Protein AF-0000000069529529 (afdb_homodimer)

Sequence (584 aa):
CDSGFGHALAKQLDSHGFHVFAGCLDASGSGAEELKKNCNSKRLQIVSIDVTKDDSVKAAVQFVKDNLDTSELWAIVNNAGIQKGFLVELSSVQDFQDTIEVNAIGPVRVTKAFLPLLRQSRGRVVNIASVAGRIEVPMCAAYTMSKFACAGFSECIRHELDVWGVRVISIEPEFFETNMTNTSNISRRIDESFAAVDEDVKADYGEQFIKNFKMHSNLVVSSSRVHKVLNAIELAISLEHPDFVYRPCRNIFARMFYKFYEISPKTLQLLIIKFLLYITSFPKPKEADNNLCDSGFGHALAKQLDSHGFHVFAGCLDASGSGAEELKKNCNSKRLQIVSIDVTKDDSVKAAVQFVKDNLDTSELWAIVNNAGIQKGFLVELSSVQDFQDTIEVNAIGPVRVTKAFLPLLRQSRGRVVNIASVAGRIEVPMCAAYTMSKFACAGFSECIRHELDVWGVRVISIEPEFFETNMTNTSNISRRIDESFAAVDEDVKADYGEQFIKNFKMHSNLVVSSSRVHKVLNAIELAISLEHPDFVYRPCRNIFARMFYKFYEISPKTLQLLIIKFLLYITSFPKPKEADNNL

InterPro domains:
  IPR002347 Short-chain dehydrogenase/reductase SDR [PF00106] (2-185)
  IPR002347 Short-chain dehydrogenase/reductase SDR [PR00080] (71-82)
  IPR002347 Short-chain dehydrogenase/reductase SDR [PR00080] (123-131)
  IPR002347 Short-chain dehydrogenase/reductase SDR [PR00080] (143-162)
  IPR002347 Short-chain dehydrogenase/reductase SDR [PR00081] (71-82)
  IPR002347 Short-chain dehydrogenase/reductase SDR [PR00081] (117-133)
  IPR002347 Short-chain dehydrogenase/reductase SDR [PR00081] (143-162)
  IPR002347 Short-chain dehydrogenase/reductase SDR [PR00081] (164-181)
  IPR036291 NAD(P)-binding domain superfamily [SSF51735] (1-189)

pLDDT: mean 91.14, std 7.15, range [44.25, 98.69]

Solvent-accessible surface area (backbone atoms only — not comparable to full-atom values): 29552 Å² total; per-residue (Å²): 45,49,52,53,68,44,32,54,37,50,53,52,42,39,75,72,68,41,75,36,75,40,45,11,71,48,58,84,33,72,35,36,48,46,48,59,68,71,43,80,49,91,40,54,40,82,34,53,32,42,58,78,35,70,68,36,40,52,51,36,45,50,53,48,62,71,66,40,76,92,54,68,50,49,66,48,72,40,59,70,70,58,74,32,46,30,44,70,79,38,26,54,64,62,28,37,49,54,17,26,37,38,33,27,47,10,45,52,45,49,48,54,69,41,40,73,49,24,48,75,52,35,17,35,42,35,38,54,42,25,42,39,26,74,39,63,41,72,50,26,26,26,38,16,14,13,20,10,16,28,42,28,34,44,61,9,45,28,65,66,32,44,63,47,49,27,43,41,28,37,37,23,37,50,62,41,63,33,73,78,63,31,57,68,50,42,46,49,47,52,52,54,25,51,68,70,38,57,67,71,58,47,62,47,37,36,70,66,32,54,53,43,43,49,56,52,59,56,64,62,76,54,30,82,65,47,61,49,49,47,49,48,52,49,43,53,70,67,43,92,79,48,65,53,64,42,63,40,45,91,43,70,66,56,42,49,48,53,50,51,48,63,57,40,54,66,70,55,44,51,52,52,52,52,49,51,40,56,77,64,58,60,67,67,34,66,53,30,60,69,73,100,46,50,51,53,69,43,32,54,39,51,54,53,42,40,76,73,68,42,76,37,76,39,47,11,72,46,58,83,34,71,35,36,48,47,50,60,67,70,43,81,49,91,40,54,41,81,34,56,32,41,59,79,35,68,67,36,41,52,52,36,46,50,52,49,62,72,67,41,75,92,56,67,51,49,67,49,71,41,57,70,68,58,75,32,43,31,43,69,78,39,28,55,67,62,29,36,50,53,19,25,38,38,34,26,47,10,46,53,46,49,48,54,69,42,39,72,50,24,48,74,50,35,16,34,43,36,37,55,44,26,42,39,28,73,41,64,40,72,49,26,27,27,37,15,14,13,20,10,15,27,40,27,32,45,60,9,46,28,65,66,32,44,64,47,50,26,44,43,28,38,37,24,35,52,60,42,63,33,73,79,62,30,58,70,50,42,45,49,47,52,52,53,26,51,70,70,36,57,68,70,58,47,63,47,37,36,70,66,31,53,54,42,42,49,56,50,58,57,65,63,74,53,31,81,64,47,62,48,49,47,50,49,51,50,44,55,70,67,44,93,79,48,67,53,64,45,62,40,45,91,42,71,67,56,43,50,47,53,52,50,50,64,59,41,55,68,69,55,45,48,50,50,50,53,49,51,40,56,78,63,57,60,66,69,36,67,53,30,59,72,72,99

Nearest PDB structures (foldseek):
  2jap-assembly1_D  TM=8.533E-01  e=2.118E-15  Streptomyces clavuligerus
  6vsp-assembly1_B  TM=8.424E-01  e=3.558E-14  Serratia marcescens
  6xew-assembly1_A  TM=8.496E-01  e=4.508E-13  Serratia marcescens
  3l77-assembly1_A  TM=8.494E-01  e=3.400E-13  Thermococcus sibiricus MM 739
  6hno-assembly1_A  TM=7.621E-01  e=8.295E-14  Homo sapiens

Radius of gyration: 23.8 Å; Cα contacts (8 Å, |Δi|>4): 1071; chains: 2; bounding box: 56×68×49 Å

Secondary structure (DSSP, 8-state):
--SHHHHHHHHHHHHTT--EEEEESSTTSHHHHHHHHH---TTEEEEE--TT-HHHHHHHHHHHHHH-TT----EEEE--------SGGGS-HHHHHHHHIIIIIHHHHHHHHHHHHHHHHT-EEEEE--GGGTS--TT-HHHHHHHHHHHHHHHHHHHHHGGGT-EEEEE----B-SGGG-HHHHHHHHHHHHHTS-HHHHHHHHHHHHHHHHHHHTT---BS-THHHHHHHHHHHH-SS--SEE---SSHHHHHHHHHHHHS-HHHHHHHHHHHHHHTT----HHHHHT-/--SHHHHHHHHHHHHTT--EEEEESSTTSHHHHHHHHH---TTEEEEE--TT-HHHHHHHHHHHHHH-TT----EEEE--------SGGGS-HHHHHHHHIIIIIHHHHHHHHHHHHHHHHT-EEEEE--GGGTS--TT-HHHHHHHHHHHHHHHHHHHHHGGGT-EEEEE----B-SGGG-HHHHHHHHHHHHHTS-HHHHHHHHHHHHHHHHHHHTT---BS-THHHHHHHHHHHH-SS--SEE---SSHHHHHHHHHHHHS-HHHHHHHHHHHHHHTT----HHHHHT-

Organism: Araneus ventricosus (NCBI:txid182803)

Foldseek 3Di:
DLWDLLLVLLQVCLVVPAQEAREDCCCPDPSVVCCPVVRVDPSYHYQYADLLDLVRLLVSLVVCVVPQVPHFDAEDELDFAAAAFFAPQLADPVRLVVRLSRQAVSLVSNCVSCVVRNLVNLHEYEHEAALLLLAPDHRRCSNSVNSVNNVVVQVVCQVVCVVSSYHGAYEHEYAADICRLDLVSVLVSLVVSNVPHDPVSCVQQDPVLSVLQSVLSPPDDHHHPSVQSSVLVVCRRPPPDHDRYHYRYNDPVVVVVSVCLSVDDPVVVVVVVVVVCVVSVNDDGPNVVVVD/DLWDLLLVLLQVCLVVPAQEAREDCCCPDPSVVCCPVVRVDPSYHYQYADLLDLVRLLVRLVVCVVPCVPHFDAEDELDFAAAAFFAPQLADPVRLVVRLSRQAVSLVSNCVSCVVRNLVNLHEYEHEAALLLLAPDHRRCSNSVNSVNNVVVQVVCQVVCVVSSYHGAYEHEYAADICRLDLVSVLVSLVVSNVPHDPVSCVQQDPVLSVLQSVLSPPDDHHHPSVQSSVLVVCRRPPPDHDRYHYRYNDDVVVVVSVCLSVDDPVVVVVVVVVVCVVSVNDDGPNVVVVD

Structure (mmCIF, N/CA/C/O backbone):
data_AF-0000000069529529-model_v1
#
loop_
_entity.id
_entity.type
_entity.pdbx_description
1 polymer 'Estradiol 17-beta-dehydrogenase 2'
#
loop_
_atom_site.group_PDB
_atom_site.id
_atom_site.type_symbol
_atom_site.label_atom_id
_atom_site.label_alt_id
_atom_site.label_comp_id
_atom_site.label_asym_id
_atom_site.label_entity_id
_atom_site.label_seq_id
_atom_site.pdbx_PDB_ins_code
_atom_site.Cartn_x
_atom_site.Cartn_y
_atom_site.Cartn_z
_atom_site.occupancy
_atom_site.B_iso_or_equiv
_atom_site.auth_seq_id
_atom_site.auth_comp_id
_atom_site.auth_asym_id
_atom_site.auth_atom_id
_atom_site.pdbx_PDB_model_num
ATOM 1 N N . CYS A 1 1 ? 12.758 13.625 12.203 1 92.38 1 CYS A N 1
ATOM 2 C CA . CYS A 1 1 ? 13.695 14.711 11.93 1 92.38 1 CYS A CA 1
ATOM 3 C C . CYS A 1 1 ? 15.094 14.352 12.414 1 92.38 1 CYS A C 1
ATOM 5 O O . CYS A 1 1 ? 15.938 15.234 12.578 1 92.38 1 CYS A O 1
ATOM 7 N N . ASP A 1 2 ? 15.305 13.102 12.586 1 87 2 ASP A N 1
ATOM 8 C CA . ASP A 1 2 ? 16.625 12.617 12.953 1 87 2 ASP A CA 1
ATOM 9 C C . ASP A 1 2 ? 17.641 12.906 11.852 1 87 2 ASP A C 1
ATOM 11 O O . ASP A 1 2 ? 18.828 13.102 12.125 1 87 2 ASP A O 1
ATOM 15 N N . SER A 1 3 ? 17.219 12.875 10.648 1 86.5 3 SER A N 1
ATOM 16 C CA . SER A 1 3 ? 18.031 13.086 9.461 1 86.5 3 SER A CA 1
ATOM 17 C C . SER A 1 3 ? 17.188 13.352 8.227 1 86.5 3 SER A C 1
ATOM 19 O O . SER A 1 3 ? 15.961 13.508 8.336 1 86.5 3 SER A O 1
ATOM 21 N N . GLY A 1 4 ? 17.781 13.594 7.117 1 90.19 4 GLY A N 1
ATOM 22 C CA . GLY A 1 4 ? 17.094 13.625 5.832 1 90.19 4 GLY A CA 1
ATOM 23 C C . GLY A 1 4 ? 16.219 14.852 5.645 1 90.19 4 GLY A C 1
ATOM 24 O O . GLY A 1 4 ? 16.609 15.961 6.012 1 90.19 4 GLY A O 1
ATOM 25 N N . PHE A 1 5 ? 15.086 14.68 4.93 1 91.25 5 PHE A N 1
ATOM 26 C CA . PHE A 1 5 ? 14.18 15.773 4.594 1 91.25 5 PHE A CA 1
ATOM 27 C C . PHE A 1 5 ? 13.648 16.438 5.855 1 91.25 5 PHE A C 1
ATOM 29 O O . PHE A 1 5 ? 13.578 17.656 5.941 1 91.25 5 PHE A O 1
ATOM 36 N N . GLY A 1 6 ? 13.281 15.539 6.836 1 94.12 6 GLY A N 1
ATOM 37 C CA . GLY A 1 6 ? 12.695 16.078 8.055 1 94.12 6 GLY A CA 1
ATOM 38 C C . GLY A 1 6 ? 13.625 17.016 8.797 1 94.12 6 GLY A C 1
ATOM 39 O O . GLY A 1 6 ? 13.203 18.094 9.242 1 94.12 6 GLY A O 1
ATOM 40 N N . HIS A 1 7 ? 14.844 16.578 8.938 1 93.62 7 HIS A N 1
ATOM 41 C CA . HIS A 1 7 ? 15.852 17.375 9.625 1 93.62 7 HIS A CA 1
ATOM 42 C C . HIS A 1 7 ? 16.078 18.703 8.922 1 93.62 7 HIS A C 1
ATOM 44 O O . HIS A 1 7 ? 16.062 19.766 9.562 1 93.62 7 HIS A O 1
ATOM 50 N N . ALA A 1 8 ? 16.266 18.688 7.637 1 94.56 8 ALA A N 1
ATOM 51 C CA . ALA A 1 8 ? 16.5 19.875 6.836 1 94.56 8 ALA A CA 1
ATOM 52 C C . ALA A 1 8 ? 15.266 20.781 6.824 1 94.56 8 ALA A C 1
ATOM 54 O O . ALA A 1 8 ? 15.383 22 6.863 1 94.56 8 ALA A O 1
ATOM 55 N N . LEU A 1 9 ? 14.117 20.172 6.766 1 96.25 9 LEU A N 1
ATOM 56 C CA . LEU A 1 9 ? 12.859 20.922 6.75 1 96.25 9 LEU A CA 1
ATOM 57 C C . LEU A 1 9 ? 12.664 21.688 8.055 1 96.25 9 LEU A C 1
ATOM 59 O O . LEU A 1 9 ? 12.227 22.828 8.047 1 96.25 9 LEU A O 1
ATOM 63 N N . ALA A 1 10 ? 12.922 21.016 9.188 1 96.25 10 ALA A N 1
ATOM 64 C CA . ALA A 1 10 ? 12.773 21.656 10.492 1 96.25 10 ALA A CA 1
ATOM 65 C C . ALA A 1 10 ? 13.617 22.922 10.578 1 96.25 10 ALA A C 1
ATOM 67 O O . ALA A 1 10 ? 13.141 23.969 11.047 1 96.25 10 ALA A O 1
ATOM 68 N N . LYS A 1 11 ? 14.836 22.859 10.102 1 95.25 11 LYS A N 1
ATOM 69 C CA . LYS A 1 11 ? 15.734 24.016 10.102 1 95.25 11 LYS A CA 1
ATOM 70 C C . LYS A 1 11 ? 15.195 25.125 9.203 1 95.25 11 LYS A C 1
ATOM 72 O O . LYS A 1 11 ? 15.188 26.297 9.586 1 95.25 11 LYS A O 1
ATOM 77 N N . GLN A 1 12 ? 14.758 24.766 8.047 1 95.62 12 GLN A N 1
ATOM 78 C CA . GLN A 1 12 ? 14.258 25.719 7.07 1 95.62 12 GLN A CA 1
ATOM 79 C C . GLN A 1 12 ? 13.023 26.438 7.598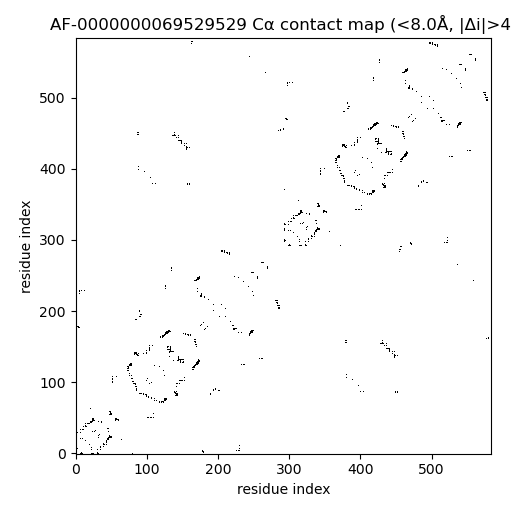 1 95.62 12 GLN A C 1
ATOM 81 O O . GLN A 1 12 ? 12.938 27.672 7.539 1 95.62 12 GLN A O 1
ATOM 86 N N . LEU A 1 13 ? 12.055 25.688 8.109 1 95.94 13 LEU A N 1
ATOM 87 C CA . LEU A 1 13 ? 10.82 26.281 8.609 1 95.94 13 LEU A CA 1
ATOM 88 C C . LEU A 1 13 ? 11.094 27.188 9.805 1 95.94 13 LEU A C 1
ATOM 90 O O . LEU A 1 13 ? 10.508 28.266 9.93 1 95.94 13 LEU A O 1
ATOM 94 N N . ASP A 1 14 ? 11.984 26.719 10.648 1 95 14 ASP A N 1
ATOM 95 C CA . ASP A 1 14 ? 12.359 27.547 11.789 1 95 14 ASP A CA 1
ATOM 96 C C . ASP A 1 14 ? 12.961 28.875 11.328 1 95 14 ASP A C 1
ATOM 98 O O . ASP A 1 14 ? 12.602 29.938 11.852 1 95 14 ASP A O 1
ATOM 102 N N . SER A 1 15 ? 13.844 28.812 10.414 1 93.88 15 SER A N 1
ATOM 103 C CA . SER A 1 15 ? 14.5 30.016 9.906 1 93.88 15 SER A CA 1
ATOM 104 C C . SER A 1 15 ? 13.5 30.953 9.242 1 93.88 15 SER A C 1
ATOM 106 O O . SER A 1 15 ? 13.75 32.156 9.156 1 93.88 15 SER A O 1
ATOM 108 N N . HIS A 1 16 ? 12.398 30.469 8.781 1 95 16 HIS A N 1
ATOM 109 C CA . HIS A 1 16 ? 11.383 31.281 8.109 1 95 16 HIS A CA 1
ATOM 110 C C . HIS A 1 16 ? 10.305 31.719 9.086 1 95 16 HIS A C 1
ATOM 112 O O . HIS A 1 16 ? 9.297 32.312 8.672 1 95 16 HIS A O 1
ATOM 118 N N . GLY A 1 17 ? 10.438 31.344 10.398 1 93 17 GLY A N 1
ATOM 119 C CA . GLY A 1 17 ? 9.602 31.938 11.43 1 93 17 GLY A CA 1
ATOM 120 C C . GLY A 1 17 ? 8.477 31.031 11.883 1 93 17 GLY A C 1
ATOM 121 O O . GLY A 1 17 ? 7.645 31.422 12.703 1 93 17 GLY A O 1
ATOM 122 N N . PHE A 1 18 ? 8.398 29.781 11.43 1 94.12 18 PHE A N 1
ATOM 123 C CA . PHE A 1 18 ? 7.375 28.828 11.867 1 94.12 18 PHE A CA 1
ATOM 124 C C . PHE A 1 18 ? 7.672 28.312 13.266 1 94.12 18 PHE A C 1
ATOM 126 O O . PHE A 1 18 ? 8.836 28.219 13.664 1 94.12 18 PHE A O 1
ATOM 133 N N . HIS A 1 19 ? 6.645 28.094 14 1 95 19 HIS A N 1
ATOM 134 C CA . HIS A 1 19 ? 6.781 27.266 15.188 1 95 19 HIS A CA 1
ATOM 135 C C . HIS A 1 19 ? 6.809 25.781 14.82 1 95 19 HIS A C 1
ATOM 137 O O . HIS A 1 19 ? 5.82 25.25 14.305 1 95 19 HIS A O 1
ATOM 143 N N . VAL A 1 20 ? 7.934 25.141 15.078 1 96.31 20 VAL A N 1
ATOM 144 C CA . VAL A 1 20 ? 8.148 23.797 14.562 1 96.31 20 VAL A CA 1
ATOM 145 C C . VAL A 1 20 ? 8.297 22.812 15.719 1 96.31 20 VAL A C 1
ATOM 147 O O . VAL A 1 20 ? 9.125 23 16.609 1 96.31 20 VAL A O 1
ATOM 150 N N . PHE A 1 21 ? 7.43 21.797 15.812 1 96.75 21 PHE A N 1
ATOM 151 C CA . PHE A 1 21 ? 7.66 20.609 16.625 1 96.75 21 PHE A CA 1
ATOM 152 C C . PHE A 1 21 ? 8.359 19.531 15.805 1 96.75 21 PHE A C 1
ATOM 154 O O . PHE A 1 21 ? 7.73 18.844 15 1 96.75 21 PHE A O 1
ATOM 161 N N . ALA A 1 22 ? 9.641 19.359 16 1 97.06 22 ALA A N 1
ATOM 162 C CA . ALA A 1 22 ? 10.445 18.422 15.234 1 97.06 22 ALA A CA 1
ATOM 163 C C . ALA A 1 22 ? 10.398 17.031 15.852 1 97.06 22 ALA A C 1
ATOM 165 O O . ALA A 1 22 ? 11.039 16.766 16.875 1 97.06 22 ALA A O 1
ATOM 166 N N . GLY A 1 23 ? 9.633 16.109 15.227 1 96.81 23 GLY A N 1
ATOM 167 C CA . GLY A 1 23 ? 9.555 14.742 15.703 1 96.81 23 GLY A CA 1
ATOM 168 C C . GLY A 1 23 ? 10.805 13.938 15.414 1 96.81 23 GLY A C 1
ATOM 169 O O . GLY A 1 23 ? 11.195 13.781 14.25 1 96.81 23 GLY A O 1
ATOM 170 N N . CYS A 1 24 ? 11.422 13.398 16.453 1 95.38 24 CYS A N 1
ATOM 171 C CA . CYS A 1 24 ? 12.617 12.57 16.328 1 95.38 24 CYS A CA 1
ATOM 172 C C . CYS A 1 24 ? 12.398 11.203 16.969 1 95.38 24 CYS A C 1
ATOM 174 O O . CYS A 1 24 ? 11.789 11.094 18.031 1 95.38 24 CYS A O 1
ATOM 176 N N . LEU A 1 25 ? 12.828 10.188 16.266 1 93.81 25 LEU A N 1
ATOM 177 C CA . LEU A 1 25 ? 12.82 8.852 16.844 1 93.81 25 LEU A CA 1
ATOM 178 C C . LEU A 1 25 ? 13.789 8.758 18.016 1 93.81 25 LEU A C 1
ATOM 180 O O . LEU A 1 25 ? 13.477 8.164 19.047 1 93.81 25 LEU A O 1
ATOM 184 N N . ASP A 1 26 ? 15.008 9.297 17.797 1 92.62 26 ASP A N 1
ATOM 185 C CA . ASP A 1 26 ? 16 9.422 18.859 1 92.62 26 ASP A CA 1
ATOM 186 C C . ASP A 1 26 ? 16.172 10.883 19.266 1 92.62 26 ASP A C 1
ATOM 188 O O . ASP A 1 26 ? 17.062 11.578 18.75 1 92.62 26 ASP A O 1
ATOM 192 N N . ALA A 1 27 ? 15.438 11.258 20.266 1 91.56 27 ALA A N 1
ATOM 193 C CA . ALA A 1 27 ? 15.422 12.656 20.688 1 91.56 27 ALA A CA 1
ATOM 194 C C . ALA A 1 27 ? 16.75 13.047 21.328 1 91.56 27 ALA A C 1
ATOM 196 O O . ALA A 1 27 ? 17.031 14.227 21.516 1 91.56 27 ALA A O 1
ATOM 197 N N . SER A 1 28 ? 17.531 12.047 21.609 1 90.06 28 SER A N 1
ATOM 198 C CA . SER A 1 28 ? 18.828 12.297 22.219 1 90.06 28 SER A CA 1
ATOM 199 C C . SER A 1 28 ? 19.953 12.055 21.219 1 90.06 28 SER A C 1
ATOM 201 O O . SER A 1 28 ? 21.141 12.102 21.594 1 90.06 28 SER A O 1
ATOM 203 N N . GLY A 1 29 ? 19.594 11.758 20 1 91 29 GLY A N 1
ATOM 204 C CA . GLY A 1 29 ? 20.594 11.461 18.984 1 91 29 GLY A CA 1
ATOM 205 C C . GLY A 1 29 ? 21.203 12.703 18.375 1 91 29 GLY A C 1
ATOM 206 O O . GLY A 1 29 ? 20.859 13.828 18.75 1 91 29 GLY A O 1
ATOM 207 N N . SER A 1 30 ? 22.094 12.484 17.5 1 89.44 30 SER A N 1
ATOM 208 C CA . SER A 1 30 ? 22.891 13.555 16.906 1 89.44 30 SER A CA 1
ATOM 209 C C . SER A 1 30 ? 22.016 14.531 16.141 1 89.44 30 SER A C 1
ATOM 211 O O . SER A 1 30 ? 22.25 15.742 16.172 1 89.44 30 SER A O 1
ATOM 213 N N . GLY A 1 31 ? 21.031 14.016 15.422 1 90.44 31 GLY A N 1
ATOM 214 C CA . GLY A 1 31 ? 20.141 14.883 14.664 1 90.44 31 GLY A CA 1
ATOM 215 C C . GLY A 1 31 ? 19.344 15.836 15.531 1 90.44 31 GLY A C 1
ATOM 216 O O . GLY A 1 31 ? 19.281 17.031 15.242 1 90.44 31 GLY A O 1
ATOM 217 N N . ALA A 1 32 ? 18.812 15.32 16.562 1 91.69 32 ALA A N 1
ATOM 218 C CA . ALA A 1 32 ? 18.047 16.141 17.5 1 91.69 32 ALA A CA 1
ATOM 219 C C . ALA A 1 32 ? 18.938 17.188 18.172 1 91.69 32 ALA A C 1
ATOM 221 O O . ALA A 1 32 ? 18.547 18.344 18.328 1 91.69 32 ALA A O 1
ATOM 222 N N . GLU A 1 33 ? 20.094 16.781 18.562 1 91.12 33 GLU A N 1
ATOM 223 C CA . GLU A 1 33 ? 21.047 17.672 19.203 1 91.12 33 GLU A CA 1
ATOM 224 C C . GLU A 1 33 ? 21.438 18.828 18.281 1 91.12 33 GLU A C 1
ATOM 226 O O . GLU A 1 33 ? 21.578 19.969 18.719 1 91.12 33 GLU A O 1
ATOM 231 N N . GLU A 1 34 ? 21.656 18.453 17.094 1 91.62 34 GLU A N 1
ATOM 232 C CA . GLU A 1 34 ? 22.016 19.469 16.125 1 91.62 34 GLU A CA 1
ATOM 233 C C . GLU A 1 34 ? 20.906 20.5 15.953 1 91.62 34 GLU A C 1
ATOM 235 O O . GLU A 1 34 ? 21.172 21.703 15.836 1 91.62 34 GLU A O 1
ATOM 240 N N . LEU A 1 35 ? 19.719 20.016 15.883 1 91.94 35 LEU A N 1
ATOM 241 C CA . LEU A 1 35 ? 18.578 20.906 15.766 1 91.94 35 LEU A CA 1
ATOM 242 C C . LEU A 1 35 ? 18.5 21.844 16.969 1 91.94 35 LEU A C 1
ATOM 244 O O . LEU A 1 35 ? 18.25 23.047 16.812 1 91.94 35 LEU A O 1
ATOM 248 N N . LYS A 1 36 ? 18.703 21.344 18.125 1 87.06 36 LYS A N 1
ATOM 249 C CA . LYS A 1 36 ? 18.656 22.141 19.344 1 87.06 36 LYS A CA 1
ATOM 250 C C . LYS A 1 36 ? 19.75 23.203 19.359 1 87.06 36 LYS A C 1
ATOM 252 O O . LYS A 1 36 ? 19.516 24.344 19.797 1 87.06 36 LYS A O 1
ATOM 257 N N . LYS A 1 37 ? 20.844 22.812 18.891 1 86.25 37 LYS A N 1
ATOM 258 C CA . LYS A 1 37 ? 22.016 23.688 18.953 1 86.25 37 LYS A CA 1
ATOM 259 C C . LYS A 1 37 ? 21.953 24.75 17.859 1 86.25 37 LYS A C 1
ATOM 261 O O . LYS A 1 37 ? 22.328 25.906 18.109 1 86.25 37 LYS A O 1
ATOM 266 N N . ASN A 1 38 ? 21.531 24.328 16.734 1 82.81 38 ASN A N 1
ATOM 267 C CA . ASN A 1 38 ? 21.656 25.203 15.586 1 82.81 38 ASN A CA 1
ATOM 268 C C . ASN A 1 38 ? 20.438 26.109 15.438 1 82.81 38 ASN A C 1
ATOM 270 O O . ASN A 1 38 ? 20.5 27.125 14.75 1 82.81 38 ASN A O 1
ATOM 274 N N . CYS A 1 39 ? 19.406 25.594 16 1 76.69 39 CYS A N 1
ATOM 275 C CA . CYS A 1 39 ? 18.188 26.422 15.938 1 76.69 39 CYS A CA 1
ATOM 276 C C . CYS A 1 39 ? 17.953 27.156 17.25 1 76.69 39 CYS A C 1
ATOM 278 O O . CYS A 1 39 ? 17.75 26.531 18.297 1 76.69 39 CYS A O 1
ATOM 280 N N . ASN A 1 40 ? 18.312 28.328 17.328 1 70.06 40 ASN A N 1
ATOM 281 C CA . ASN A 1 40 ? 18.344 29.125 18.547 1 70.06 40 ASN A CA 1
ATOM 282 C C . ASN A 1 40 ? 16.953 29.703 18.875 1 70.06 40 ASN A C 1
ATOM 284 O O . ASN A 1 40 ? 16.797 30.438 19.844 1 70.06 40 ASN A O 1
ATOM 288 N N . SER A 1 41 ? 16.078 29.31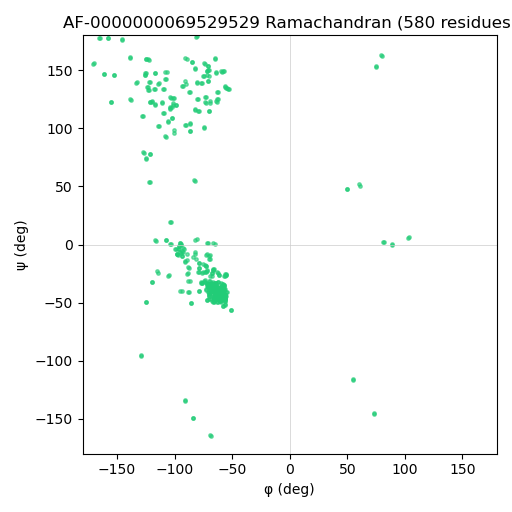2 18.078 1 79.12 41 SER A N 1
ATOM 289 C CA . SER A 1 41 ? 14.758 29.891 18.328 1 79.12 41 SER A CA 1
ATOM 290 C C . SER A 1 41 ? 13.945 29.031 19.297 1 79.12 41 SER A C 1
ATOM 292 O O . SER A 1 41 ? 14.086 27.797 19.328 1 79.12 41 SER A O 1
ATOM 294 N N . LYS A 1 42 ? 13.266 29.672 20.203 1 84.25 42 LYS A N 1
ATOM 295 C CA . LYS A 1 42 ? 12.336 29 21.094 1 84.25 42 LYS A CA 1
ATOM 296 C C . LYS A 1 42 ? 11.156 28.406 20.328 1 84.25 42 LYS A C 1
ATOM 298 O O . LYS A 1 42 ? 10.328 27.703 20.891 1 84.25 42 LYS A O 1
ATOM 303 N N . ARG A 1 43 ? 11.219 28.609 19.031 1 89.81 43 ARG A N 1
ATOM 304 C CA . ARG A 1 43 ? 10.086 28.203 18.219 1 89.81 43 ARG A CA 1
ATOM 305 C C . ARG A 1 43 ? 10.273 26.766 17.719 1 89.81 43 ARG A C 1
ATOM 307 O O . ARG A 1 43 ? 9.328 26.141 17.219 1 89.81 43 ARG A O 1
ATOM 314 N N . LEU A 1 44 ? 11.469 26.25 17.812 1 94.06 44 LEU A N 1
ATOM 315 C CA . LEU A 1 44 ? 11.719 24.859 17.438 1 94.06 44 LEU A CA 1
ATOM 316 C C . LEU A 1 44 ? 11.836 23.969 18.672 1 94.06 44 LEU A C 1
ATOM 318 O O . LEU A 1 44 ? 12.688 24.219 19.531 1 94.06 44 LEU A O 1
ATOM 322 N N . GLN A 1 45 ? 11.008 23.047 18.812 1 94.5 45 GLN A N 1
ATOM 323 C CA . GLN A 1 45 ? 11.016 22.109 19.922 1 94.5 45 GLN A CA 1
ATOM 324 C C . GLN A 1 45 ? 11.133 20.672 19.422 1 94.5 45 GLN A C 1
ATOM 326 O O . GLN A 1 45 ? 10.539 20.312 18.406 1 94.5 45 GLN A O 1
ATOM 331 N N . ILE A 1 46 ? 11.906 19.891 20.125 1 95.12 46 ILE A N 1
ATOM 332 C CA . ILE A 1 46 ? 12.078 18.469 19.781 1 95.12 46 ILE A CA 1
ATOM 333 C C . ILE A 1 46 ? 10.984 17.641 20.453 1 95.12 46 ILE A C 1
ATOM 335 O O . ILE A 1 46 ? 10.703 17.812 21.641 1 95.12 46 ILE A O 1
ATOM 339 N N . VAL A 1 47 ? 10.383 16.828 19.703 1 96 47 VAL A N 1
ATOM 340 C CA . VAL A 1 47 ? 9.375 15.906 20.219 1 96 47 VAL A CA 1
ATOM 341 C C . VAL A 1 47 ? 9.82 14.469 19.953 1 96 47 VAL A C 1
ATOM 343 O O . VAL A 1 47 ? 10.133 14.102 18.812 1 96 47 VAL A O 1
ATOM 346 N N . SER A 1 48 ? 9.906 13.672 21 1 96.56 48 SER A N 1
ATOM 347 C CA . SER A 1 48 ? 10.18 12.242 20.812 1 96.56 48 SER A CA 1
ATOM 348 C C . SER A 1 48 ? 8.961 11.516 20.266 1 96.56 48 SER A C 1
ATOM 350 O O . SER A 1 48 ? 7.875 11.578 20.859 1 96.56 48 SER A O 1
ATOM 352 N N . ILE A 1 49 ? 9.18 10.812 19.188 1 97.94 49 ILE A N 1
ATOM 353 C CA . ILE A 1 49 ? 8.016 10.141 18.625 1 97.94 49 ILE A CA 1
ATOM 354 C C . ILE A 1 49 ? 8.469 8.93 17.812 1 97.94 49 ILE A C 1
ATOM 356 O O . ILE A 1 49 ? 9.359 9.039 16.969 1 97.94 49 ILE A O 1
ATOM 360 N N . ASP A 1 50 ? 7.984 7.824 18.156 1 98.25 50 ASP A N 1
ATOM 361 C CA . ASP A 1 50 ? 8.023 6.613 17.328 1 98.25 50 ASP A CA 1
ATOM 362 C C . ASP A 1 50 ? 6.676 6.363 16.656 1 98.25 50 ASP A C 1
ATOM 364 O O . ASP A 1 50 ? 5.723 5.93 17.312 1 98.25 50 ASP A O 1
ATOM 368 N N . VAL A 1 51 ? 6.633 6.562 15.352 1 98.06 51 VAL A N 1
ATOM 369 C CA . VAL A 1 51 ? 5.367 6.562 14.625 1 98.06 51 VAL A CA 1
ATOM 370 C C . VAL A 1 51 ? 4.789 5.152 14.594 1 98.06 51 VAL A C 1
ATOM 372 O O . VAL A 1 51 ? 3.633 4.957 14.203 1 98.06 51 VAL A O 1
ATOM 375 N N . THR A 1 52 ? 5.59 4.098 15.047 1 97.81 52 THR A N 1
ATOM 376 C CA . THR A 1 52 ? 5.117 2.717 15.031 1 97.81 52 THR A CA 1
ATOM 377 C C . THR A 1 52 ? 4.469 2.35 16.359 1 97.81 52 THR A C 1
ATOM 379 O O . THR A 1 52 ? 3.975 1.233 16.531 1 97.81 52 THR A O 1
ATOM 382 N N . LYS A 1 53 ? 4.473 3.232 17.312 1 97.88 53 LYS A N 1
ATOM 383 C CA . LYS A 1 53 ? 3.951 2.943 18.641 1 97.88 53 LYS A CA 1
ATOM 384 C C . LYS A 1 53 ? 2.828 3.908 19.016 1 97.88 53 LYS A C 1
ATOM 386 O O . LYS A 1 53 ? 3.049 5.117 19.125 1 97.88 53 LYS A O 1
ATOM 391 N N . ASP A 1 54 ? 1.688 3.342 19.312 1 96.06 54 ASP A N 1
ATOM 392 C CA . ASP A 1 54 ? 0.516 4.148 19.641 1 96.06 54 ASP A CA 1
ATOM 393 C C . ASP A 1 54 ? 0.789 5.055 20.844 1 96.06 54 ASP A C 1
ATOM 395 O O . ASP A 1 54 ? 0.462 6.242 20.812 1 96.06 54 ASP A O 1
ATOM 399 N N . ASP A 1 55 ? 1.377 4.496 21.844 1 96.94 55 ASP A N 1
ATOM 400 C CA . ASP A 1 55 ? 1.622 5.254 23.062 1 96.94 55 ASP A CA 1
ATOM 401 C C . ASP A 1 55 ? 2.592 6.406 22.812 1 96.94 55 ASP A C 1
ATOM 403 O O . ASP A 1 55 ? 2.441 7.488 23.375 1 96.94 55 ASP A O 1
ATOM 407 N N . SER A 1 56 ? 3.58 6.164 21.969 1 98.19 56 SER A N 1
ATOM 408 C CA . SER A 1 56 ? 4.539 7.207 21.625 1 98.19 56 SER A CA 1
ATOM 409 C C . SER A 1 56 ? 3.861 8.359 20.906 1 98.19 56 SER A C 1
ATOM 411 O O . SER A 1 56 ? 4.117 9.531 21.203 1 98.19 56 SER A O 1
ATOM 413 N N . VAL A 1 57 ? 2.975 8.07 20.031 1 98 57 VAL A N 1
ATOM 414 C CA . VAL A 1 57 ? 2.277 9.086 19.25 1 98 57 VAL A CA 1
ATOM 415 C C . VAL A 1 57 ? 1.313 9.859 20.141 1 98 57 VAL A C 1
ATOM 417 O O . VAL A 1 57 ? 1.205 11.086 20.047 1 98 57 VAL A O 1
ATOM 420 N N . LYS A 1 58 ? 0.653 9.172 21 1 96.38 58 LYS A N 1
ATOM 421 C CA . LYS A 1 58 ? -0.244 9.836 21.953 1 96.38 58 LYS A CA 1
ATOM 422 C C . LYS A 1 58 ? 0.517 10.812 22.844 1 96.38 58 LYS A C 1
ATOM 424 O O . LYS A 1 58 ? 0.034 11.914 23.109 1 96.38 58 LYS A O 1
ATOM 429 N N . ALA A 1 59 ? 1.65 10.367 23.297 1 97.94 59 ALA A N 1
ATOM 430 C CA . ALA A 1 59 ? 2.49 11.234 24.109 1 97.94 59 ALA A CA 1
ATOM 431 C C . ALA A 1 59 ? 2.922 12.477 23.328 1 97.94 59 ALA A C 1
ATOM 433 O O . ALA A 1 59 ? 2.99 13.57 23.875 1 97.94 59 ALA A O 1
ATOM 434 N N . ALA A 1 60 ? 3.242 12.305 22.062 1 98.06 60 ALA A N 1
ATOM 435 C CA . ALA A 1 60 ? 3.623 13.422 21.203 1 98.06 60 ALA A CA 1
ATOM 436 C C . ALA A 1 60 ? 2.469 14.406 21.047 1 98.06 60 ALA A C 1
ATOM 438 O O . ALA A 1 60 ? 2.676 15.625 21.047 1 98.06 60 ALA A O 1
ATOM 439 N N . VAL A 1 61 ? 1.247 13.898 20.859 1 97.38 61 VAL A N 1
ATOM 440 C CA . VAL A 1 61 ? 0.067 14.742 20.75 1 97.38 61 VAL A CA 1
ATOM 441 C C . VAL A 1 61 ? -0.084 15.594 22 1 97.38 61 VAL A C 1
ATOM 443 O O . VAL A 1 61 ? -0.316 16.797 21.922 1 97.38 61 VAL A O 1
ATOM 446 N N . GLN A 1 62 ? 0.05 14.945 23.109 1 97.06 62 GLN A N 1
ATOM 447 C CA . GLN A 1 62 ? -0.08 15.664 24.375 1 97.06 62 GLN A CA 1
ATOM 448 C C . GLN A 1 62 ? 0.998 16.734 24.516 1 97.06 62 GLN A C 1
ATOM 450 O O . GLN A 1 62 ? 0.718 17.844 24.969 1 97.06 62 GLN A O 1
ATOM 455 N N . PHE A 1 63 ? 2.205 16.391 24.188 1 97.31 63 PHE A N 1
ATOM 456 C CA . PHE A 1 63 ? 3.303 17.359 24.234 1 97.31 63 PHE A CA 1
ATOM 457 C C . PHE A 1 63 ? 2.99 18.578 23.375 1 97.31 63 PHE A C 1
ATOM 459 O O . PHE A 1 63 ? 3.174 19.719 23.828 1 97.31 63 PHE A O 1
ATOM 466 N N . VAL A 1 64 ? 2.523 18.359 22.172 1 97.12 64 VAL A N 1
ATOM 467 C CA . VAL A 1 64 ? 2.203 19.438 21.25 1 97.12 64 VAL A CA 1
ATOM 468 C C . VAL A 1 64 ? 1.068 20.297 21.812 1 97.12 64 VAL A C 1
ATOM 470 O O . VAL A 1 64 ? 1.146 21.516 21.828 1 97.12 64 VAL A O 1
ATOM 473 N N . LYS A 1 65 ? 0.063 19.609 22.312 1 95.06 65 LYS A N 1
ATOM 474 C CA . LYS A 1 65 ? -1.067 20.297 22.922 1 95.06 65 LYS A CA 1
ATOM 475 C C . LYS A 1 65 ? -0.605 21.219 24.047 1 95.06 65 LYS A C 1
ATOM 477 O O . LYS A 1 65 ? -1.047 22.359 24.156 1 95.06 65 LYS A O 1
ATOM 482 N N . ASP A 1 66 ? 0.265 20.734 24.812 1 95.56 66 ASP A N 1
ATOM 483 C CA . ASP A 1 66 ? 0.731 21.453 26 1 95.56 66 ASP A CA 1
ATOM 484 C C . ASP A 1 66 ? 1.62 22.625 25.609 1 95.56 66 ASP A C 1
ATOM 486 O O . ASP A 1 66 ? 1.816 23.562 26.391 1 95.56 66 ASP A O 1
ATOM 490 N N . ASN A 1 67 ? 2.133 22.625 24.422 1 94.88 67 ASN A N 1
ATOM 491 C CA . ASN A 1 67 ? 3.127 23.625 24.047 1 94.88 67 ASN A CA 1
ATOM 492 C C . ASN A 1 67 ? 2.627 24.531 22.922 1 94.88 67 ASN A C 1
ATOM 494 O O . ASN A 1 67 ? 3.389 25.328 22.375 1 94.88 67 ASN A O 1
ATOM 498 N N . LEU A 1 68 ? 1.41 24.344 22.5 1 93.44 68 LEU A N 1
ATOM 499 C CA . LEU A 1 68 ? 0.822 25.203 21.469 1 93.44 68 LEU A CA 1
ATOM 500 C C . LEU A 1 68 ? 0.482 26.578 22.031 1 93.44 68 LEU A C 1
ATOM 502 O O . LEU A 1 68 ? 0.424 27.547 21.281 1 93.44 68 LEU A O 1
ATOM 506 N N . ASP A 1 69 ? 0.282 26.75 23.312 1 84.69 69 ASP A N 1
ATOM 507 C CA . ASP A 1 69 ? -0.144 28 23.938 1 84.69 69 ASP A CA 1
ATOM 508 C C . ASP A 1 69 ? -1.432 28.516 23.297 1 84.69 69 ASP A C 1
ATOM 510 O O . ASP A 1 69 ? -2.463 27.844 23.328 1 84.69 69 ASP A O 1
ATOM 514 N N . THR A 1 70 ? -1.421 29.688 22.625 1 87.06 70 THR A N 1
ATOM 515 C CA . THR A 1 70 ? -2.604 30.297 22.016 1 87.06 70 THR A CA 1
ATOM 516 C C . THR A 1 70 ? -2.688 29.938 20.531 1 87.06 70 THR A C 1
ATOM 518 O O . THR A 1 70 ? -3.639 30.328 19.859 1 87.06 70 THR A O 1
ATOM 521 N N . SER A 1 71 ? -1.735 29.219 20.109 1 91.31 71 SER A N 1
ATOM 522 C CA . SER A 1 71 ? -1.704 28.875 18.703 1 91.31 71 SER A CA 1
ATOM 523 C C . SER A 1 71 ? -2.445 27.562 18.438 1 91.31 71 SER A C 1
ATOM 525 O O . SER A 1 71 ? -2.828 26.859 19.375 1 91.31 71 SER A O 1
ATOM 527 N N . GLU A 1 72 ? -2.828 27.328 17.266 1 95.06 72 GLU A N 1
ATOM 528 C CA . GLU A 1 72 ? -3.408 26.078 16.812 1 95.06 72 GLU A CA 1
ATOM 529 C C . GLU A 1 72 ? -2.432 25.312 15.922 1 95.06 72 GLU A C 1
ATOM 531 O O . GLU A 1 72 ? -1.566 25.906 15.281 1 95.06 72 GLU A O 1
ATOM 536 N N . LEU A 1 73 ? -2.506 24 15.969 1 97.19 73 LEU A N 1
ATOM 537 C CA . LEU A 1 73 ? -1.678 23.203 15.07 1 97.19 73 LEU A CA 1
ATOM 538 C C . LEU A 1 73 ? -2.139 23.344 13.625 1 97.19 73 LEU A C 1
ATOM 540 O O . LEU A 1 73 ? -3.293 23.047 13.305 1 97.19 73 LEU A O 1
ATOM 544 N N . TRP A 1 74 ? -1.243 23.75 12.797 1 97.69 74 TRP A N 1
ATOM 545 C CA . TRP A 1 74 ? -1.593 24.109 11.422 1 97.69 74 TRP A CA 1
ATOM 546 C C . TRP A 1 74 ? -1.371 22.922 10.484 1 97.69 74 TRP A C 1
ATOM 548 O O . TRP A 1 74 ? -2.164 22.703 9.562 1 97.69 74 TRP A O 1
ATOM 558 N N . ALA A 1 75 ? -0.252 22.203 10.75 1 98.38 75 ALA A N 1
ATOM 559 C CA . ALA A 1 75 ? 0.074 21.141 9.805 1 98.38 75 ALA A CA 1
ATOM 560 C C . ALA A 1 75 ? 0.867 20.016 10.484 1 98.38 75 ALA A C 1
ATOM 562 O O . ALA A 1 75 ? 1.613 20.281 11.438 1 98.38 75 ALA A O 1
ATOM 563 N N . ILE A 1 76 ? 0.621 18.859 10.031 1 98.5 76 ILE A N 1
ATOM 564 C CA . ILE A 1 76 ? 1.542 17.766 10.32 1 98.5 76 ILE A CA 1
ATOM 565 C C . ILE A 1 76 ? 2.199 17.297 9.023 1 98.5 76 ILE A C 1
ATOM 567 O O . ILE A 1 76 ? 1.562 17.281 7.969 1 98.5 76 ILE A O 1
ATOM 571 N N . VAL A 1 77 ? 3.473 17.031 9.094 1 98.62 77 VAL A N 1
ATOM 572 C CA . VAL A 1 77 ? 4.238 16.469 7.988 1 98.62 77 VAL A CA 1
ATOM 573 C C . VAL A 1 77 ? 4.711 15.055 8.344 1 98.62 77 VAL A C 1
ATOM 575 O O . VAL A 1 77 ? 5.652 14.891 9.125 1 98.62 77 VAL A O 1
ATOM 578 N N . ASN A 1 78 ? 4.016 14.094 7.797 1 98.44 78 ASN A N 1
ATOM 579 C CA . ASN A 1 78 ? 4.453 12.703 7.945 1 98.44 78 ASN A CA 1
ATOM 580 C C . ASN A 1 78 ? 5.66 12.406 7.059 1 98.44 78 ASN A C 1
ATOM 582 O O . ASN A 1 78 ? 5.5 12.039 5.895 1 98.44 78 ASN A O 1
ATOM 586 N N . ASN A 1 79 ? 6.816 12.398 7.66 1 96.25 79 ASN A N 1
ATOM 587 C CA . ASN A 1 79 ? 8.062 12.344 6.898 1 96.25 79 ASN A CA 1
ATOM 588 C C . ASN A 1 79 ? 8.82 11.047 7.16 1 96.25 79 ASN A C 1
ATOM 590 O O . ASN A 1 79 ? 9.625 10.617 6.332 1 96.25 79 ASN A O 1
ATOM 594 N N . ALA A 1 80 ? 8.547 10.414 8.32 1 94 80 ALA A N 1
ATOM 595 C CA . ALA A 1 80 ? 9.297 9.211 8.656 1 94 80 ALA A CA 1
ATOM 596 C C . ALA A 1 80 ? 9.188 8.172 7.543 1 94 80 ALA A C 1
ATOM 598 O O . ALA A 1 80 ? 8.117 7.965 6.98 1 94 80 ALA A O 1
ATOM 599 N N . GLY A 1 81 ? 10.281 7.594 7.199 1 93.94 81 GLY A N 1
ATOM 600 C CA . GLY A 1 81 ? 10.328 6.578 6.156 1 93.94 81 GLY A CA 1
ATOM 601 C C . GLY A 1 81 ? 11.578 5.719 6.215 1 93.94 81 GLY A C 1
ATOM 602 O O . GLY A 1 81 ? 12.656 6.199 6.57 1 93.94 81 GLY A O 1
ATOM 603 N N . ILE A 1 82 ? 11.43 4.488 5.852 1 92.88 82 ILE A N 1
ATOM 604 C CA . ILE A 1 82 ? 12.562 3.57 5.809 1 92.88 82 ILE A CA 1
ATOM 605 C C . ILE A 1 82 ? 12.477 2.697 4.559 1 92.88 82 ILE A C 1
ATOM 607 O O . ILE A 1 82 ? 11.445 2.682 3.879 1 92.88 82 ILE A O 1
ATOM 611 N N . GLN A 1 83 ? 13.484 2.162 4.223 1 91.5 83 GLN A N 1
ATOM 612 C CA . GLN A 1 83 ? 13.578 1.148 3.178 1 91.5 83 GLN A CA 1
ATOM 613 C C . GLN A 1 83 ? 14.312 -0.095 3.682 1 91.5 83 GLN A C 1
ATOM 615 O O . GLN A 1 83 ? 15.477 -0.023 4.07 1 91.5 83 GLN A O 1
ATOM 620 N N . LYS A 1 84 ? 13.562 -1.104 3.814 1 88.81 84 LYS A N 1
ATOM 621 C CA . LYS A 1 84 ? 14.125 -2.418 4.121 1 88.81 84 LYS A CA 1
ATOM 622 C C . LYS A 1 84 ? 13.844 -3.408 2.994 1 88.81 84 LYS A C 1
ATOM 624 O O . LYS A 1 84 ? 12.859 -3.271 2.268 1 88.81 84 LYS A O 1
ATOM 629 N N . GLY A 1 85 ? 14.711 -4.246 2.832 1 84.5 85 GLY A N 1
ATOM 630 C CA . GLY A 1 85 ? 14.492 -5.285 1.838 1 84.5 85 GLY A CA 1
ATOM 631 C C . GLY A 1 85 ? 14.656 -4.789 0.413 1 84.5 85 GLY A C 1
ATOM 632 O O . GLY A 1 85 ? 14.469 -3.6 0.14 1 84.5 85 GLY A O 1
ATOM 633 N N . PHE A 1 86 ? 15.031 -5.711 -0.509 1 87.56 86 PHE A N 1
ATOM 634 C CA . PHE A 1 86 ? 15.211 -5.406 -1.923 1 87.56 86 PHE A CA 1
ATOM 635 C C . PHE A 1 86 ? 14.438 -6.387 -2.793 1 87.56 86 PHE A C 1
ATOM 637 O O . PHE A 1 86 ? 13.203 -6.367 -2.822 1 87.56 86 PHE A O 1
ATOM 644 N N . LEU A 1 87 ? 15.133 -7.406 -3.252 1 89.31 87 LEU A N 1
ATOM 645 C CA . LEU A 1 87 ? 14.445 -8.422 -4.039 1 89.31 87 LEU A CA 1
ATOM 646 C C . LEU A 1 87 ? 13.516 -9.258 -3.16 1 89.31 87 LEU A C 1
ATOM 648 O O . LEU A 1 87 ? 13.867 -9.602 -2.029 1 89.31 87 LEU A O 1
ATOM 652 N N . VAL A 1 88 ? 12.359 -9.594 -3.668 1 91.38 88 VAL A N 1
ATOM 653 C CA . VAL A 1 88 ? 11.312 -10.242 -2.881 1 91.38 88 VAL A CA 1
ATOM 654 C C . VAL A 1 88 ? 11.852 -11.531 -2.27 1 91.38 88 VAL A C 1
ATOM 656 O O . VAL A 1 88 ? 11.578 -11.836 -1.106 1 91.38 88 VAL A O 1
ATOM 659 N N . GLU A 1 89 ? 12.648 -12.273 -2.998 1 89.62 89 GLU A N 1
ATOM 660 C CA . GLU A 1 89 ? 13.141 -13.547 -2.486 1 89.62 89 GLU A CA 1
ATOM 661 C C . GLU A 1 89 ? 14.297 -13.344 -1.509 1 89.62 89 GLU A C 1
ATOM 663 O O . GLU A 1 89 ? 14.609 -14.242 -0.72 1 89.62 89 GLU A O 1
ATOM 668 N N . LEU A 1 90 ? 14.891 -12.203 -1.606 1 88.5 90 LEU A N 1
ATOM 669 C CA . LEU A 1 90 ? 16.031 -11.922 -0.745 1 88.5 90 LEU A CA 1
ATOM 670 C C . LEU A 1 90 ? 15.641 -10.992 0.395 1 88.5 90 LEU A C 1
ATOM 672 O O . LEU A 1 90 ? 16.484 -10.305 0.966 1 88.5 90 LEU A O 1
ATOM 676 N N . SER A 1 91 ? 14.422 -10.906 0.663 1 91.25 91 SER A N 1
ATOM 677 C CA . SER A 1 91 ? 13.867 -10.109 1.758 1 91.25 91 SER A CA 1
ATOM 678 C C . SER A 1 91 ? 12.984 -10.961 2.662 1 91.25 91 SER A C 1
ATOM 680 O O . SER A 1 91 ? 12.367 -11.93 2.209 1 91.25 91 SER A O 1
ATOM 682 N N . SER A 1 92 ? 12.977 -10.625 3.914 1 91.44 92 SER A N 1
ATOM 683 C CA . SER A 1 92 ? 12.078 -11.312 4.836 1 91.44 92 SER A CA 1
ATOM 684 C C . SER A 1 92 ? 10.688 -10.68 4.828 1 91.44 92 SER A C 1
ATOM 686 O O . SER A 1 92 ? 10.531 -9.531 4.414 1 91.44 92 SER A O 1
ATOM 688 N N . VAL A 1 93 ? 9.727 -11.453 5.223 1 94.5 93 VAL A N 1
ATOM 689 C CA . VAL A 1 93 ? 8.391 -10.891 5.391 1 94.5 93 VAL A CA 1
ATOM 690 C C . VAL A 1 93 ? 8.438 -9.734 6.383 1 94.5 93 VAL A C 1
ATOM 692 O O . VAL A 1 93 ? 7.723 -8.742 6.219 1 94.5 93 VAL A O 1
ATOM 695 N N . GLN A 1 94 ? 9.289 -9.859 7.359 1 94.12 94 GLN A N 1
ATOM 696 C CA . GLN A 1 94 ? 9.445 -8.828 8.375 1 94.12 94 GLN A CA 1
ATOM 697 C C . GLN A 1 94 ? 9.93 -7.52 7.758 1 94.12 94 GLN A C 1
ATOM 699 O O . GLN A 1 94 ? 9.555 -6.438 8.203 1 94.12 94 GLN A O 1
ATOM 704 N N . ASP A 1 95 ? 10.797 -7.602 6.754 1 94 95 ASP A N 1
ATOM 705 C CA . ASP A 1 95 ? 11.25 -6.406 6.047 1 94 95 ASP A CA 1
ATOM 706 C C . ASP A 1 95 ? 10.07 -5.637 5.457 1 94 95 ASP A C 1
ATOM 708 O O . ASP A 1 95 ? 10.016 -4.41 5.547 1 94 95 ASP A O 1
ATOM 712 N N . PHE A 1 96 ? 9.18 -6.383 4.852 1 96.06 96 PHE A N 1
ATOM 713 C CA . PHE A 1 96 ? 7.984 -5.77 4.281 1 96.06 96 PHE A CA 1
ATOM 714 C C . PHE A 1 96 ? 7.109 -5.164 5.371 1 96.06 96 PHE A C 1
ATOM 716 O O . PHE A 1 96 ? 6.637 -4.035 5.242 1 96.06 96 PHE A O 1
ATOM 723 N N . GLN A 1 97 ? 6.926 -5.91 6.453 1 96.88 97 GLN A N 1
ATOM 724 C CA . GLN A 1 97 ? 6.086 -5.465 7.559 1 96.88 97 GLN A CA 1
ATOM 725 C C . GLN A 1 97 ? 6.648 -4.203 8.203 1 96.88 97 GLN A C 1
ATOM 727 O O . GLN A 1 97 ? 5.914 -3.246 8.453 1 96.88 97 GLN A O 1
ATOM 732 N N . ASP A 1 98 ? 7.953 -4.207 8.445 1 96.19 98 ASP A N 1
ATOM 733 C CA . ASP A 1 98 ? 8.594 -3.049 9.07 1 96.19 98 ASP A CA 1
ATOM 734 C C . ASP A 1 98 ? 8.453 -1.81 8.188 1 96.19 98 ASP A C 1
ATOM 736 O O . ASP A 1 98 ? 8.156 -0.719 8.68 1 96.19 98 ASP A O 1
ATOM 740 N N . THR A 1 99 ? 8.711 -1.987 6.922 1 96.69 99 THR A N 1
ATOM 741 C CA . THR A 1 99 ? 8.672 -0.868 5.988 1 96.69 99 THR A CA 1
ATOM 742 C C . THR A 1 99 ? 7.27 -0.28 5.895 1 96.69 99 THR A C 1
ATOM 744 O O . THR A 1 99 ? 7.098 0.939 5.945 1 96.69 99 THR A O 1
ATOM 747 N N . ILE A 1 100 ? 6.289 -1.122 5.812 1 97.75 100 ILE A N 1
ATOM 748 C CA . ILE A 1 100 ? 4.906 -0.667 5.719 1 97.75 100 ILE A CA 1
ATOM 749 C C . ILE A 1 100 ? 4.492 0.006 7.023 1 97.75 100 ILE A C 1
ATOM 751 O O . ILE A 1 100 ? 3.752 0.991 7.016 1 97.75 100 ILE A O 1
ATOM 755 N N . GLU A 1 101 ? 4.926 -0.566 8.117 1 98.19 101 GLU A N 1
ATOM 756 C CA . GLU A 1 101 ? 4.555 -0.038 9.43 1 98.19 101 GLU A CA 1
ATOM 757 C C . GLU A 1 101 ? 5.02 1.407 9.594 1 98.19 101 GLU A C 1
ATOM 759 O O . GLU A 1 101 ? 4.297 2.234 10.156 1 98.19 101 GLU A O 1
ATOM 764 N N . VAL A 1 102 ? 6.137 1.703 9.086 1 98 102 VAL A N 1
ATOM 765 C CA . VAL A 1 102 ? 6.691 3.045 9.234 1 98 102 VAL A CA 1
ATOM 766 C C . VAL A 1 102 ? 6.148 3.951 8.133 1 98 102 VAL A C 1
ATOM 768 O O . VAL A 1 102 ? 5.598 5.02 8.414 1 98 102 VAL A O 1
ATOM 771 N N . ASN A 1 103 ? 6.234 3.506 6.863 1 97.94 103 ASN A N 1
ATOM 772 C CA . ASN A 1 103 ? 6.02 4.359 5.699 1 97.94 103 ASN A CA 1
ATOM 773 C C . ASN A 1 103 ? 4.535 4.594 5.441 1 97.94 103 ASN A C 1
ATOM 775 O O . ASN A 1 103 ? 4.164 5.551 4.762 1 97.94 103 ASN A O 1
ATOM 779 N N . ALA A 1 104 ? 3.693 3.65 5.93 1 97.81 104 ALA A N 1
ATOM 780 C CA . ALA A 1 104 ? 2.279 3.742 5.574 1 97.81 104 ALA A CA 1
ATOM 781 C C . ALA A 1 104 ? 1.401 3.773 6.824 1 97.81 104 ALA A C 1
ATOM 783 O O . ALA A 1 104 ? 0.583 4.68 6.992 1 97.81 104 ALA A O 1
ATOM 784 N N . ILE A 1 105 ? 1.61 2.85 7.754 1 98.31 105 ILE A N 1
ATOM 785 C CA . ILE A 1 105 ? 0.805 2.818 8.969 1 98.31 105 ILE A CA 1
ATOM 786 C C . ILE A 1 105 ? 1.195 3.982 9.875 1 98.31 105 ILE A C 1
ATOM 788 O O . ILE A 1 105 ? 0.352 4.531 10.594 1 98.31 105 ILE A O 1
ATOM 792 N N . GLY A 1 106 ? 2.492 4.352 9.852 1 98.38 106 GLY A N 1
ATOM 793 C CA . GLY A 1 106 ? 2.936 5.523 10.594 1 98.38 106 GLY A CA 1
ATOM 794 C C . GLY A 1 106 ? 2.105 6.762 10.305 1 98.38 106 GLY A C 1
ATOM 795 O O . GLY A 1 106 ? 1.504 7.34 11.211 1 98.38 106 GLY A O 1
ATOM 796 N N . PRO A 1 107 ? 2.023 7.145 9.023 1 98.38 107 PRO A N 1
ATOM 797 C CA . PRO A 1 107 ? 1.176 8.273 8.641 1 98.38 107 PRO A CA 1
ATOM 798 C C . PRO A 1 107 ? -0.27 8.117 9.109 1 98.38 107 PRO A C 1
ATOM 800 O O . PRO A 1 107 ? -0.907 9.094 9.508 1 98.38 107 PRO A O 1
ATOM 803 N N . VAL A 1 108 ? -0.85 6.906 9.016 1 97.75 108 VAL A N 1
ATOM 804 C CA . VAL A 1 108 ? -2.205 6.648 9.5 1 97.75 108 VAL A CA 1
ATOM 805 C C . VAL A 1 108 ? -2.303 6.992 10.984 1 97.75 108 VAL A C 1
ATOM 807 O O . VAL A 1 108 ? -3.189 7.746 11.398 1 97.75 108 VAL A O 1
ATOM 810 N N . ARG A 1 109 ? -1.378 6.414 11.773 1 97.62 109 ARG A N 1
ATOM 811 C CA . ARG A 1 109 ? -1.363 6.547 13.227 1 97.62 109 ARG A CA 1
ATOM 812 C C . ARG A 1 109 ? -1.223 8.008 13.641 1 97.62 109 ARG A C 1
ATOM 814 O O . ARG A 1 109 ? -1.998 8.5 14.461 1 97.62 109 ARG A O 1
ATOM 821 N N . VAL A 1 110 ? -0.285 8.703 13.047 1 98.31 110 VAL A N 1
ATOM 822 C CA . VAL A 1 110 ? 0.005 10.086 13.406 1 98.31 110 VAL A CA 1
ATOM 823 C C . VAL A 1 110 ? -1.148 10.984 12.961 1 98.31 110 VAL A C 1
ATOM 825 O O . VAL A 1 110 ? -1.605 11.836 13.727 1 98.31 110 VAL A O 1
ATOM 828 N N . THR A 1 111 ? -1.611 10.812 11.727 1 97.94 111 THR A N 1
ATOM 829 C CA . THR A 1 111 ? -2.715 11.617 11.211 1 97.94 111 THR A CA 1
ATOM 830 C C . THR A 1 111 ? -3.939 11.492 12.117 1 97.94 111 THR A C 1
ATOM 832 O O . THR A 1 111 ? -4.5 12.5 12.555 1 97.94 111 THR A O 1
ATOM 835 N N . LYS A 1 112 ? -4.312 10.266 12.398 1 95 112 LYS A N 1
ATOM 836 C CA . LYS A 1 112 ? -5.484 10.039 13.234 1 95 112 LYS A CA 1
ATOM 837 C C . LYS A 1 112 ? -5.332 10.719 14.586 1 95 112 LYS A C 1
ATOM 839 O O . LYS A 1 112 ? -6.266 11.375 15.07 1 95 112 LYS A O 1
ATOM 844 N N . ALA A 1 113 ? -4.203 10.57 15.203 1 95.69 113 ALA A N 1
ATOM 845 C CA . ALA A 1 113 ? -3.967 11.078 16.562 1 95.69 113 ALA A CA 1
ATOM 846 C C . ALA A 1 113 ? -4.031 12.602 16.594 1 95.69 113 ALA A C 1
ATOM 848 O O . ALA A 1 113 ? -4.477 13.195 17.578 1 95.69 113 ALA A O 1
ATOM 849 N N . PHE A 1 114 ? -3.615 13.266 15.531 1 96.81 114 PHE A N 1
ATOM 850 C CA . PHE A 1 114 ? -3.484 14.719 15.547 1 96.81 114 PHE A CA 1
ATOM 851 C C . PHE A 1 114 ? -4.703 15.375 14.914 1 96.81 114 PHE A C 1
ATOM 853 O O . PHE A 1 114 ? -4.852 16.594 14.969 1 96.81 114 PHE A O 1
ATOM 860 N N . LEU A 1 115 ? -5.586 14.617 14.312 1 94.94 115 LEU A N 1
ATOM 861 C CA . LEU A 1 115 ? -6.703 15.148 13.539 1 94.94 115 LEU A CA 1
ATOM 862 C C . LEU A 1 115 ? -7.574 16.062 14.398 1 94.94 115 LEU A C 1
ATOM 864 O O . LEU A 1 115 ? -8.008 17.125 13.938 1 94.94 115 LEU A O 1
ATOM 868 N N . PRO A 1 116 ? -7.84 15.68 15.68 1 91.81 116 PRO A N 1
ATOM 869 C CA . PRO A 1 116 ? -8.656 16.594 16.484 1 91.81 116 PRO A CA 1
ATOM 870 C C . PRO A 1 116 ? -8.039 18 16.594 1 91.81 116 PRO A C 1
ATOM 872 O O . PRO A 1 116 ? -8.766 18.984 16.594 1 91.81 116 PRO A O 1
ATOM 875 N N . LEU A 1 117 ? -6.742 18.125 16.656 1 94 117 LEU A N 1
ATOM 876 C CA . LEU A 1 117 ? -6.07 19.422 16.703 1 94 117 LEU A CA 1
ATOM 877 C C . LEU A 1 117 ? -6.121 20.109 15.352 1 94 117 LEU A C 1
ATOM 879 O O . LEU A 1 117 ? -6.328 21.328 15.273 1 94 117 LEU A O 1
ATOM 883 N N . LEU A 1 118 ? -5.973 19.344 14.32 1 95.62 118 LEU A N 1
ATOM 884 C CA . LEU A 1 118 ? -5.934 19.906 12.977 1 95.62 118 LEU A CA 1
ATOM 885 C C . LEU A 1 118 ? -7.309 20.422 12.57 1 95.62 118 LEU A C 1
ATOM 887 O O . LEU A 1 118 ? -7.41 21.391 11.805 1 95.62 118 LEU A O 1
ATOM 891 N N . ARG A 1 119 ? -8.359 19.812 13.055 1 92.31 119 ARG A N 1
ATOM 892 C CA . ARG A 1 119 ? -9.711 20.25 12.742 1 92.31 119 ARG A CA 1
ATOM 893 C C . ARG A 1 119 ? -9.961 21.672 13.258 1 92.31 119 ARG A C 1
ATOM 895 O O . ARG A 1 119 ? -10.688 22.438 12.633 1 92.31 119 ARG A O 1
ATOM 902 N N . GLN A 1 120 ? -9.32 21.969 14.352 1 91.06 120 GLN A N 1
ATOM 903 C CA . GLN A 1 120 ? -9.516 23.281 14.961 1 91.06 120 GLN A CA 1
ATOM 904 C C . GLN A 1 120 ? -8.953 24.391 14.07 1 91.06 120 GLN A C 1
ATOM 906 O O . GLN A 1 120 ? -9.523 25.469 14 1 91.06 120 GLN A O 1
ATOM 911 N N . SER A 1 121 ? -7.918 24.125 13.398 1 94.12 121 SER A N 1
ATOM 912 C CA . SER A 1 121 ? -7.258 25.125 12.562 1 94.12 121 SER A CA 1
ATOM 913 C C . SER A 1 121 ? -7.641 24.953 11.102 1 94.12 121 SER A C 1
ATOM 915 O O . SER A 1 121 ? -7.238 25.75 10.25 1 94.12 121 SER A O 1
ATOM 917 N N . ARG A 1 122 ? -8.438 23.875 10.82 1 94.38 122 ARG A N 1
ATOM 918 C CA . ARG A 1 122 ? -8.656 23.531 9.414 1 94.38 122 ARG A CA 1
ATOM 919 C C . ARG A 1 122 ? -7.336 23.453 8.656 1 94.38 122 ARG A C 1
ATOM 921 O O . ARG A 1 122 ? -7.184 24.047 7.594 1 94.38 122 ARG A O 1
ATOM 928 N N . GLY A 1 123 ? -6.441 22.75 9.289 1 96.5 123 GLY A N 1
ATOM 929 C CA . GLY A 1 123 ? -5.047 22.719 8.867 1 96.5 123 GLY A CA 1
ATOM 930 C C . GLY A 1 123 ? -4.773 21.719 7.762 1 96.5 123 GLY A C 1
ATOM 931 O O . GLY A 1 123 ? -5.586 21.547 6.852 1 96.5 123 GLY A O 1
ATOM 932 N N . ARG A 1 124 ? -3.471 21.172 7.797 1 97.19 124 ARG A N 1
ATOM 933 C CA . ARG A 1 124 ? -3.01 20.344 6.676 1 97.19 124 ARG A CA 1
ATOM 934 C C . ARG A 1 124 ? -2.354 19.062 7.168 1 97.19 124 ARG A C 1
ATOM 936 O O . ARG A 1 124 ? -1.64 19.078 8.172 1 97.19 124 ARG A O 1
ATOM 943 N N . VAL A 1 125 ? -2.67 18.062 6.465 1 98.38 125 VAL A N 1
ATOM 944 C CA . VAL A 1 125 ? -1.885 16.828 6.547 1 98.38 125 VAL A CA 1
ATOM 945 C C . VAL A 1 125 ? -0.992 16.703 5.312 1 98.38 125 VAL A C 1
ATOM 947 O O . VAL A 1 125 ? -1.483 16.688 4.184 1 98.38 125 VAL A O 1
ATOM 950 N N . VAL A 1 126 ? 0.312 16.719 5.504 1 98.69 126 VAL A N 1
ATOM 951 C CA . VAL A 1 126 ? 1.27 16.531 4.418 1 98.69 126 VAL A CA 1
ATOM 952 C C . VAL A 1 126 ? 1.948 15.172 4.547 1 98.69 126 VAL A C 1
ATOM 954 O O . VAL A 1 126 ? 2.646 14.914 5.527 1 98.69 126 VAL A O 1
ATOM 957 N N . ASN A 1 127 ? 1.703 14.281 3.635 1 98.31 127 ASN A N 1
ATOM 958 C CA . ASN A 1 127 ? 2.32 12.961 3.604 1 98.31 127 ASN A CA 1
ATOM 959 C C . ASN A 1 127 ? 3.461 12.898 2.592 1 98.31 127 ASN A C 1
ATOM 961 O O . ASN A 1 127 ? 3.277 13.234 1.421 1 98.31 127 ASN A O 1
ATOM 965 N N . ILE A 1 128 ? 4.633 12.469 3.057 1 96.5 128 ILE A N 1
ATOM 966 C CA . ILE A 1 128 ? 5.766 12.273 2.156 1 96.5 128 ILE A CA 1
ATOM 967 C C . ILE A 1 128 ? 5.711 10.875 1.55 1 96.5 128 ILE A C 1
ATOM 969 O O . ILE A 1 128 ? 6.16 9.906 2.166 1 96.5 128 ILE A O 1
ATOM 973 N N . ALA A 1 129 ? 5.211 10.852 0.409 1 94.5 129 ALA A N 1
ATOM 974 C CA . ALA A 1 129 ? 5.215 9.625 -0.373 1 94.5 129 ALA A CA 1
ATOM 975 C C . ALA A 1 129 ? 6.461 9.531 -1.253 1 94.5 129 ALA A C 1
ATOM 977 O O . ALA A 1 129 ? 7.582 9.688 -0.768 1 94.5 129 ALA A O 1
ATOM 978 N N . SER A 1 130 ? 6.258 9.156 -2.533 1 88.06 130 SER A N 1
ATOM 979 C CA . SER A 1 130 ? 7.348 9.016 -3.494 1 88.06 130 SER A CA 1
ATOM 980 C C . SER A 1 130 ? 6.816 8.812 -4.91 1 88.06 130 SER A C 1
ATOM 982 O O . SER A 1 130 ? 5.645 8.477 -5.098 1 88.06 130 SER A O 1
ATOM 984 N N . VAL A 1 131 ? 7.648 9.156 -5.793 1 83.94 131 VAL A N 1
ATOM 985 C CA . VAL A 1 131 ? 7.336 8.719 -7.148 1 83.94 131 VAL A CA 1
ATOM 986 C C . VAL A 1 131 ? 7.16 7.203 -7.176 1 83.94 131 VAL A C 1
ATOM 988 O O . VAL A 1 131 ? 6.352 6.68 -7.945 1 83.94 131 VAL A O 1
ATOM 991 N N . ALA A 1 132 ? 7.797 6.531 -6.254 1 82.19 132 ALA A N 1
ATOM 992 C CA . ALA A 1 132 ? 7.68 5.086 -6.094 1 82.19 132 ALA A CA 1
ATOM 993 C C . ALA A 1 132 ? 6.309 4.703 -5.539 1 82.19 132 ALA A C 1
ATOM 995 O O . ALA A 1 132 ? 6.008 3.518 -5.379 1 82.19 132 ALA A O 1
ATOM 996 N N . GLY A 1 133 ? 5.504 5.594 -5.332 1 83.88 133 GLY A N 1
ATOM 997 C CA . GLY A 1 133 ? 4.117 5.379 -4.957 1 83.88 133 GLY A CA 1
ATOM 998 C C . GLY A 1 133 ? 3.17 5.398 -6.141 1 83.88 133 GLY A C 1
ATOM 999 O O . GLY A 1 133 ? 1.978 5.125 -5.992 1 83.88 133 GLY A O 1
ATOM 1000 N N . ARG A 1 134 ? 3.752 5.742 -7.258 1 83.44 134 ARG A N 1
ATOM 1001 C CA . ARG A 1 134 ? 2.979 5.805 -8.492 1 83.44 134 ARG A CA 1
ATOM 1002 C C . ARG A 1 134 ? 3.537 4.844 -9.539 1 83.44 134 ARG A C 1
ATOM 1004 O O . ARG A 1 134 ? 2.797 4.34 -10.383 1 83.44 134 ARG A O 1
ATOM 1011 N N . ILE A 1 135 ? 4.863 4.707 -9.43 1 85 135 ILE A N 1
ATOM 1012 C CA . ILE A 1 135 ? 5.598 3.846 -10.352 1 85 135 ILE A CA 1
ATOM 1013 C C . ILE A 1 135 ? 6.422 2.828 -9.57 1 85 135 ILE A C 1
ATOM 1015 O O . ILE A 1 135 ? 6.992 3.154 -8.523 1 85 135 ILE A O 1
ATOM 1019 N N . GLU A 1 136 ? 6.516 1.696 -10.148 1 84.38 136 GLU A N 1
ATOM 1020 C CA . GLU A 1 136 ? 7.297 0.67 -9.469 1 84.38 136 GLU A CA 1
ATOM 1021 C C . GLU A 1 136 ? 8.797 0.923 -9.617 1 84.38 136 GLU A C 1
ATOM 1023 O O . GLU A 1 136 ? 9.25 1.379 -10.664 1 84.38 136 GLU A O 1
ATOM 1028 N N . VAL A 1 137 ? 9.516 0.726 -8.586 1 82.19 137 VAL A N 1
ATOM 1029 C CA . VAL A 1 137 ? 10.969 0.671 -8.602 1 82.19 137 VAL A CA 1
ATOM 1030 C C . VAL A 1 137 ? 11.438 -0.774 -8.445 1 82.19 137 VAL A C 1
ATOM 1032 O O . VAL A 1 137 ? 11.453 -1.31 -7.332 1 82.19 137 VAL A O 1
ATOM 1035 N N . PRO A 1 138 ? 11.875 -1.231 -9.594 1 83.12 138 PRO A N 1
ATOM 1036 C CA . PRO A 1 138 ? 12.258 -2.643 -9.508 1 83.12 138 PRO A CA 1
ATOM 1037 C C . PRO A 1 138 ? 13.305 -2.908 -8.43 1 83.12 138 PRO A C 1
ATOM 1039 O O . PRO A 1 138 ? 14.195 -2.082 -8.219 1 83.12 138 PRO A O 1
ATOM 1042 N N . MET A 1 139 ? 13.148 -3.963 -7.629 1 84.81 139 MET A N 1
ATOM 1043 C CA . MET A 1 139 ? 14.094 -4.449 -6.625 1 84.81 139 MET A CA 1
ATOM 1044 C C . MET A 1 139 ? 13.859 -3.766 -5.281 1 84.81 139 MET A C 1
ATOM 1046 O O . MET A 1 139 ? 14.648 -3.932 -4.352 1 84.81 139 MET A O 1
ATOM 1050 N N . CYS A 1 140 ? 12.914 -2.902 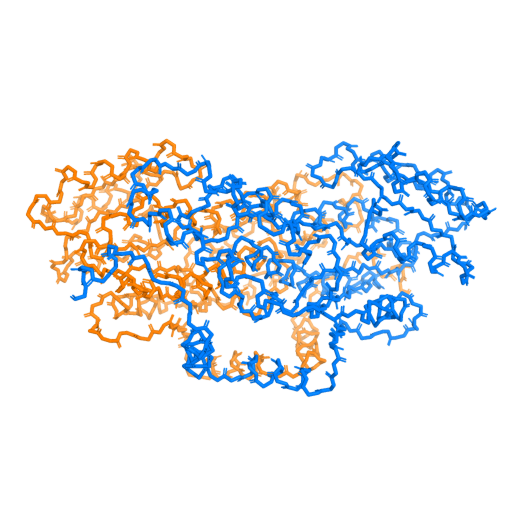-5.219 1 90.31 140 CYS A N 1
ATOM 1051 C CA . CYS A 1 140 ? 12.523 -2.268 -3.965 1 90.31 140 CYS A CA 1
ATOM 1052 C C . CYS A 1 140 ? 11.055 -2.529 -3.658 1 90.31 140 CYS A C 1
ATOM 1054 O O . CYS A 1 140 ? 10.297 -1.595 -3.385 1 90.31 140 CYS A O 1
ATOM 1056 N N . ALA A 1 141 ? 10.758 -3.748 -3.672 1 93.69 141 ALA A N 1
ATOM 1057 C CA . ALA A 1 141 ? 9.352 -4.141 -3.588 1 93.69 141 ALA A CA 1
ATOM 1058 C C . ALA A 1 141 ? 8.727 -3.664 -2.281 1 93.69 141 ALA A C 1
ATOM 1060 O O . ALA A 1 141 ? 7.605 -3.148 -2.273 1 93.69 141 ALA A O 1
ATOM 1061 N N . ALA A 1 142 ? 9.469 -3.838 -1.134 1 94.62 142 ALA A N 1
ATOM 1062 C CA . ALA A 1 142 ? 8.938 -3.424 0.161 1 94.62 142 ALA A CA 1
ATOM 1063 C C . ALA A 1 142 ? 8.695 -1.919 0.198 1 94.62 142 ALA A C 1
ATOM 1065 O O . ALA A 1 142 ? 7.648 -1.465 0.675 1 94.62 142 ALA A O 1
ATOM 1066 N N . TYR A 1 143 ? 9.648 -1.201 -0.293 1 94.44 143 TYR A N 1
ATOM 1067 C CA . TYR A 1 143 ? 9.531 0.253 -0.327 1 94.44 143 TYR A CA 1
ATOM 1068 C C . TYR A 1 143 ? 8.414 0.688 -1.265 1 94.44 143 TYR A C 1
ATOM 1070 O O . TYR A 1 143 ? 7.57 1.511 -0.896 1 94.44 143 TYR A O 1
ATOM 1078 N N . THR A 1 144 ? 8.414 0.13 -2.502 1 94.56 144 THR A N 1
ATOM 1079 C CA . THR A 1 144 ? 7.391 0.453 -3.488 1 94.56 144 THR A CA 1
ATOM 1080 C C . THR A 1 144 ? 5.996 0.18 -2.93 1 94.56 144 THR A C 1
ATOM 1082 O O . THR A 1 144 ? 5.113 1.036 -3.004 1 94.56 144 THR A O 1
ATOM 1085 N N . MET A 1 145 ? 5.855 -0.961 -2.373 1 96.06 145 MET A N 1
ATOM 1086 C CA . MET A 1 145 ? 4.582 -1.352 -1.774 1 96.06 145 MET A CA 1
ATOM 1087 C C . MET A 1 145 ? 4.145 -0.34 -0.721 1 96.06 145 MET A C 1
ATOM 1089 O O . MET A 1 145 ? 2.982 0.071 -0.694 1 96.06 145 MET A O 1
ATOM 1093 N N . SER A 1 146 ? 5.02 0.058 0.148 1 97.06 146 SER A N 1
ATOM 1094 C CA . SER A 1 146 ? 4.707 0.962 1.249 1 97.06 146 SER A CA 1
ATOM 1095 C C . SER A 1 146 ? 4.34 2.352 0.737 1 97.06 146 SER A C 1
ATOM 1097 O O . SER A 1 146 ? 3.449 3.006 1.284 1 97.06 146 SER A O 1
ATOM 1099 N N . LYS A 1 147 ? 5.031 2.789 -0.234 1 96.69 147 LYS A N 1
ATOM 1100 C CA . LYS A 1 147 ? 4.785 4.133 -0.747 1 96.69 147 LYS A CA 1
ATOM 1101 C C . LYS A 1 147 ? 3.518 4.172 -1.597 1 96.69 147 LYS A C 1
ATOM 1103 O O . LYS A 1 147 ? 2.809 5.18 -1.617 1 96.69 147 LYS A O 1
ATOM 1108 N N . PHE A 1 148 ? 3.213 3.053 -2.318 1 96.5 148 PHE A N 1
ATOM 1109 C CA . PHE A 1 148 ? 1.894 2.926 -2.926 1 96.5 148 PHE A CA 1
ATOM 1110 C C . PHE A 1 148 ? 0.799 3.051 -1.873 1 96.5 148 PHE A C 1
ATOM 1112 O O . PHE A 1 148 ? -0.181 3.771 -2.072 1 96.5 148 PHE A O 1
ATOM 1119 N N . ALA A 1 149 ? 1.01 2.35 -0.806 1 97.38 149 ALA A N 1
ATOM 1120 C CA . ALA A 1 149 ? 0.042 2.393 0.288 1 97.38 149 ALA A CA 1
ATOM 1121 C C . ALA A 1 149 ? -0.13 3.814 0.813 1 97.38 149 ALA A C 1
ATOM 1123 O O . ALA A 1 149 ? -1.255 4.273 1.025 1 97.38 149 ALA A O 1
ATOM 1124 N N . CYS A 1 150 ? 0.967 4.5 0.992 1 97.56 150 CYS A N 1
ATOM 1125 C CA . CYS A 1 150 ? 0.94 5.867 1.495 1 97.56 150 CYS A CA 1
ATOM 1126 C C . CYS A 1 150 ? 0.197 6.789 0.534 1 97.56 150 CYS A C 1
ATOM 1128 O O . CYS A 1 150 ? -0.594 7.633 0.962 1 97.56 150 CYS A O 1
ATOM 1130 N N . ALA A 1 151 ? 0.466 6.66 -0.75 1 95.75 151 ALA A N 1
ATOM 1131 C CA . ALA A 1 151 ? -0.223 7.461 -1.76 1 95.75 151 ALA A CA 1
ATOM 1132 C C . ALA A 1 151 ? -1.724 7.184 -1.748 1 95.75 151 ALA A C 1
ATOM 1134 O O . ALA A 1 151 ? -2.531 8.117 -1.771 1 95.75 151 ALA A O 1
ATOM 1135 N N . GLY A 1 152 ? -2.1 5.91 -1.731 1 94.94 152 GLY A N 1
ATOM 1136 C CA . GLY A 1 152 ? -3.506 5.547 -1.681 1 94.94 152 GLY A CA 1
ATOM 1137 C C . GLY A 1 152 ? -4.223 6.098 -0.462 1 94.94 152 GLY A C 1
ATOM 1138 O O . GLY A 1 152 ? -5.344 6.598 -0.567 1 94.94 152 GLY A O 1
ATOM 1139 N N . PHE A 1 153 ? -3.523 6.008 0.707 1 96.62 153 PHE A N 1
ATOM 1140 C CA . PHE A 1 153 ? -4.059 6.578 1.939 1 96.62 153 PHE A CA 1
ATOM 1141 C C . PHE A 1 153 ? -4.316 8.07 1.781 1 96.62 153 PHE A C 1
ATOM 1143 O O . PHE A 1 153 ? -5.406 8.555 2.104 1 96.62 153 PHE A O 1
ATOM 1150 N N . SER A 1 154 ? -3.357 8.742 1.243 1 96.56 154 SER A N 1
ATOM 1151 C CA . SER A 1 154 ? -3.436 10.195 1.081 1 96.56 154 SER A CA 1
ATOM 1152 C C . SER A 1 154 ? -4.602 10.586 0.178 1 96.56 154 SER A C 1
ATOM 1154 O O . SER A 1 154 ? -5.363 11.5 0.502 1 96.56 154 SER A O 1
ATOM 1156 N N . GLU A 1 155 ? -4.723 9.914 -0.895 1 93.62 155 GLU A N 1
ATOM 1157 C CA . GLU A 1 155 ? -5.77 10.227 -1.862 1 93.62 155 GLU A CA 1
ATOM 1158 C C . GLU A 1 155 ? -7.156 9.953 -1.286 1 93.62 155 GLU A C 1
ATOM 1160 O O . GLU A 1 155 ? -8.109 10.695 -1.562 1 93.62 155 GLU A O 1
ATOM 1165 N N . CYS A 1 156 ? -7.246 8.969 -0.547 1 93.56 156 CYS A N 1
ATOM 1166 C CA . CYS A 1 156 ? -8.547 8.594 0.003 1 93.56 156 CYS A CA 1
ATOM 1167 C C . CYS A 1 156 ? -8.984 9.578 1.077 1 93.56 156 CYS A C 1
ATOM 1169 O O . CYS A 1 156 ? -10.094 10.117 1.013 1 93.56 156 CYS A O 1
ATOM 1171 N N . ILE A 1 157 ? -8.125 9.891 1.977 1 95.12 157 ILE A N 1
ATOM 1172 C CA . ILE A 1 157 ? -8.555 10.625 3.162 1 95.12 157 ILE A CA 1
ATOM 1173 C C . ILE A 1 157 ? -8.719 12.102 2.82 1 95.12 157 ILE A C 1
ATOM 1175 O O . ILE A 1 157 ? -9.328 12.859 3.584 1 95.12 157 ILE A O 1
ATOM 1179 N N . ARG A 1 158 ? -8.156 12.516 1.677 1 94.56 158 ARG A N 1
ATOM 1180 C CA . ARG A 1 158 ? -8.367 13.891 1.241 1 94.56 158 ARG A CA 1
ATOM 1181 C C . ARG A 1 158 ? -9.852 14.211 1.126 1 94.56 158 ARG A C 1
ATOM 1183 O O . ARG A 1 158 ? -10.281 15.305 1.475 1 94.56 158 ARG A O 1
ATOM 1190 N N . HIS A 1 159 ? -10.602 13.242 0.659 1 91.12 159 HIS A N 1
ATOM 1191 C CA . HIS A 1 159 ? -12.039 13.43 0.487 1 91.12 159 HIS A CA 1
ATOM 1192 C C . HIS A 1 159 ? -12.773 13.352 1.824 1 91.12 159 HIS A C 1
ATOM 1194 O O . HIS A 1 159 ? -13.773 14.039 2.027 1 91.12 159 HIS A O 1
ATOM 1200 N N . GLU A 1 160 ? -12.289 12.555 2.713 1 89.81 160 GLU A N 1
ATOM 1201 C CA . GLU A 1 160 ? -12.914 12.367 4.02 1 89.81 160 GLU A CA 1
ATOM 1202 C C . GLU A 1 160 ? -12.734 13.602 4.902 1 89.81 160 GLU A C 1
ATOM 1204 O O . GLU A 1 160 ? -13.625 13.945 5.68 1 89.81 160 GLU A O 1
ATOM 1209 N N . LEU A 1 161 ? -11.586 14.234 4.758 1 92.88 161 LEU A N 1
ATOM 1210 C CA . LEU A 1 161 ? -11.242 15.312 5.68 1 92.88 161 LEU A CA 1
ATOM 1211 C C . LEU A 1 161 ? -11.656 16.656 5.109 1 92.88 161 LEU A C 1
ATOM 1213 O O . LEU A 1 161 ? -11.664 17.672 5.824 1 92.88 161 LEU A O 1
ATOM 1217 N N . ASP A 1 162 ? -12.023 16.641 3.887 1 89.88 162 ASP A N 1
ATOM 1218 C CA . ASP A 1 162 ? -12.453 17.859 3.223 1 89.88 162 ASP A CA 1
ATOM 1219 C C . ASP A 1 162 ? -13.633 18.5 3.951 1 89.88 162 ASP A C 1
ATOM 1221 O O . ASP A 1 162 ? -13.742 19.719 4.008 1 89.88 162 ASP A O 1
ATOM 1225 N N . VAL A 1 163 ? -14.484 17.719 4.512 1 86.25 163 VAL A N 1
ATOM 1226 C CA . VAL A 1 163 ? -15.688 18.203 5.172 1 86.25 163 VAL A CA 1
ATOM 1227 C C . VAL A 1 163 ? -15.305 19 6.426 1 86.25 163 VAL A C 1
ATOM 1229 O O . VAL A 1 163 ? -16.062 19.828 6.898 1 86.25 163 VAL A O 1
ATOM 1232 N N . TRP A 1 164 ? -14.109 18.734 6.918 1 90.5 164 TRP A N 1
ATOM 1233 C CA . TRP A 1 164 ? -13.617 19.422 8.109 1 90.5 164 TRP A CA 1
ATOM 1234 C C . TRP A 1 164 ? -12.734 20.609 7.727 1 90.5 164 TRP A C 1
ATOM 1236 O O . TRP A 1 164 ? -12.234 21.328 8.594 1 90.5 164 TRP A O 1
ATOM 1246 N N . GLY A 1 165 ? -12.5 20.766 6.398 1 92.06 165 GLY A N 1
ATOM 1247 C CA . GLY A 1 165 ? -11.633 21.828 5.926 1 92.06 165 GLY A CA 1
ATOM 1248 C C . GLY A 1 165 ? -10.156 21.484 6.023 1 92.06 165 GLY A C 1
ATOM 1249 O O . GLY A 1 165 ? -9.297 22.328 5.77 1 92.06 165 GLY A O 1
ATOM 1250 N N . VAL A 1 166 ? -9.883 20.266 6.48 1 95.44 166 VAL A N 1
ATOM 1251 C CA . VAL A 1 166 ? -8.5 19.812 6.578 1 95.44 166 VAL A CA 1
ATOM 1252 C C . VAL A 1 166 ? -8.008 19.359 5.207 1 95.44 166 VAL A C 1
ATOM 1254 O O . VAL A 1 166 ? -8.641 18.516 4.562 1 95.44 166 VAL A O 1
ATOM 1257 N N . ARG A 1 167 ? -6.918 19.922 4.75 1 96.38 167 ARG A N 1
ATOM 1258 C CA . ARG A 1 167 ? -6.371 19.562 3.447 1 96.38 167 ARG A CA 1
ATOM 1259 C C . ARG A 1 167 ? -5.324 18.469 3.576 1 96.38 167 ARG A C 1
ATOM 1261 O O . ARG A 1 167 ? -4.508 18.484 4.5 1 96.38 167 ARG A O 1
ATOM 1268 N N . VAL A 1 168 ? -5.43 17.516 2.678 1 97.12 168 VAL A N 1
ATOM 1269 C CA . VAL A 1 168 ? -4.441 16.438 2.627 1 97.12 168 VAL A CA 1
ATOM 1270 C C . VAL A 1 168 ? -3.6 16.562 1.361 1 97.12 168 VAL A C 1
ATOM 1272 O O . VAL A 1 168 ? -4.133 16.594 0.25 1 97.12 168 VAL A O 1
ATOM 1275 N N . ILE A 1 169 ? -2.281 16.672 1.542 1 97.81 169 ILE A N 1
ATOM 1276 C CA . ILE A 1 169 ? -1.354 16.922 0.441 1 97.81 169 ILE A CA 1
ATOM 1277 C C . ILE A 1 169 ? -0.31 15.805 0.391 1 97.81 169 ILE A C 1
ATOM 1279 O O . ILE A 1 169 ? 0.212 15.391 1.428 1 97.81 169 ILE A O 1
ATOM 1283 N N . SER A 1 170 ? -0.084 15.289 -0.759 1 96.94 170 SER A N 1
ATOM 1284 C CA . SER A 1 170 ? 0.954 14.289 -0.971 1 96.94 170 SER A CA 1
ATOM 1285 C C . SER A 1 170 ? 2.188 14.898 -1.63 1 96.94 170 SER A C 1
ATOM 1287 O O . SER A 1 170 ? 2.076 15.594 -2.639 1 96.94 170 SER A O 1
ATOM 1289 N N . ILE A 1 171 ? 3.361 14.703 -1.016 1 97.62 171 ILE A N 1
ATOM 1290 C CA . ILE A 1 171 ? 4.645 15.023 -1.633 1 97.62 171 ILE A CA 1
ATOM 1291 C C . ILE A 1 171 ? 5.266 13.75 -2.213 1 97.62 171 ILE A C 1
ATOM 1293 O O . ILE A 1 171 ? 5.484 12.773 -1.49 1 97.62 171 ILE A O 1
ATOM 1297 N N . GLU A 1 172 ? 5.48 13.734 -3.41 1 96.12 172 GLU A N 1
ATOM 1298 C CA . GLU A 1 172 ? 5.988 12.555 -4.094 1 96.12 172 GLU A CA 1
ATOM 1299 C C . GLU A 1 172 ? 7.309 12.844 -4.801 1 96.12 172 GLU A C 1
ATOM 1301 O O . GLU A 1 172 ? 7.355 12.938 -6.027 1 96.12 172 GLU A O 1
ATOM 1306 N N . PRO A 1 173 ? 8.383 12.891 -4.031 1 95 173 PRO A N 1
ATOM 1307 C CA . PRO A 1 173 ? 9.695 13.234 -4.59 1 95 173 PRO A CA 1
ATOM 1308 C C . PRO A 1 173 ? 10.266 12.117 -5.465 1 95 173 PRO A C 1
ATOM 1310 O O . PRO A 1 173 ? 10.016 10.938 -5.219 1 95 173 PRO A O 1
ATOM 1313 N N . GLU A 1 174 ? 11 12.57 -6.402 1 93.19 174 GLU A N 1
ATOM 1314 C CA . GLU A 1 174 ? 11.914 11.648 -7.066 1 93.19 174 GLU A CA 1
ATOM 1315 C C . GLU A 1 174 ? 13.039 11.219 -6.129 1 93.19 174 GLU A C 1
ATOM 1317 O O . GLU A 1 174 ? 12.938 11.375 -4.91 1 93.19 174 GLU A O 1
ATOM 1322 N N . PHE A 1 175 ? 14.117 10.648 -6.668 1 88.62 175 PHE A N 1
ATOM 1323 C CA . PHE A 1 175 ? 15.25 10.227 -5.852 1 88.62 175 PHE A CA 1
ATOM 1324 C C . PHE A 1 175 ? 16.172 11.398 -5.555 1 88.62 175 PHE A C 1
ATOM 1326 O O . PHE A 1 175 ? 16.703 12.023 -6.473 1 88.62 175 PHE A O 1
ATOM 1333 N N . PHE A 1 176 ? 16.25 11.703 -4.309 1 91.62 176 PHE A N 1
ATOM 1334 C CA . PHE A 1 176 ? 17.125 12.773 -3.854 1 91.62 176 PHE A CA 1
ATOM 1335 C C . PHE A 1 176 ? 18.125 12.25 -2.818 1 91.62 176 PHE A C 1
ATOM 1337 O O . PHE A 1 176 ? 17.891 11.203 -2.205 1 91.62 176 PHE A O 1
ATOM 1344 N N . GLU A 1 177 ? 19.188 12.953 -2.66 1 87.94 177 GLU A N 1
ATOM 1345 C CA . GLU A 1 177 ? 20.25 12.508 -1.765 1 87.94 177 GLU A CA 1
ATOM 1346 C C . GLU A 1 177 ? 19.812 12.586 -0.305 1 87.94 177 GLU A C 1
ATOM 1348 O O . GLU A 1 177 ? 19.516 13.672 0.198 1 87.94 177 GLU A O 1
ATOM 1353 N N . THR A 1 178 ? 19.719 11.461 0.314 1 86.44 178 THR A N 1
ATOM 1354 C CA . THR A 1 178 ? 19.469 11.242 1.733 1 86.44 178 THR A CA 1
ATOM 1355 C C . THR A 1 178 ? 20.219 10.008 2.234 1 86.44 178 THR A C 1
ATOM 1357 O O . THR A 1 178 ? 20.938 9.359 1.47 1 86.44 178 THR A O 1
ATOM 1360 N N . ASN A 1 179 ? 20.109 9.758 3.553 1 84.81 179 ASN A N 1
ATOM 1361 C CA . ASN A 1 179 ? 20.703 8.531 4.078 1 84.81 179 ASN A CA 1
ATOM 1362 C C . ASN A 1 179 ? 20.141 7.301 3.369 1 84.81 179 ASN A C 1
ATOM 1364 O O . ASN A 1 179 ? 20.844 6.297 3.217 1 84.81 179 ASN A O 1
ATOM 1368 N N . MET A 1 180 ? 19 7.359 2.885 1 82.69 180 MET A N 1
ATOM 1369 C CA . MET A 1 180 ? 18.328 6.23 2.254 1 82.69 180 MET A CA 1
ATOM 1370 C C . MET A 1 180 ? 18.922 5.93 0.885 1 82.69 180 MET A C 1
ATOM 1372 O O . MET A 1 180 ? 19.016 4.77 0.484 1 82.69 180 MET A O 1
ATOM 1376 N N . THR A 1 181 ? 19.438 6.98 0.184 1 84.44 181 THR A N 1
ATOM 1377 C CA . THR A 1 181 ? 19.906 6.797 -1.182 1 84.44 181 THR A CA 1
ATOM 1378 C C . THR A 1 181 ? 21.438 6.754 -1.22 1 84.44 181 THR A C 1
ATOM 1380 O O . THR A 1 181 ? 22.031 6.695 -2.297 1 84.44 181 THR A O 1
ATOM 1383 N N . ASN A 1 182 ? 22.016 6.883 -0.051 1 86.88 182 ASN A N 1
ATOM 1384 C CA . ASN A 1 182 ? 23.469 6.754 0.034 1 86.88 182 ASN A CA 1
ATOM 1385 C C . ASN A 1 182 ? 23.938 5.363 -0.381 1 86.88 182 ASN A C 1
ATOM 1387 O O . ASN A 1 182 ? 23.453 4.359 0.151 1 86.88 182 ASN A O 1
ATOM 1391 N N . THR A 1 183 ? 24.922 5.344 -1.251 1 86.5 183 THR A N 1
ATOM 1392 C CA . THR A 1 183 ? 25.328 4.086 -1.868 1 86.5 183 THR A CA 1
ATOM 1393 C C . THR A 1 183 ? 25.906 3.133 -0.822 1 86.5 183 THR A C 1
ATOM 1395 O O . THR A 1 183 ? 25.656 1.925 -0.882 1 86.5 183 THR A O 1
ATOM 1398 N N . SER A 1 184 ? 26.625 3.721 0.094 1 88.62 184 SER A N 1
ATOM 1399 C CA . SER A 1 184 ? 27.203 2.879 1.144 1 88.62 184 SER A CA 1
ATOM 1400 C C . SER A 1 184 ? 26.109 2.297 2.035 1 88.62 184 SER A C 1
ATOM 1402 O O . SER A 1 184 ? 26.188 1.141 2.455 1 88.62 184 SER A O 1
ATOM 1404 N N . ASN A 1 185 ? 25.141 3.074 2.336 1 88.5 185 ASN A N 1
ATOM 1405 C CA . ASN A 1 185 ? 24.016 2.609 3.146 1 88.5 185 ASN A CA 1
ATOM 1406 C C . ASN A 1 185 ? 23.188 1.557 2.414 1 88.5 185 ASN A C 1
ATOM 1408 O O . ASN A 1 185 ? 22.734 0.584 3.02 1 88.5 185 ASN A O 1
ATOM 1412 N N . ILE A 1 186 ? 23.031 1.74 1.147 1 87.75 186 ILE A N 1
ATOM 1413 C CA . ILE A 1 186 ? 22.297 0.781 0.328 1 87.75 186 ILE A CA 1
ATOM 1414 C C . ILE A 1 186 ? 23.031 -0.561 0.328 1 87.75 186 ILE A C 1
ATOM 1416 O O . ILE A 1 186 ? 22.406 -1.607 0.547 1 87.75 186 ILE A O 1
ATOM 1420 N N . SER A 1 187 ? 24.344 -0.455 0.113 1 88.94 187 SER A N 1
ATOM 1421 C CA . SER A 1 187 ? 25.156 -1.674 0.095 1 88.94 187 SER A CA 1
ATOM 1422 C C . SER A 1 187 ? 25.047 -2.426 1.418 1 88.94 187 SER A C 1
ATOM 1424 O O . SER A 1 187 ? 24.906 -3.652 1.432 1 88.94 187 SER A O 1
ATOM 1426 N N . ARG A 1 188 ? 25.094 -1.675 2.432 1 90 188 ARG A N 1
ATOM 1427 C CA . ARG A 1 188 ? 24.984 -2.273 3.758 1 90 188 ARG A CA 1
ATOM 1428 C C . ARG A 1 188 ? 23.625 -2.949 3.951 1 90 188 ARG A C 1
ATOM 1430 O O . ARG A 1 188 ? 23.562 -4.055 4.492 1 90 188 ARG A O 1
ATOM 1437 N N . ARG A 1 189 ? 22.609 -2.35 3.535 1 88.81 189 ARG A N 1
ATOM 1438 C CA . ARG A 1 189 ? 21.266 -2.902 3.682 1 88.81 189 ARG A CA 1
ATOM 1439 C C . ARG A 1 189 ? 21.094 -4.156 2.834 1 88.81 189 ARG A C 1
ATOM 1441 O O . ARG A 1 189 ? 20.375 -5.086 3.227 1 88.81 189 ARG A O 1
ATOM 1448 N N . ILE A 1 190 ? 21.672 -4.109 1.658 1 88.31 190 ILE A N 1
ATOM 1449 C CA . ILE A 1 190 ? 21.625 -5.289 0.803 1 88.31 190 ILE A CA 1
ATOM 1450 C C . ILE A 1 190 ? 22.297 -6.465 1.514 1 88.31 190 ILE A C 1
ATOM 1452 O O . ILE A 1 190 ? 21.734 -7.57 1.551 1 88.31 190 ILE A O 1
ATOM 1456 N N . ASP A 1 191 ? 23.438 -6.137 2.121 1 88.19 191 ASP A N 1
ATOM 1457 C CA . ASP A 1 191 ? 24.156 -7.176 2.848 1 88.19 191 ASP A CA 1
ATOM 1458 C C . ASP A 1 191 ? 23.328 -7.711 4.008 1 88.19 191 ASP A C 1
ATOM 1460 O O . ASP A 1 191 ? 23.266 -8.922 4.238 1 88.19 191 ASP A O 1
ATOM 1464 N N . GLU A 1 192 ? 22.719 -6.812 4.684 1 87.62 192 GLU A N 1
ATOM 1465 C CA . GLU A 1 192 ? 21.875 -7.191 5.82 1 87.62 192 GLU A CA 1
ATOM 1466 C C . GLU A 1 192 ? 20.703 -8.047 5.379 1 87.62 192 GLU A C 1
ATOM 1468 O O . GLU A 1 192 ? 20.359 -9.031 6.031 1 87.62 192 GLU A O 1
ATOM 1473 N N . SER A 1 193 ? 20.094 -7.68 4.332 1 85.56 193 SER A N 1
ATOM 1474 C CA . SER A 1 193 ? 18.953 -8.414 3.811 1 85.56 193 SER A CA 1
ATOM 1475 C C . SER A 1 193 ? 19.344 -9.812 3.363 1 85.56 193 SER A C 1
ATOM 1477 O O . SER A 1 193 ? 18.625 -10.781 3.641 1 85.56 193 SER A O 1
ATOM 1479 N N . PHE A 1 194 ? 20.453 -9.906 2.697 1 83.25 194 PHE A N 1
ATOM 1480 C CA . PHE A 1 194 ? 20.922 -11.188 2.186 1 83.25 194 PHE A CA 1
ATOM 1481 C C . PHE A 1 194 ? 21.312 -12.117 3.328 1 83.25 194 PHE A C 1
ATOM 1483 O O . PHE A 1 194 ? 21.109 -13.328 3.246 1 83.25 194 PHE A O 1
ATOM 1490 N N . ALA A 1 195 ? 21.828 -11.516 4.363 1 84.38 195 ALA A N 1
ATOM 1491 C CA . ALA A 1 195 ? 22.281 -12.305 5.508 1 84.38 195 ALA A CA 1
ATOM 1492 C C . ALA A 1 195 ? 21.109 -12.969 6.219 1 84.38 195 ALA A C 1
ATOM 1494 O O . ALA A 1 195 ? 21.266 -14.031 6.824 1 84.38 195 ALA A O 1
ATOM 1495 N N . ALA A 1 196 ? 19.969 -12.398 6.066 1 82.75 196 ALA A N 1
ATOM 1496 C CA . ALA A 1 196 ? 18.797 -12.859 6.816 1 82.75 196 ALA A CA 1
ATOM 1497 C C . ALA A 1 196 ? 18 -13.883 6.012 1 82.75 196 ALA A C 1
ATOM 1499 O O . ALA A 1 196 ? 17.047 -14.469 6.523 1 82.75 196 ALA A O 1
ATOM 1500 N N . VAL A 1 197 ? 18.344 -14.109 4.848 1 81.75 197 VAL A N 1
ATOM 1501 C CA . VAL A 1 197 ? 17.594 -14.984 3.955 1 81.75 197 VAL A CA 1
ATOM 1502 C C . VAL A 1 197 ? 17.969 -16.438 4.207 1 81.75 197 VAL A C 1
ATOM 1504 O O . VAL A 1 197 ? 19.078 -16.719 4.668 1 81.75 197 VAL A O 1
ATOM 1507 N N . ASP A 1 198 ? 17.016 -17.312 3.922 1 81.62 198 ASP A N 1
ATOM 1508 C CA . ASP A 1 198 ? 17.25 -18.75 4.07 1 81.62 198 ASP A CA 1
ATOM 1509 C C . ASP A 1 198 ? 18.406 -19.203 3.186 1 81.62 198 ASP A C 1
ATOM 1511 O O . ASP A 1 198 ? 18.578 -18.719 2.066 1 81.62 198 ASP A O 1
ATOM 1515 N N . GLU A 1 199 ? 19.109 -20.234 3.67 1 83.44 199 GLU A N 1
ATOM 1516 C CA . GLU A 1 199 ? 20.328 -20.719 3.004 1 83.44 199 GLU A CA 1
ATOM 1517 C C . GLU A 1 199 ? 20 -21.266 1.614 1 83.44 199 GLU A C 1
ATOM 1519 O O . GLU A 1 199 ? 20.812 -21.109 0.688 1 83.44 199 GLU A O 1
ATOM 1524 N N . ASP A 1 200 ? 18.891 -21.859 1.486 1 81.88 200 ASP A N 1
ATOM 1525 C CA . ASP A 1 200 ? 18.531 -22.438 0.195 1 81.88 200 ASP A CA 1
ATOM 1526 C C . ASP A 1 200 ? 18.328 -21.359 -0.857 1 81.88 200 ASP A C 1
ATOM 1528 O O . ASP A 1 200 ? 18.734 -21.516 -2.01 1 81.88 200 ASP A O 1
ATOM 1532 N N . VAL A 1 201 ? 17.766 -20.328 -0.479 1 81.31 201 VAL A N 1
ATOM 1533 C CA . VAL A 1 201 ? 17.547 -19.219 -1.388 1 81.31 201 VAL A CA 1
ATOM 1534 C C . VAL A 1 201 ? 18.875 -18.531 -1.708 1 81.31 201 VAL A C 1
ATOM 1536 O O . VAL A 1 201 ? 19.125 -18.156 -2.855 1 81.31 201 VAL A O 1
ATOM 1539 N N . LYS A 1 202 ? 19.734 -18.453 -0.752 1 82.56 202 LYS A N 1
ATOM 1540 C CA . LYS A 1 202 ? 21.062 -17.875 -0.958 1 82.56 202 LYS A CA 1
ATOM 1541 C C . LYS A 1 202 ? 21.859 -18.672 -1.998 1 82.56 202 LYS A C 1
ATOM 1543 O O . LYS A 1 202 ? 22.547 -18.094 -2.836 1 82.56 202 LYS A O 1
ATOM 1548 N N . ALA A 1 203 ? 21.688 -19.953 -1.869 1 84.06 203 ALA A N 1
ATOM 1549 C CA . ALA A 1 203 ? 22.422 -20.828 -2.783 1 84.06 203 ALA A CA 1
ATOM 1550 C C . ALA A 1 203 ? 21.922 -20.656 -4.219 1 84.06 203 ALA A C 1
ATOM 1552 O O . ALA A 1 203 ? 22.703 -20.75 -5.164 1 84.06 203 ALA A O 1
ATOM 1553 N N . ASP A 1 204 ? 20.688 -20.375 -4.355 1 84.12 204 ASP A N 1
ATOM 1554 C CA . ASP A 1 204 ? 20.109 -20.188 -5.68 1 84.12 204 ASP A CA 1
ATOM 1555 C C . ASP A 1 204 ? 20.625 -18.906 -6.332 1 84.12 204 ASP A C 1
ATOM 1557 O O . ASP A 1 204 ? 20.797 -18.859 -7.551 1 84.12 204 ASP A O 1
ATOM 1561 N N . TYR A 1 205 ? 20.812 -17.891 -5.641 1 86.56 205 TYR A N 1
ATOM 1562 C CA . TYR A 1 205 ? 21.25 -16.609 -6.176 1 86.56 205 TYR A CA 1
ATOM 1563 C C . TYR A 1 205 ? 22.766 -16.531 -6.234 1 86.56 205 TYR A C 1
ATOM 1565 O O . TYR A 1 205 ? 23.328 -16.078 -7.234 1 86.56 205 TYR A O 1
ATOM 1573 N N . GLY A 1 206 ? 23.422 -17.047 -5.168 1 84.75 206 GLY A N 1
ATOM 1574 C CA . GLY A 1 206 ? 24.875 -17.078 -5.121 1 84.75 206 GLY A CA 1
ATOM 1575 C C . GLY A 1 206 ? 25.5 -15.75 -4.746 1 84.75 206 GLY A C 1
ATOM 1576 O O . GLY A 1 206 ? 24.859 -14.703 -4.875 1 84.75 206 GLY A O 1
ATOM 1577 N N . GLU A 1 207 ? 26.719 -15.781 -4.363 1 84 207 GLU A N 1
ATOM 1578 C CA . GLU A 1 207 ? 27.453 -14.609 -3.881 1 84 207 GLU A CA 1
ATOM 1579 C C . GLU A 1 207 ? 27.734 -13.633 -5.016 1 84 207 GLU A C 1
ATOM 1581 O O . GLU A 1 207 ? 27.75 -12.422 -4.809 1 84 207 GLU A O 1
ATOM 1586 N N . GLN A 1 208 ? 27.969 -14.195 -6.156 1 88.56 208 GLN A N 1
ATOM 1587 C CA . GLN A 1 208 ? 28.281 -13.344 -7.301 1 88.56 208 GLN A CA 1
ATOM 1588 C C . GLN A 1 208 ? 27.078 -12.469 -7.668 1 88.56 208 GLN A C 1
ATOM 1590 O O . GLN A 1 208 ? 27.25 -11.32 -8.078 1 88.56 208 GLN A O 1
ATOM 1595 N N . PHE A 1 209 ? 25.953 -13.039 -7.512 1 90.06 209 PHE A N 1
ATOM 1596 C CA . PHE A 1 209 ? 24.75 -12.266 -7.797 1 90.06 209 PHE A CA 1
ATOM 1597 C C . PHE A 1 209 ? 24.641 -11.07 -6.859 1 90.06 209 PHE A C 1
ATOM 1599 O O . PHE A 1 209 ? 24.328 -9.961 -7.297 1 90.06 209 PHE A O 1
ATOM 1606 N N . ILE A 1 210 ? 24.906 -11.266 -5.621 1 87.94 210 ILE A N 1
ATOM 1607 C CA . ILE A 1 210 ? 24.781 -10.211 -4.621 1 87.94 210 ILE A CA 1
ATOM 1608 C C . ILE A 1 210 ? 25.781 -9.102 -4.914 1 87.94 210 ILE A C 1
ATOM 1610 O O . ILE A 1 210 ? 25.469 -7.914 -4.797 1 87.94 210 ILE A O 1
ATOM 1614 N N . LYS A 1 211 ? 26.953 -9.523 -5.273 1 89.56 211 LYS A N 1
ATOM 1615 C CA . LYS A 1 211 ? 27.984 -8.547 -5.621 1 89.56 211 LYS A CA 1
ATOM 1616 C C . LYS A 1 211 ? 27.562 -7.707 -6.82 1 89.56 211 LYS A C 1
ATOM 1618 O O . LYS A 1 211 ? 27.703 -6.48 -6.805 1 89.56 211 LYS A O 1
ATOM 1623 N N . ASN A 1 212 ? 27.062 -8.375 -7.801 1 90.31 212 ASN A N 1
ATOM 1624 C CA . ASN A 1 212 ? 26.609 -7.68 -9 1 90.31 212 ASN A CA 1
ATOM 1625 C C . ASN A 1 212 ? 25.422 -6.781 -8.703 1 90.31 212 ASN A C 1
ATOM 1627 O O . ASN A 1 212 ? 25.281 -5.703 -9.289 1 90.31 212 ASN A O 1
ATOM 1631 N N . PHE A 1 213 ? 24.609 -7.328 -7.867 1 89.62 213 PHE A N 1
ATOM 1632 C CA . PHE A 1 213 ? 23.422 -6.57 -7.492 1 89.62 213 PHE A CA 1
ATOM 1633 C C . PHE A 1 213 ? 23.812 -5.293 -6.754 1 89.62 213 PHE A C 1
ATOM 1635 O O . PHE A 1 213 ? 23.234 -4.23 -7 1 89.62 213 PHE A O 1
ATOM 1642 N N . LYS A 1 214 ? 24.75 -5.383 -5.84 1 89.44 214 LYS A N 1
ATOM 1643 C CA . LYS A 1 214 ? 25.25 -4.215 -5.125 1 89.44 214 LYS A CA 1
ATOM 1644 C C . LYS A 1 214 ? 25.844 -3.195 -6.09 1 89.44 214 LYS A C 1
ATOM 1646 O O . LYS A 1 214 ? 25.625 -1.992 -5.957 1 89.44 214 LYS A O 1
ATOM 1651 N N . MET A 1 215 ? 26.516 -3.68 -7.074 1 88.06 215 MET A N 1
ATOM 1652 C CA . MET A 1 215 ? 27.109 -2.803 -8.078 1 88.06 215 MET A CA 1
ATOM 1653 C C . MET A 1 215 ? 26.047 -2.113 -8.906 1 88.06 215 MET A C 1
ATOM 1655 O O . MET A 1 215 ? 26.156 -0.924 -9.211 1 88.06 215 MET A O 1
ATOM 1659 N N . HIS A 1 216 ? 25.078 -2.875 -9.242 1 87.56 216 HIS A N 1
ATOM 1660 C CA . HIS A 1 216 ? 23.984 -2.33 -10.023 1 87.56 216 HIS A CA 1
ATOM 1661 C C . HIS A 1 216 ? 23.234 -1.258 -9.242 1 87.56 216 HIS A C 1
ATOM 1663 O O . HIS A 1 216 ? 22.766 -0.273 -9.82 1 87.56 216 HIS A O 1
ATOM 1669 N N . SER A 1 217 ? 23.062 -1.47 -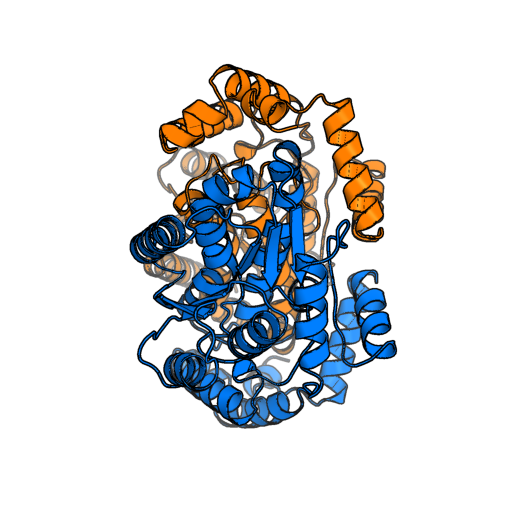7.988 1 84.88 217 SER A N 1
ATOM 1670 C CA . SER A 1 217 ? 22.312 -0.537 -7.156 1 84.88 217 SER A CA 1
ATOM 1671 C C . SER A 1 217 ? 23.031 0.805 -7.043 1 84.88 217 SER A C 1
ATOM 1673 O O . SER A 1 217 ? 22.422 1.819 -6.715 1 84.88 217 SER A O 1
ATOM 1675 N N . ASN A 1 218 ? 24.297 0.78 -7.301 1 81.25 218 ASN A N 1
ATOM 1676 C CA . ASN A 1 218 ? 25.094 2.006 -7.262 1 81.25 218 ASN A CA 1
ATOM 1677 C C . ASN A 1 218 ? 24.781 2.906 -8.453 1 81.25 218 ASN A C 1
ATOM 1679 O O . ASN A 1 218 ? 25.172 4.074 -8.477 1 81.25 218 ASN A O 1
ATOM 1683 N N . LEU A 1 219 ? 24.016 2.361 -9.375 1 77 219 LEU A N 1
ATOM 1684 C CA . LEU A 1 219 ? 23.672 3.131 -10.57 1 77 219 LEU A CA 1
ATOM 1685 C C . LEU A 1 219 ? 22.516 4.07 -10.297 1 77 219 LEU A C 1
ATOM 1687 O O . LEU A 1 219 ? 22.203 4.941 -11.125 1 77 219 LEU A O 1
ATOM 1691 N N . VAL A 1 220 ? 21.906 3.824 -9.156 1 72.81 220 VAL A N 1
ATOM 1692 C CA . VAL A 1 220 ? 20.797 4.715 -8.812 1 72.81 220 VAL A CA 1
ATOM 1693 C C . VAL A 1 220 ? 21.328 6.137 -8.625 1 72.81 220 VAL A C 1
ATOM 1695 O O . VAL A 1 220 ? 22.25 6.371 -7.844 1 72.81 220 VAL A O 1
ATOM 1698 N N . VAL A 1 221 ? 20.75 7.012 -9.391 1 77.44 221 VAL A N 1
ATOM 1699 C CA . VAL A 1 221 ? 21.188 8.406 -9.344 1 77.44 221 VAL A CA 1
ATOM 1700 C C . VAL A 1 221 ? 20.203 9.227 -8.508 1 77.44 221 VAL A C 1
ATOM 1702 O O . VAL A 1 221 ? 19 9.227 -8.773 1 77.44 221 VAL A O 1
ATOM 1705 N N . SER A 1 222 ? 20.781 9.797 -7.516 1 88.06 222 SER A N 1
ATOM 1706 C CA . SER A 1 222 ? 20 10.695 -6.676 1 88.06 222 SER A CA 1
ATOM 1707 C C . SER A 1 222 ? 20.406 12.148 -6.898 1 88.06 222 SER A C 1
ATOM 1709 O O . SER A 1 222 ? 21.578 12.445 -7.129 1 88.06 222 SER A O 1
ATOM 1711 N N . SER A 1 223 ? 19.422 13.016 -6.875 1 91.12 223 SER A N 1
ATOM 1712 C CA . SER A 1 223 ? 19.672 14.445 -7.066 1 91.12 223 SER A CA 1
ATOM 1713 C C . SER A 1 223 ? 20.172 15.094 -5.777 1 91.12 223 SER A C 1
ATOM 1715 O O . SER A 1 223 ? 19.672 14.789 -4.691 1 91.12 223 SER A O 1
ATOM 1717 N N . SER A 1 224 ? 21.141 15.969 -5.922 1 90.94 224 SER A N 1
ATOM 1718 C CA . SER A 1 224 ? 21.656 16.703 -4.773 1 90.94 224 SER A CA 1
ATOM 1719 C C . SER A 1 224 ? 20.766 17.906 -4.445 1 90.94 224 SER A C 1
ATOM 1721 O O . SER A 1 224 ? 20.984 18.594 -3.447 1 90.94 224 SER A O 1
ATOM 1723 N N . ARG A 1 225 ? 19.781 18.234 -5.297 1 93.19 225 ARG A N 1
ATOM 1724 C CA . ARG A 1 225 ? 18.938 19.406 -5.148 1 93.19 225 ARG A CA 1
ATOM 1725 C C . ARG A 1 225 ? 17.797 19.156 -4.168 1 93.19 225 ARG A C 1
ATOM 1727 O O . ARG A 1 225 ? 16.625 19.375 -4.496 1 93.19 225 ARG A O 1
ATOM 1734 N N . VAL A 1 226 ? 18.125 18.719 -2.953 1 94.5 226 VAL A N 1
ATOM 1735 C CA . VAL A 1 226 ? 17.203 18.359 -1.883 1 94.5 226 VAL A CA 1
ATOM 1736 C C . VAL A 1 226 ? 16.266 19.516 -1.59 1 94.5 226 VAL A C 1
ATOM 1738 O O . VAL A 1 226 ? 15.109 19.297 -1.204 1 94.5 226 VAL A O 1
ATOM 1741 N N . HIS A 1 227 ? 16.719 20.734 -1.89 1 95.06 227 HIS A N 1
ATOM 1742 C CA . HIS A 1 227 ? 15.922 21.938 -1.614 1 95.06 227 HIS A CA 1
ATOM 1743 C C . HIS A 1 227 ? 14.609 21.922 -2.389 1 95.06 227 HIS A C 1
ATOM 1745 O O . HIS A 1 227 ? 13.633 22.547 -1.978 1 95.06 227 HIS A O 1
ATOM 1751 N N . LYS A 1 228 ? 14.555 21.266 -3.479 1 96.19 228 LYS A N 1
ATOM 1752 C CA . LYS A 1 228 ? 13.32 21.172 -4.258 1 96.19 228 LYS A CA 1
ATOM 1753 C C . LYS A 1 228 ? 12.219 20.484 -3.469 1 96.19 228 LYS A C 1
ATOM 1755 O O . LYS A 1 228 ? 11.047 20.859 -3.559 1 96.19 228 LYS A O 1
ATOM 1760 N N . VAL A 1 229 ? 12.633 19.453 -2.746 1 96.88 229 VAL A N 1
ATOM 1761 C CA . VAL A 1 229 ? 11.672 18.719 -1.918 1 96.88 229 VAL A CA 1
ATOM 1762 C C . VAL A 1 229 ? 11.234 19.594 -0.746 1 96.88 229 VAL A C 1
ATOM 1764 O O . VAL A 1 229 ? 10.047 19.703 -0.454 1 96.88 229 VAL A O 1
ATOM 1767 N N . LEU A 1 230 ? 12.203 20.266 -0.112 1 97.75 230 LEU A N 1
ATOM 1768 C CA . LEU A 1 230 ? 11.914 21.109 1.031 1 97.75 230 LEU A CA 1
ATOM 1769 C C . LEU A 1 230 ? 10.992 22.266 0.629 1 97.75 230 LEU A C 1
ATOM 1771 O O . LEU A 1 230 ? 10.039 22.578 1.344 1 97.75 230 LEU A O 1
ATOM 1775 N N . ASN A 1 231 ? 11.258 22.828 -0.5 1 97.81 231 ASN A N 1
ATOM 1776 C CA . ASN A 1 231 ? 10.438 23.922 -0.995 1 97.81 231 ASN A CA 1
ATOM 1777 C C . ASN A 1 231 ? 9.008 23.469 -1.289 1 97.81 231 ASN A C 1
ATOM 1779 O O . ASN A 1 231 ? 8.055 24.188 -1.017 1 97.81 231 ASN A O 1
ATOM 1783 N N . ALA A 1 232 ? 8.906 22.297 -1.868 1 97.5 232 ALA A N 1
ATOM 1784 C CA . ALA A 1 232 ? 7.582 21.766 -2.15 1 97.5 232 ALA A CA 1
ATOM 1785 C C . ALA A 1 232 ? 6.777 21.578 -0.866 1 97.5 232 ALA A C 1
ATOM 1787 O O . ALA A 1 232 ? 5.586 21.906 -0.822 1 97.5 232 ALA A O 1
ATOM 1788 N N . ILE A 1 233 ? 7.426 21.078 0.175 1 98.06 233 ILE A N 1
ATOM 1789 C CA . ILE A 1 233 ? 6.754 20.859 1.454 1 98.06 233 ILE A CA 1
ATOM 1790 C C . ILE A 1 233 ? 6.352 22.203 2.053 1 98.06 233 ILE A C 1
ATOM 1792 O O . ILE A 1 233 ? 5.23 22.359 2.545 1 98.06 233 ILE A O 1
ATOM 1796 N N . GLU A 1 234 ? 7.246 23.125 2.041 1 98.19 234 GLU A N 1
ATOM 1797 C CA . GLU A 1 234 ? 6.938 24.438 2.59 1 98.19 234 GLU A CA 1
ATOM 1798 C C . GLU A 1 234 ? 5.789 25.094 1.831 1 98.19 234 GLU A C 1
ATOM 1800 O O . GLU A 1 234 ? 4.934 25.75 2.434 1 98.19 234 GLU A O 1
ATOM 1805 N N . LEU A 1 235 ? 5.762 25 0.473 1 97.69 235 LEU A N 1
ATOM 1806 C CA . LEU A 1 235 ? 4.648 25.516 -0.317 1 97.69 235 LEU A CA 1
ATOM 1807 C C . LEU A 1 235 ? 3.336 24.859 0.099 1 97.69 235 LEU A C 1
ATOM 1809 O O . LEU A 1 235 ? 2.316 25.531 0.244 1 97.69 235 LEU A O 1
ATOM 1813 N N . ALA A 1 236 ? 3.412 23.562 0.294 1 97.44 236 ALA A N 1
ATOM 1814 C CA . ALA A 1 236 ? 2.234 22.797 0.703 1 97.44 236 ALA A CA 1
ATOM 1815 C C . ALA A 1 236 ? 1.685 23.312 2.031 1 97.44 236 ALA A C 1
ATOM 1817 O O . ALA A 1 236 ? 0.469 23.344 2.238 1 97.44 236 ALA A O 1
ATOM 1818 N N . ILE A 1 237 ? 2.541 23.781 2.898 1 96.94 237 ILE A N 1
ATOM 1819 C CA . ILE A 1 237 ? 2.18 24.203 4.246 1 96.94 237 ILE A CA 1
ATOM 1820 C C . ILE A 1 237 ? 1.765 25.672 4.227 1 96.94 237 ILE A C 1
ATOM 1822 O O . ILE A 1 237 ? 0.861 26.078 4.961 1 96.94 237 ILE A O 1
ATOM 1826 N N . SER A 1 238 ? 2.32 26.453 3.363 1 96.75 238 SER A N 1
ATOM 1827 C CA . SER A 1 238 ? 2.232 27.906 3.543 1 96.75 238 SER A CA 1
ATOM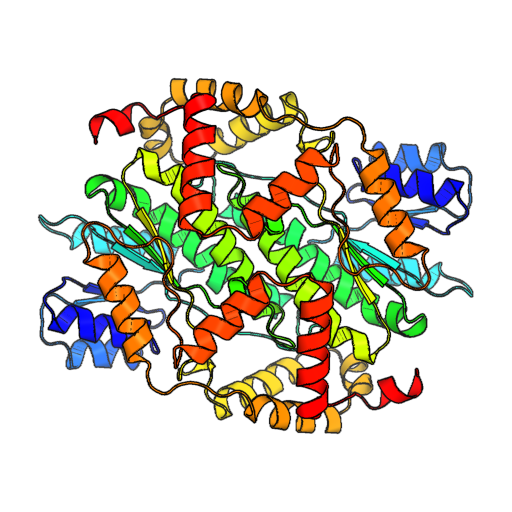 1828 C C . SER A 1 238 ? 1.234 28.516 2.572 1 96.75 238 SER A C 1
ATOM 1830 O O . SER A 1 238 ? 0.676 29.594 2.842 1 96.75 238 SER A O 1
ATOM 1832 N N . LEU A 1 239 ? 1 27.906 1.435 1 96.31 239 LEU A N 1
ATOM 1833 C CA . LEU A 1 239 ? 0.115 28.516 0.442 1 96.31 239 LEU A CA 1
ATOM 1834 C C . LEU A 1 239 ? -1.337 28.453 0.906 1 96.31 239 LEU A C 1
ATOM 1836 O O . LEU A 1 239 ? -1.76 27.484 1.525 1 96.31 239 LEU A O 1
ATOM 1840 N N . GLU A 1 240 ? -2.082 29.422 0.583 1 94.88 240 GLU A N 1
ATOM 1841 C CA . GLU A 1 240 ? -3.51 29.453 0.886 1 94.88 240 GLU A CA 1
ATOM 1842 C C . GLU A 1 240 ? -4.246 28.328 0.158 1 94.88 240 GLU A C 1
ATOM 1844 O O . GLU A 1 240 ? -5.117 27.672 0.734 1 94.88 240 GLU A O 1
ATOM 1849 N N . HIS A 1 241 ? -3.867 28.141 -1.067 1 93.38 241 HIS A N 1
ATOM 1850 C CA . HIS A 1 241 ? -4.469 27.094 -1.885 1 93.38 241 HIS A CA 1
ATOM 1851 C C . HIS A 1 241 ? -3.4 26.188 -2.494 1 93.38 241 HIS A C 1
ATOM 1853 O O . HIS A 1 241 ? -3.131 26.266 -3.695 1 93.38 241 HIS A O 1
ATOM 1859 N N . PRO A 1 242 ? -2.889 25.281 -1.723 1 94.56 242 PRO A N 1
ATOM 1860 C CA . PRO A 1 242 ? -1.852 24.391 -2.238 1 94.56 242 PRO A CA 1
ATOM 1861 C C . PRO A 1 242 ? -2.406 23.328 -3.178 1 94.56 242 PRO A C 1
ATOM 1863 O O . PRO A 1 242 ? -3.611 23.047 -3.17 1 94.56 242 PRO A O 1
ATOM 1866 N N . ASP A 1 243 ? -1.544 22.844 -4.027 1 93.5 243 ASP A N 1
ATOM 1867 C CA . ASP A 1 243 ? -1.887 21.641 -4.785 1 93.5 243 ASP A CA 1
ATOM 1868 C C . ASP A 1 243 ? -2.043 20.438 -3.861 1 93.5 243 ASP A C 1
ATOM 1870 O O . ASP A 1 243 ? -1.553 20.453 -2.73 1 93.5 243 ASP A O 1
ATOM 1874 N N . PHE A 1 244 ? -2.717 19.484 -4.359 1 93.75 244 PHE A N 1
ATOM 1875 C CA . PHE A 1 244 ? -2.945 18.297 -3.535 1 93.75 244 PHE A CA 1
ATOM 1876 C C . PHE A 1 244 ? -1.801 17.312 -3.688 1 93.75 244 PHE A C 1
ATOM 1878 O O . PHE A 1 244 ? -1.657 16.391 -2.877 1 93.75 244 PHE A O 1
ATOM 1885 N N . VAL A 1 245 ? -1.049 17.438 -4.762 1 94.62 245 VAL A N 1
ATOM 1886 C CA . VAL A 1 245 ? 0.11 16.594 -5 1 94.62 245 VAL A CA 1
ATOM 1887 C C . VAL A 1 245 ? 1.266 17.422 -5.543 1 94.62 245 VAL A C 1
ATOM 1889 O O . VAL A 1 245 ? 1.091 18.203 -6.492 1 94.62 245 VAL A O 1
ATOM 1892 N N . TYR A 1 246 ? 2.414 17.406 -4.934 1 95.75 246 TYR A N 1
ATOM 1893 C CA . TYR A 1 246 ? 3.67 17.969 -5.422 1 95.75 246 TYR A CA 1
ATOM 1894 C C . TYR A 1 246 ? 4.648 16.859 -5.805 1 95.75 246 TYR A C 1
ATOM 1896 O O . TYR A 1 246 ? 4.836 15.906 -5.051 1 95.75 246 TYR A O 1
ATOM 1904 N N . ARG A 1 247 ? 5.277 16.969 -6.945 1 94.94 247 ARG A N 1
ATOM 1905 C CA . ARG A 1 247 ? 6.234 15.969 -7.414 1 94.94 247 ARG A CA 1
ATOM 1906 C C . ARG A 1 247 ? 7.582 16.609 -7.73 1 94.94 247 ARG A C 1
ATOM 1908 O O . ARG A 1 247 ? 7.945 16.75 -8.898 1 94.94 247 ARG A O 1
ATOM 1915 N N . PRO A 1 248 ? 8.289 16.953 -6.719 1 96 248 PRO A N 1
ATOM 1916 C CA . PRO A 1 248 ? 9.617 17.5 -7.008 1 96 248 PRO A CA 1
ATOM 1917 C C . PRO A 1 248 ? 10.531 16.5 -7.719 1 96 248 PRO A C 1
ATOM 1919 O O . PRO A 1 248 ? 10.711 15.367 -7.242 1 96 248 PRO A O 1
ATOM 1922 N N . CYS A 1 249 ? 11.031 16.875 -8.789 1 94.94 249 CYS A N 1
ATOM 1923 C CA . CYS A 1 249 ? 11.953 16.094 -9.609 1 94.94 249 CYS A CA 1
ATOM 1924 C C . CYS A 1 249 ? 13.242 16.875 -9.875 1 94.94 249 CYS A C 1
ATOM 1926 O O . CYS A 1 249 ? 13.273 18.094 -9.734 1 94.94 249 CYS A O 1
ATOM 1928 N N . ARG A 1 250 ? 14.32 16.172 -10.227 1 92.12 250 ARG A N 1
ATOM 1929 C CA . ARG A 1 250 ? 15.625 16.781 -10.461 1 92.12 250 ARG A CA 1
ATOM 1930 C C . ARG A 1 250 ? 15.555 17.828 -11.562 1 92.12 250 ARG A C 1
ATOM 1932 O O . ARG A 1 250 ? 16.266 18.844 -11.516 1 92.12 250 ARG A O 1
ATOM 1939 N N . ASN A 1 251 ? 14.688 17.562 -12.602 1 92.19 251 ASN A N 1
ATOM 1940 C CA . ASN A 1 251 ? 14.445 18.5 -13.688 1 92.19 251 ASN A CA 1
ATOM 1941 C C . ASN A 1 251 ? 13.117 18.234 -14.383 1 92.19 251 ASN A C 1
ATOM 1943 O O . ASN A 1 251 ? 12.406 17.281 -14.031 1 92.19 251 ASN A O 1
ATOM 1947 N N . ILE A 1 252 ? 12.844 19.078 -15.32 1 92.5 252 ILE A N 1
ATOM 1948 C CA . ILE A 1 252 ? 11.531 19.047 -15.961 1 92.5 252 ILE A CA 1
ATOM 1949 C C . ILE A 1 252 ? 11.43 17.781 -16.828 1 92.5 252 ILE A C 1
ATOM 1951 O O . ILE A 1 252 ? 10.352 17.203 -16.953 1 92.5 252 ILE A O 1
ATOM 1955 N N . PHE A 1 253 ? 12.516 17.359 -17.406 1 92.75 253 PHE A N 1
ATOM 1956 C CA . PHE A 1 253 ? 12.5 16.188 -18.266 1 92.75 253 PHE A CA 1
ATOM 1957 C C . PHE A 1 253 ? 12.172 14.93 -17.469 1 92.75 253 PHE A C 1
ATOM 1959 O O . PHE A 1 253 ? 11.406 14.078 -17.922 1 92.75 253 PHE A O 1
ATOM 1966 N N . ALA A 1 254 ? 12.789 14.867 -16.234 1 92.12 254 ALA A N 1
ATOM 1967 C CA . ALA A 1 254 ? 12.469 13.75 -15.359 1 92.12 254 ALA A CA 1
ATOM 1968 C C . ALA A 1 254 ? 10.984 13.75 -14.992 1 92.12 254 ALA A C 1
ATOM 1970 O O . ALA A 1 254 ? 10.336 12.695 -15 1 92.12 254 ALA A O 1
ATOM 1971 N N . ARG A 1 255 ? 10.5 14.875 -14.688 1 92.12 255 ARG A N 1
ATOM 1972 C CA . ARG A 1 255 ? 9.086 15 -14.328 1 92.12 255 ARG A CA 1
ATOM 1973 C C . ARG A 1 255 ? 8.195 14.531 -15.469 1 92.12 255 ARG A C 1
ATOM 1975 O O . ARG A 1 255 ? 7.219 13.812 -15.25 1 92.12 255 ARG A O 1
ATOM 1982 N N . MET A 1 256 ? 8.547 14.969 -16.688 1 93 256 MET A N 1
ATOM 1983 C CA . MET A 1 256 ? 7.762 14.594 -17.859 1 93 256 MET A CA 1
ATOM 1984 C C . MET A 1 256 ? 7.844 13.094 -18.125 1 93 256 MET A C 1
ATOM 1986 O O . MET A 1 256 ? 6.848 12.469 -18.484 1 93 256 MET A O 1
ATOM 1990 N N . PHE A 1 257 ? 8.961 12.57 -17.906 1 92.06 257 PHE A N 1
ATOM 1991 C CA . PHE A 1 257 ? 9.156 11.141 -18.109 1 92.06 257 PHE A CA 1
ATOM 1992 C C . PHE A 1 257 ? 8.305 10.328 -17.141 1 92.06 257 PHE A C 1
ATOM 1994 O O . PHE A 1 257 ? 7.656 9.359 -17.531 1 92.06 257 PHE A O 1
ATOM 2001 N N . TYR A 1 258 ? 8.344 10.727 -15.883 1 91 258 TYR A N 1
ATOM 2002 C CA . TYR A 1 258 ? 7.559 10.008 -14.883 1 91 258 TYR A CA 1
ATOM 2003 C C . TYR A 1 258 ? 6.066 10.109 -15.188 1 91 258 TYR A C 1
ATOM 2005 O O . TYR A 1 258 ? 5.328 9.133 -15.016 1 91 258 TYR A O 1
ATOM 2013 N N . LYS A 1 259 ? 5.645 11.25 -15.633 1 90.62 259 LYS A N 1
ATOM 2014 C CA . LYS A 1 259 ? 4.242 11.414 -15.992 1 90.62 259 LYS A CA 1
ATOM 2015 C C . LYS A 1 259 ? 3.879 10.562 -17.203 1 90.62 259 LYS A C 1
ATOM 2017 O O . LYS A 1 259 ? 2.82 9.93 -17.234 1 90.62 259 LYS A O 1
ATOM 2022 N N . PHE A 1 260 ? 4.762 10.609 -18.203 1 92.69 260 PHE A N 1
ATOM 2023 C CA . PHE A 1 260 ? 4.559 9.781 -19.391 1 92.69 260 PHE A CA 1
ATOM 2024 C C . PHE A 1 260 ? 4.445 8.312 -19.016 1 92.69 260 PHE A C 1
ATOM 2026 O O . PHE A 1 260 ? 3.549 7.613 -19.484 1 92.69 260 PHE A O 1
ATOM 2033 N N . TYR A 1 261 ? 5.324 7.895 -18.156 1 91.81 261 TYR A N 1
ATOM 2034 C CA . TYR A 1 261 ? 5.312 6.512 -17.688 1 91.81 261 TYR A CA 1
ATOM 2035 C C . TYR A 1 261 ? 4.004 6.191 -16.984 1 91.81 261 TYR A C 1
ATOM 2037 O O . TYR A 1 261 ? 3.389 5.156 -17.234 1 91.81 261 TYR A O 1
ATOM 2045 N N . GLU A 1 262 ? 3.629 7.059 -16.125 1 89.56 262 GLU A N 1
ATOM 2046 C CA . GLU A 1 262 ? 2.449 6.863 -15.289 1 89.56 262 GLU A CA 1
ATOM 2047 C C . GLU A 1 262 ? 1.194 6.676 -16.125 1 89.56 262 GLU A C 1
ATOM 2049 O O . GLU A 1 262 ? 0.33 5.863 -15.797 1 89.56 262 GLU A O 1
ATOM 2054 N N . ILE A 1 263 ? 1.118 7.379 -17.25 1 89.56 263 ILE A N 1
ATOM 2055 C CA . ILE A 1 263 ? -0.133 7.363 -18 1 89.56 263 ILE A CA 1
ATOM 2056 C C . ILE A 1 263 ? -0.039 6.352 -19.141 1 89.56 263 ILE A C 1
ATOM 2058 O O . ILE A 1 263 ? -1.039 6.055 -19.797 1 89.56 263 ILE A O 1
ATOM 2062 N N . SER A 1 264 ? 1.126 5.812 -19.359 1 91.19 264 SER A N 1
ATOM 2063 C CA . SER A 1 264 ? 1.316 4.867 -20.453 1 91.19 264 SER A CA 1
ATOM 2064 C C . SER A 1 264 ? 0.624 3.541 -20.172 1 91.19 264 SER A C 1
ATOM 2066 O O . SER A 1 264 ? 0.382 3.201 -19.016 1 91.19 264 SER A O 1
ATOM 2068 N N . PRO A 1 265 ? 0.263 2.852 -21.25 1 89.12 265 PRO A N 1
ATOM 2069 C CA . PRO A 1 265 ? -0.291 1.511 -21.047 1 89.12 265 PRO A CA 1
ATOM 2070 C C . PRO A 1 265 ? 0.661 0.59 -20.281 1 89.12 265 PRO A C 1
ATOM 2072 O O . PRO A 1 265 ? 1.882 0.709 -20.422 1 89.12 265 PRO A O 1
ATOM 2075 N N . LYS A 1 266 ? 0.09 -0.298 -19.547 1 86.62 266 LYS A N 1
ATOM 2076 C CA . LYS A 1 266 ? 0.876 -1.185 -18.703 1 86.62 266 LYS A CA 1
ATOM 2077 C C . LYS A 1 266 ? 1.891 -1.978 -19.516 1 86.62 266 LYS A C 1
ATOM 2079 O O . LYS A 1 266 ? 3 -2.244 -19.047 1 86.62 266 LYS A O 1
ATOM 2084 N N . THR A 1 267 ? 1.534 -2.367 -20.734 1 89.31 267 THR A N 1
ATOM 2085 C CA . THR A 1 267 ? 2.455 -3.088 -21.609 1 89.31 267 THR A CA 1
ATOM 2086 C C . THR A 1 267 ? 3.678 -2.23 -21.938 1 89.31 267 THR A C 1
ATOM 2088 O O . THR A 1 267 ? 4.801 -2.734 -21.969 1 89.31 267 THR A O 1
ATOM 2091 N N . LEU A 1 268 ? 3.383 -1.001 -22.172 1 91.81 268 LEU A N 1
ATOM 2092 C CA . LEU A 1 268 ? 4.492 -0.096 -22.453 1 91.81 268 LEU A CA 1
ATOM 2093 C C . LEU A 1 268 ? 5.34 0.132 -21.203 1 91.81 268 LEU A C 1
ATOM 2095 O O . LEU A 1 268 ? 6.566 0.231 -21.297 1 91.81 268 LEU A O 1
ATOM 2099 N N . GLN A 1 269 ? 4.762 0.25 -20.047 1 91.44 269 GLN A N 1
ATOM 2100 C CA . GLN A 1 269 ? 5.5 0.381 -18.797 1 91.44 269 GLN A CA 1
ATOM 2101 C C . GLN A 1 269 ? 6.441 -0.802 -18.594 1 91.44 269 GLN A C 1
ATOM 2103 O O . GLN A 1 269 ? 7.605 -0.619 -18.234 1 91.44 269 GLN A O 1
ATOM 2108 N N . LEU A 1 270 ? 5.887 -1.941 -18.891 1 89.44 270 LEU A N 1
ATOM 2109 C CA . LEU A 1 270 ? 6.684 -3.156 -18.75 1 89.44 270 LEU A CA 1
ATOM 2110 C C . LEU A 1 270 ? 7.891 -3.117 -19.688 1 89.44 270 LEU A C 1
ATOM 2112 O O . LEU A 1 270 ? 9.008 -3.445 -19.281 1 89.44 270 LEU A O 1
ATOM 2116 N N . LEU A 1 271 ? 7.668 -2.703 -20.922 1 91.06 271 LEU A N 1
ATOM 2117 C CA . LEU A 1 271 ? 8.734 -2.66 -21.906 1 91.06 271 LEU A CA 1
ATOM 2118 C C . LEU A 1 271 ? 9.797 -1.641 -21.531 1 91.06 271 LEU A C 1
ATOM 2120 O O . LEU A 1 271 ? 10.992 -1.876 -21.734 1 91.06 271 LEU A O 1
ATOM 2124 N N . ILE A 1 272 ? 9.352 -0.557 -20.984 1 92.88 272 ILE A N 1
ATOM 2125 C CA . ILE A 1 272 ? 10.281 0.488 -20.578 1 92.88 272 ILE A CA 1
ATOM 2126 C C . ILE A 1 272 ? 11.195 -0.045 -19.469 1 92.88 272 ILE A C 1
ATOM 2128 O O . ILE A 1 272 ? 12.414 0.112 -19.547 1 92.88 272 ILE A O 1
ATOM 2132 N N . ILE A 1 273 ? 10.68 -0.725 -18.5 1 91.5 273 ILE A N 1
ATOM 2133 C CA . ILE A 1 273 ? 11.461 -1.218 -17.375 1 91.5 273 ILE A CA 1
ATOM 2134 C C . ILE A 1 273 ? 12.383 -2.342 -17.844 1 91.5 273 ILE A C 1
ATOM 2136 O O . ILE A 1 273 ? 13.555 -2.395 -17.453 1 91.5 273 ILE A O 1
ATOM 2140 N N . LYS A 1 274 ? 11.867 -3.229 -18.672 1 89.75 274 LYS A N 1
ATOM 2141 C CA . LYS A 1 274 ? 12.703 -4.301 -19.219 1 89.75 274 LYS A CA 1
ATOM 2142 C C . LYS A 1 274 ? 13.883 -3.74 -20 1 89.75 274 LYS A C 1
ATOM 2144 O O . LYS A 1 274 ? 15.008 -4.242 -19.875 1 89.75 274 LYS A O 1
ATOM 2149 N N . PHE A 1 275 ? 13.555 -2.715 -20.766 1 91.75 275 PHE A N 1
ATOM 2150 C CA . PHE A 1 275 ? 14.609 -2.066 -21.531 1 91.75 275 PHE A CA 1
ATOM 2151 C C . PHE A 1 275 ? 15.648 -1.442 -20.609 1 91.75 275 PHE A C 1
ATOM 2153 O O . PHE A 1 275 ? 16.859 -1.585 -20.844 1 91.75 275 PHE A O 1
ATOM 2160 N N . LEU A 1 276 ? 15.188 -0.768 -19.594 1 88.56 276 LEU A N 1
ATOM 2161 C CA . LEU A 1 276 ? 16.094 -0.123 -18.641 1 88.56 276 LEU A CA 1
ATOM 2162 C C . LEU A 1 276 ? 16.953 -1.156 -17.922 1 88.56 276 LEU A C 1
ATOM 2164 O O . LEU A 1 276 ? 18.156 -0.943 -17.719 1 88.56 276 LEU A O 1
ATOM 2168 N N . LEU A 1 277 ? 16.391 -2.252 -17.531 1 87.81 277 LEU A N 1
ATOM 2169 C CA . LEU A 1 277 ? 17.125 -3.314 -16.844 1 87.81 277 LEU A CA 1
ATOM 2170 C C . LEU A 1 277 ? 18.141 -3.959 -17.797 1 87.81 277 LEU A C 1
ATOM 2172 O O . LEU A 1 277 ? 19.25 -4.324 -17.375 1 87.81 277 LEU A O 1
ATOM 2176 N N . TYR A 1 278 ? 17.766 -4.027 -19 1 87.94 278 TYR A N 1
ATOM 2177 C CA . TYR A 1 278 ? 18.656 -4.59 -20.016 1 87.94 278 TYR A CA 1
ATOM 2178 C C . TYR A 1 278 ? 19.875 -3.695 -20.219 1 87.94 278 TYR A C 1
ATOM 2180 O O . TYR A 1 278 ? 21.016 -4.16 -20.172 1 87.94 278 TYR A O 1
ATOM 2188 N N . ILE A 1 279 ? 19.609 -2.414 -20.406 1 90.19 279 ILE A N 1
ATOM 2189 C CA . ILE A 1 279 ? 20.703 -1.508 -20.766 1 90.19 279 ILE A CA 1
ATOM 2190 C C . ILE A 1 279 ? 21.609 -1.287 -19.562 1 90.19 279 ILE A C 1
ATOM 2192 O O . ILE A 1 279 ? 22.781 -0.953 -19.719 1 90.19 279 ILE A O 1
ATOM 2196 N N . THR A 1 280 ? 21.109 -1.515 -18.328 1 87.19 280 THR A N 1
ATOM 2197 C CA . THR A 1 280 ? 21.906 -1.344 -17.125 1 87.19 280 THR A CA 1
ATOM 2198 C C . THR A 1 280 ? 22.531 -2.672 -16.688 1 87.19 280 THR A C 1
ATOM 2200 O O . THR A 1 280 ? 23.203 -2.746 -15.664 1 87.19 280 THR A O 1
ATOM 2203 N N . SER A 1 281 ? 22.266 -3.734 -17.406 1 85.06 281 SER A N 1
ATOM 2204 C CA . SER A 1 281 ? 22.828 -5.062 -17.172 1 85.06 281 SER A CA 1
ATOM 2205 C C . SER A 1 281 ? 22.438 -5.586 -15.797 1 85.06 281 SER A C 1
ATOM 2207 O O . SER A 1 281 ? 23.312 -5.984 -15.016 1 85.06 281 SER A O 1
ATOM 2209 N N . PHE A 1 282 ? 21.203 -5.527 -15.539 1 84.56 282 PHE A N 1
ATOM 2210 C CA . PHE A 1 282 ? 20.734 -6.105 -14.289 1 84.56 282 PHE A CA 1
ATOM 2211 C C . PHE A 1 282 ? 21.219 -7.543 -14.141 1 84.56 282 PHE A C 1
ATOM 2213 O O . PHE A 1 282 ? 21.125 -8.336 -15.078 1 84.56 282 PHE A O 1
ATOM 2220 N N . PRO A 1 283 ? 21.703 -7.801 -12.977 1 85.25 283 PRO A N 1
ATOM 2221 C CA . PRO A 1 283 ? 22.312 -9.125 -12.82 1 85.25 283 PRO A CA 1
ATOM 2222 C C . PRO A 1 283 ? 21.281 -10.25 -12.82 1 85.25 283 PRO A C 1
ATOM 2224 O O . PRO A 1 283 ? 20.141 -10.047 -12.398 1 85.25 283 PRO A O 1
ATOM 2227 N N . LYS A 1 284 ? 21.688 -11.398 -13.281 1 86.12 284 LYS A N 1
ATOM 2228 C CA . LYS A 1 284 ? 20.891 -12.625 -13.258 1 86.12 284 LYS A CA 1
ATOM 2229 C C . LYS A 1 284 ? 21.562 -13.688 -12.391 1 86.12 284 LYS A C 1
ATOM 2231 O O . LYS A 1 284 ? 22.781 -13.867 -12.43 1 86.12 284 LYS A O 1
ATOM 2236 N N . PRO A 1 285 ? 20.625 -14.289 -11.539 1 83.5 285 PRO A N 1
ATOM 2237 C CA . PRO A 1 285 ? 21.219 -15.406 -10.797 1 83.5 285 PRO A CA 1
ATOM 2238 C C . PRO A 1 285 ? 21.672 -16.547 -11.711 1 83.5 285 PRO A C 1
ATOM 2240 O O . PRO A 1 285 ? 21.062 -16.781 -12.758 1 83.5 285 PRO A O 1
ATOM 2243 N N . LYS A 1 286 ? 22.719 -17.203 -11.273 1 73.06 286 LYS A N 1
ATOM 2244 C CA . LYS A 1 286 ? 23.297 -18.281 -12.07 1 73.06 286 LYS A CA 1
ATOM 2245 C C . LYS A 1 286 ? 22.25 -19.375 -12.352 1 73.06 286 LYS A C 1
ATOM 2247 O O . LYS A 1 286 ? 22.188 -19.891 -13.469 1 73.06 286 LYS A O 1
ATOM 2252 N N . GLU A 1 287 ? 21.484 -19.578 -11.383 1 73.94 287 GLU A N 1
ATOM 2253 C CA . GLU A 1 287 ? 20.531 -20.688 -11.508 1 73.94 287 GLU A CA 1
ATOM 2254 C C . GLU A 1 287 ? 19.375 -20.328 -12.438 1 73.94 287 GLU A C 1
ATOM 2256 O O . GLU A 1 287 ? 18.672 -21.203 -12.938 1 73.94 287 GLU A O 1
ATOM 2261 N N . ALA A 1 288 ? 19.25 -19.062 -12.672 1 71 288 ALA A N 1
ATOM 2262 C CA . ALA A 1 288 ? 18.172 -18.641 -13.578 1 71 288 ALA A CA 1
ATOM 2263 C C . ALA A 1 288 ? 18.5 -19.016 -15.023 1 71 288 ALA A C 1
ATOM 2265 O O . ALA A 1 288 ? 17.609 -19.203 -15.844 1 71 288 ALA A O 1
ATOM 2266 N N . ASP A 1 289 ? 19.688 -18.953 -15.273 1 63.22 289 ASP A N 1
ATOM 2267 C CA . ASP A 1 289 ? 20.156 -19.297 -16.609 1 63.22 289 ASP A CA 1
ATOM 2268 C C . ASP A 1 289 ? 19.969 -20.797 -16.891 1 63.22 289 ASP A C 1
ATOM 2270 O O . ASP A 1 289 ? 19.734 -21.188 -18.047 1 63.22 289 ASP A O 1
ATOM 2274 N N . ASN A 1 290 ? 20 -21.516 -15.781 1 56.56 290 ASN A N 1
ATOM 2275 C CA . ASN A 1 290 ? 19.859 -22.969 -15.969 1 56.56 290 ASN A CA 1
ATOM 2276 C C . ASN A 1 290 ? 18.422 -23.359 -16.266 1 56.56 290 ASN A C 1
ATOM 2278 O O . ASN A 1 290 ? 18.172 -24.469 -16.766 1 56.56 290 ASN A O 1
ATOM 2282 N N . ASN A 1 291 ? 17.594 -22.516 -15.82 1 49.44 291 ASN A N 1
ATOM 2283 C CA . ASN A 1 291 ? 16.203 -22.859 -16.016 1 49.44 291 ASN A CA 1
ATOM 2284 C C . ASN A 1 291 ? 15.672 -22.344 -17.344 1 49.44 291 ASN A C 1
ATOM 2286 O O . ASN A 1 291 ? 14.477 -22.453 -17.625 1 49.44 291 ASN A O 1
ATOM 2290 N N . LEU A 1 292 ? 16.438 -21.547 -18.031 1 44.25 292 LEU A N 1
ATOM 2291 C CA . LEU A 1 292 ? 16.047 -21.125 -19.375 1 44.25 292 LEU A CA 1
ATOM 2292 C C . LEU A 1 292 ? 16.469 -22.172 -20.406 1 44.25 292 LEU A C 1
ATOM 2294 O O . LEU A 1 292 ? 17.547 -22.734 -20.312 1 44.25 292 LEU A O 1
ATOM 2298 N N . CYS B 1 1 ? -10.5 -19.547 0.172 1 92.69 1 CYS B N 1
ATOM 2299 C CA . CYS B 1 1 ? -11.594 -20.141 -0.579 1 92.69 1 CYS B CA 1
ATOM 2300 C C . CYS B 1 1 ? -12.781 -20.453 0.333 1 92.69 1 CYS B C 1
ATOM 2302 O O . CYS B 1 1 ? -13.648 -21.25 -0.02 1 92.69 1 CYS B O 1
ATOM 2304 N N . ASP B 1 2 ? -12.781 -19.797 1.438 1 87.25 2 ASP B N 1
ATOM 2305 C CA . ASP B 1 2 ? -13.906 -19.922 2.359 1 87.25 2 ASP B CA 1
ATOM 2306 C C . ASP B 1 2 ? -15.195 -19.391 1.734 1 87.25 2 ASP B C 1
ATOM 2308 O O . ASP B 1 2 ? -16.281 -19.875 2.043 1 87.25 2 ASP B O 1
ATOM 2312 N N . SER B 1 3 ? -15.086 -18.406 0.92 1 86.88 3 SER B N 1
ATOM 2313 C CA . SER B 1 3 ? -16.203 -17.75 0.258 1 86.88 3 SER B CA 1
ATOM 2314 C C . SER B 1 3 ? -15.711 -16.875 -0.9 1 86.88 3 SER B C 1
ATOM 2316 O O . SER B 1 3 ? -14.531 -16.906 -1.258 1 86.88 3 SER B O 1
ATOM 2318 N N . GLY B 1 4 ? -16.594 -16.266 -1.603 1 90.5 4 GLY B N 1
ATOM 2319 C CA . GLY B 1 4 ? -16.281 -15.227 -2.57 1 90.5 4 GLY B CA 1
ATOM 2320 C C . GLY B 1 4 ? -15.633 -15.766 -3.83 1 90.5 4 GLY B C 1
ATOM 2321 O O . GLY B 1 4 ? -16.047 -16.812 -4.348 1 90.5 4 GLY B O 1
ATOM 2322 N N . PHE B 1 5 ? -14.695 -14.977 -4.414 1 91.56 5 PHE B N 1
ATOM 2323 C CA . PHE B 1 5 ? -14.039 -15.32 -5.668 1 91.56 5 PHE B CA 1
ATOM 2324 C C . PHE B 1 5 ? -13.289 -16.641 -5.543 1 91.56 5 PHE B C 1
ATOM 2326 O O . PHE B 1 5 ? -13.352 -17.484 -6.441 1 91.56 5 PHE B O 1
ATOM 2333 N N . GLY B 1 6 ? -12.57 -16.766 -4.379 1 94.25 6 GLY B N 1
ATOM 2334 C CA . GLY B 1 6 ? -11.773 -17.969 -4.191 1 94.25 6 GLY B CA 1
ATOM 2335 C C . GLY B 1 6 ? -12.594 -19.234 -4.23 1 94.25 6 GLY B C 1
ATOM 2336 O O . GLY B 1 6 ? -12.211 -20.219 -4.879 1 94.25 6 GLY B O 1
ATOM 2337 N N . HIS B 1 7 ? -13.672 -19.203 -3.5 1 93.75 7 HIS B N 1
ATOM 2338 C CA . HIS B 1 7 ? -14.57 -20.359 -3.436 1 93.75 7 HIS B CA 1
ATOM 2339 C C . HIS B 1 7 ? -15.117 -20.703 -4.812 1 93.75 7 HIS B C 1
ATOM 2341 O O . HIS B 1 7 ? -15.07 -21.875 -5.23 1 93.75 7 HIS B O 1
ATOM 2347 N N . ALA B 1 8 ? -15.617 -19.734 -5.516 1 94.62 8 ALA B N 1
ATOM 2348 C CA . ALA B 1 8 ? -16.188 -19.922 -6.848 1 94.62 8 ALA B CA 1
ATOM 2349 C C . ALA B 1 8 ? -15.117 -20.344 -7.848 1 94.62 8 ALA B C 1
ATOM 2351 O O . ALA B 1 8 ? -15.367 -21.172 -8.719 1 94.62 8 ALA B O 1
ATOM 2352 N N . LEU B 1 9 ? -13.953 -19.781 -7.715 1 96.25 9 LEU B N 1
ATOM 2353 C CA . LEU B 1 9 ? -12.844 -20.094 -8.609 1 96.25 9 LEU B CA 1
ATOM 2354 C C . LEU B 1 9 ? -12.422 -21.562 -8.445 1 96.25 9 LEU B C 1
ATOM 2356 O O . LEU B 1 9 ? -12.141 -22.234 -9.438 1 96.25 9 LEU B O 1
ATOM 2360 N N . ALA B 1 10 ? -12.297 -22.016 -7.191 1 96.19 10 ALA B N 1
ATOM 2361 C CA . ALA B 1 10 ? -11.906 -23.406 -6.926 1 96.19 10 ALA B CA 1
ATOM 2362 C C . ALA B 1 10 ? -12.852 -24.375 -7.629 1 96.19 10 ALA B C 1
ATOM 2364 O O . ALA B 1 10 ? -12.398 -25.344 -8.258 1 96.19 10 ALA B O 1
ATOM 2365 N N . LYS B 1 11 ? -14.133 -24.125 -7.559 1 95.25 11 LYS B N 1
ATOM 2366 C CA . LYS B 1 11 ? -15.133 -24.969 -8.211 1 95.25 11 LYS B CA 1
ATOM 2367 C C . LYS B 1 11 ? -14.969 -24.938 -9.727 1 95.25 11 LYS B C 1
ATOM 2369 O O . LYS B 1 11 ? -15.008 -25.969 -10.383 1 95.25 11 LYS B O 1
ATOM 2374 N N . GLN B 1 12 ? -14.805 -23.766 -10.25 1 95.62 12 GLN B N 1
ATOM 2375 C CA . GLN B 1 12 ? -14.68 -23.594 -11.695 1 95.62 12 GLN B CA 1
ATOM 2376 C C . GLN B 1 12 ? -13.445 -24.312 -12.234 1 95.62 12 GLN B C 1
ATOM 2378 O O . GLN B 1 12 ? -13.531 -25.047 -13.219 1 95.62 12 GLN B O 1
ATOM 2383 N N . LEU B 1 13 ? -12.297 -24.094 -11.609 1 95.88 13 LEU B N 1
ATOM 2384 C CA . LEU B 1 13 ? -11.062 -24.703 -12.07 1 95.88 13 LEU B CA 1
ATOM 2385 C C . LEU B 1 13 ? -11.133 -26.234 -11.961 1 95.88 13 LEU B C 1
ATOM 2387 O O . LEU B 1 13 ? -10.664 -26.938 -12.852 1 95.88 13 LEU B O 1
ATOM 2391 N N . ASP B 1 14 ? -11.711 -26.672 -10.883 1 94.94 14 ASP B N 1
ATOM 2392 C CA . ASP B 1 14 ? -11.891 -28.125 -10.727 1 94.94 14 ASP B CA 1
ATOM 2393 C C . ASP B 1 14 ? -12.742 -28.688 -11.859 1 94.94 14 ASP B C 1
ATOM 2395 O O . ASP B 1 14 ? -12.398 -29.719 -12.445 1 94.94 14 ASP B O 1
ATOM 2399 N N . SER B 1 15 ? -13.812 -28.062 -12.141 1 93.81 15 SER B N 1
ATOM 2400 C CA . SER B 1 15 ? -14.719 -28.516 -13.188 1 93.81 15 SER B CA 1
ATOM 2401 C C . SER B 1 15 ? -14.039 -28.5 -14.547 1 93.81 15 SER B C 1
ATOM 2403 O O . SER B 1 15 ? -14.438 -29.234 -15.461 1 93.81 15 SER B O 1
ATOM 2405 N N . HIS B 1 16 ? -13.031 -27.703 -14.742 1 94.94 16 HIS B N 1
ATOM 2406 C CA . HIS B 1 16 ? -12.328 -27.594 -16.016 1 94.94 16 HIS B CA 1
ATOM 2407 C C . HIS B 1 16 ? -11.094 -28.5 -16.031 1 94.94 16 HIS B C 1
ATOM 2409 O O . HIS B 1 16 ? -10.297 -28.438 -16.969 1 94.94 16 HIS B O 1
ATOM 2415 N N . GLY B 1 17 ? -10.844 -29.266 -14.922 1 92.88 17 GLY B N 1
ATOM 2416 C CA . GLY B 1 17 ? -9.859 -30.328 -14.961 1 92.88 17 GLY B CA 1
ATOM 2417 C C . GLY B 1 17 ? -8.555 -29.953 -14.281 1 92.88 17 GLY B C 1
ATOM 2418 O O . GLY B 1 17 ? -7.594 -30.734 -14.305 1 92.88 17 GLY B O 1
ATOM 2419 N N . PHE B 1 18 ? -8.438 -28.812 -13.625 1 94.06 18 PHE B N 1
ATOM 2420 C CA . PHE B 1 18 ? -7.234 -28.406 -12.914 1 94.06 18 PHE B CA 1
ATOM 2421 C C . PHE B 1 18 ? -7.105 -29.172 -11.602 1 94.06 18 PHE B C 1
ATOM 2423 O O . PHE B 1 18 ? -8.109 -29.562 -11 1 94.06 18 PHE B O 1
ATOM 2430 N N . HIS B 1 19 ? -5.914 -29.453 -11.25 1 94.94 19 HIS B N 1
ATOM 2431 C CA . HIS B 1 19 ? -5.645 -29.844 -9.867 1 94.94 19 HIS B CA 1
ATOM 2432 C C . HIS B 1 19 ? -5.582 -28.625 -8.953 1 94.94 19 HIS B C 1
ATOM 2434 O O . HIS B 1 19 ? -4.695 -27.781 -9.109 1 94.94 19 HIS B O 1
ATOM 2440 N N . VAL B 1 20 ? -6.523 -28.547 -8.031 1 96.25 20 VAL B N 1
ATOM 2441 C CA . VAL B 1 20 ? -6.695 -27.312 -7.266 1 96.25 20 VAL B CA 1
ATOM 2442 C C . VAL B 1 20 ? -6.422 -27.578 -5.785 1 96.25 20 VAL B C 1
ATOM 2444 O O . VAL B 1 20 ? -7.016 -28.484 -5.191 1 96.25 20 VAL B O 1
ATOM 2447 N N . PHE B 1 21 ? -5.453 -26.891 -5.191 1 96.75 21 PHE B N 1
ATOM 2448 C CA . PHE B 1 21 ? -5.324 -26.766 -3.744 1 96.75 21 PHE B CA 1
ATOM 2449 C C . PHE B 1 21 ? -6.078 -25.547 -3.24 1 96.75 21 PHE B C 1
ATOM 2451 O O . PHE B 1 21 ? -5.594 -24.406 -3.365 1 96.75 21 PHE B O 1
ATOM 2458 N N . ALA B 1 22 ? -7.234 -25.734 -2.668 1 97 22 ALA B N 1
ATOM 2459 C CA . ALA B 1 22 ? -8.094 -24.641 -2.215 1 97 22 ALA B CA 1
ATOM 2460 C C . ALA B 1 22 ? -7.727 -24.203 -0.797 1 97 22 ALA B C 1
ATOM 2462 O O . ALA B 1 22 ? -8.062 -24.891 0.173 1 97 22 ALA B O 1
ATOM 2463 N N . GLY B 1 23 ? -7.031 -23.062 -0.677 1 96.88 23 GLY B N 1
ATOM 2464 C CA . GLY B 1 23 ? -6.672 -22.531 0.626 1 96.88 23 GLY B CA 1
ATOM 2465 C C . GLY B 1 23 ? -7.852 -21.938 1.376 1 96.88 23 GLY B C 1
ATOM 2466 O O . GLY B 1 23 ? -8.492 -21 0.896 1 96.88 23 GLY B O 1
ATOM 2467 N N . CYS B 1 24 ? -8.125 -22.453 2.568 1 95.38 24 CYS B N 1
ATOM 2468 C CA . CYS B 1 24 ? -9.203 -21.969 3.42 1 95.38 24 CYS B CA 1
ATOM 2469 C C . CYS B 1 24 ? -8.672 -21.547 4.785 1 95.38 24 CYS B C 1
ATOM 2471 O O . CYS B 1 24 ? -7.805 -22.219 5.352 1 95.38 24 CYS B O 1
ATOM 2473 N N . LEU B 1 25 ? -9.141 -20.422 5.234 1 93.62 25 LEU B N 1
ATOM 2474 C CA . LEU B 1 25 ? -8.82 -20 6.594 1 93.62 25 LEU B CA 1
ATOM 2475 C C . LEU B 1 25 ? -9.453 -20.953 7.617 1 93.62 25 LEU B C 1
ATOM 2477 O O . LEU B 1 25 ? -8.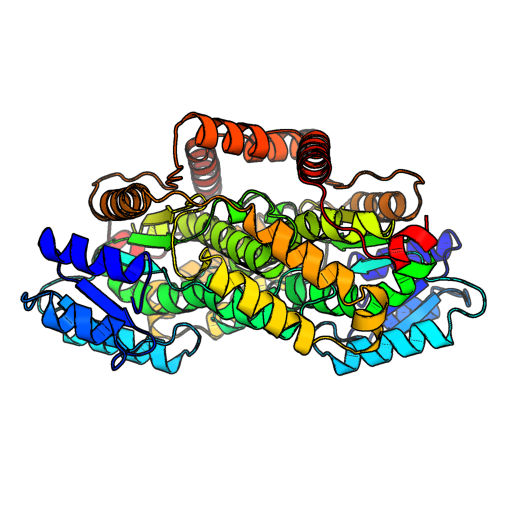812 -21.312 8.609 1 93.62 25 LEU B O 1
ATOM 2481 N N . ASP B 1 26 ? -10.742 -21.25 7.387 1 92.62 26 ASP B N 1
ATOM 2482 C CA . ASP B 1 26 ? -11.445 -22.25 8.18 1 92.62 26 ASP B CA 1
ATOM 2483 C C . ASP B 1 26 ? -11.68 -23.531 7.367 1 92.62 26 ASP B C 1
ATOM 2485 O O . ASP B 1 26 ? -12.742 -23.688 6.762 1 92.62 26 ASP B O 1
ATOM 2489 N N . ALA B 1 27 ? -10.758 -24.438 7.496 1 91.69 27 ALA B N 1
ATOM 2490 C CA . ALA B 1 27 ? -10.812 -25.656 6.691 1 91.69 27 ALA B CA 1
ATOM 2491 C C . ALA B 1 27 ? -11.969 -26.547 7.117 1 91.69 27 ALA B C 1
ATOM 2493 O O . ALA B 1 27 ? -12.328 -27.484 6.406 1 91.69 27 ALA B O 1
ATOM 2494 N N . SER B 1 28 ? -12.531 -26.219 8.234 1 90.12 28 SER B N 1
ATOM 2495 C CA . SER B 1 28 ? -13.656 -27 8.734 1 90.12 28 SER B CA 1
ATOM 2496 C C . SER B 1 28 ? -14.969 -26.219 8.602 1 90.12 28 SER B C 1
ATOM 2498 O O . SER B 1 28 ? -16.016 -26.672 9.078 1 90.12 28 SER B O 1
ATOM 2500 N N . GLY B 1 29 ? -14.883 -25.062 8.008 1 91.06 29 GLY B N 1
ATOM 2501 C CA . GLY B 1 29 ? -16.062 -24.219 7.875 1 91.06 29 GLY B CA 1
ATOM 2502 C C . GLY B 1 29 ? -16.953 -24.641 6.723 1 91.06 29 GLY B C 1
ATOM 2503 O O . GLY B 1 29 ? -16.656 -25.594 6.012 1 91.06 29 GLY B O 1
ATOM 2504 N N . SER B 1 30 ? -18 -23.922 6.582 1 89.5 30 SER B N 1
ATOM 2505 C CA . SER B 1 30 ? -19.047 -24.266 5.617 1 89.5 30 SER B CA 1
ATOM 2506 C C . SER B 1 30 ? -18.516 -24.203 4.188 1 89.5 30 SER B C 1
ATOM 2508 O O . SER B 1 30 ? -18.875 -25.031 3.35 1 89.5 30 SER B O 1
ATOM 2510 N N . GLY B 1 31 ? -17.688 -23.203 3.904 1 90.5 31 GLY B N 1
ATOM 2511 C CA . GLY B 1 31 ? -17.141 -23.078 2.566 1 90.5 31 GLY B CA 1
ATOM 2512 C C . GLY B 1 31 ? -16.266 -24.25 2.166 1 90.5 31 GLY B C 1
ATOM 2513 O O . GLY B 1 31 ? -16.422 -24.797 1.067 1 90.5 31 GLY B O 1
ATOM 2514 N N . ALA B 1 32 ? -15.43 -24.641 3.037 1 91.69 32 ALA B N 1
ATOM 2515 C CA . ALA B 1 32 ? -14.555 -25.781 2.785 1 91.69 32 ALA B CA 1
ATOM 2516 C C . ALA B 1 32 ? -15.367 -27.062 2.629 1 91.69 32 ALA B C 1
ATOM 2518 O O . ALA B 1 32 ? -15.078 -27.891 1.753 1 91.69 32 ALA B O 1
ATOM 2519 N N . GLU B 1 33 ? -16.328 -27.234 3.461 1 91.12 33 GLU B N 1
ATOM 2520 C CA . GLU B 1 33 ? -17.172 -28.422 3.404 1 91.12 33 GLU B CA 1
ATOM 2521 C C . GLU B 1 33 ? -17.922 -28.5 2.076 1 91.12 33 GLU B C 1
ATOM 2523 O O . GLU B 1 33 ? -18.078 -29.594 1.508 1 91.12 33 GLU B O 1
ATOM 2528 N N . GLU B 1 34 ? -18.375 -27.391 1.705 1 91.69 34 GLU B N 1
ATOM 2529 C CA . GLU B 1 34 ? -19.094 -27.344 0.435 1 91.69 34 GLU B CA 1
ATOM 2530 C C . GLU B 1 34 ? -18.188 -27.75 -0.725 1 91.69 34 GLU B C 1
ATOM 2532 O O . GLU B 1 34 ? -18.609 -28.469 -1.635 1 91.69 34 GLU B O 1
ATOM 2537 N N . LEU B 1 35 ? -17.016 -27.234 -0.7 1 91.94 35 LEU B N 1
ATOM 2538 C CA . LEU B 1 35 ? -16.062 -27.594 -1.742 1 91.94 35 LEU B CA 1
ATOM 2539 C C . LEU B 1 35 ? -15.797 -29.094 -1.749 1 91.94 35 LEU B C 1
ATOM 2541 O O . LEU B 1 35 ? -15.742 -29.703 -2.814 1 91.94 35 LEU B O 1
ATOM 2545 N N . LYS B 1 36 ? -15.641 -29.672 -0.62 1 87.12 36 LYS B N 1
ATOM 2546 C CA . LYS B 1 36 ? -15.375 -31.109 -0.499 1 87.12 36 LYS B CA 1
ATOM 2547 C C . LYS B 1 36 ? -16.547 -31.922 -1.028 1 87.12 36 LYS B C 1
ATOM 2549 O O . LYS B 1 36 ? -16.359 -32.938 -1.681 1 87.12 36 LYS B O 1
ATOM 2554 N N . LYS B 1 37 ? -17.672 -31.438 -0.729 1 86.25 37 LYS B N 1
ATOM 2555 C CA . LYS B 1 37 ? -18.891 -32.188 -1.062 1 86.25 37 LYS B CA 1
ATOM 2556 C C . LYS B 1 37 ? -19.234 -32.031 -2.543 1 86.25 37 LYS B C 1
ATOM 2558 O O . LYS B 1 37 ? -19.656 -33 -3.184 1 86.25 37 LYS B O 1
ATOM 2563 N N . ASN B 1 38 ? -19.047 -30.875 -2.996 1 82.88 38 ASN B N 1
ATOM 2564 C CA . ASN B 1 38 ? -19.562 -30.562 -4.328 1 82.88 38 ASN B CA 1
ATOM 2565 C C . ASN B 1 38 ? -18.531 -30.891 -5.41 1 82.88 38 ASN B C 1
ATOM 2567 O O . ASN B 1 38 ? -18.891 -31.031 -6.582 1 82.88 38 ASN B O 1
ATOM 2571 N N . CYS B 1 39 ? -17.344 -30.859 -4.949 1 76.81 39 CYS B N 1
ATOM 2572 C CA . CYS B 1 39 ? -16.297 -31.188 -5.918 1 76.81 39 CYS B CA 1
ATOM 2573 C C . CYS B 1 39 ? -15.82 -32.625 -5.754 1 76.81 39 CYS B C 1
ATOM 2575 O O . CYS B 1 39 ? -15.289 -33 -4.703 1 76.81 39 CYS B O 1
ATOM 2577 N N . ASN B 1 40 ? -16.312 -33.5 -6.477 1 68.88 40 ASN B N 1
ATOM 2578 C CA . ASN B 1 40 ? -16.141 -34.938 -6.344 1 68.88 40 ASN B CA 1
ATOM 2579 C C . ASN B 1 40 ? -14.805 -35.406 -6.934 1 68.88 40 ASN B C 1
ATOM 2581 O O . ASN B 1 40 ? -14.508 -36.594 -6.941 1 68.88 40 ASN B O 1
ATOM 2585 N N . SER B 1 41 ? -14.086 -34.438 -7.332 1 78.5 41 SER B N 1
ATOM 2586 C CA . SER B 1 41 ? -12.828 -34.875 -7.953 1 78.5 41 SER B CA 1
ATOM 2587 C C . SER B 1 41 ? -11.711 -34.969 -6.926 1 78.5 41 SER B C 1
ATOM 2589 O O . SER B 1 41 ? -11.688 -34.188 -5.957 1 78.5 41 SER B O 1
ATOM 2591 N N . LYS B 1 42 ? -10.898 -35.969 -7.039 1 83.94 42 LYS B N 1
ATOM 2592 C CA . LYS B 1 42 ? -9.695 -36.094 -6.219 1 83.94 42 LYS B CA 1
ATOM 2593 C C . LYS B 1 42 ? -8.688 -35 -6.539 1 83.94 42 LYS B C 1
ATOM 2595 O O . LYS B 1 42 ? -7.664 -34.875 -5.867 1 83.94 42 LYS B O 1
ATOM 2600 N N . ARG B 1 43 ? -9.094 -34.156 -7.449 1 89.75 43 ARG B N 1
ATOM 2601 C CA . ARG B 1 43 ? -8.164 -33.125 -7.918 1 89.75 43 ARG B CA 1
ATOM 2602 C C . ARG B 1 43 ? -8.297 -31.859 -7.09 1 89.75 43 ARG B C 1
ATOM 2604 O O . ARG B 1 43 ? -7.438 -30.984 -7.16 1 89.75 43 ARG B O 1
ATOM 2611 N N . LEU B 1 44 ? -9.352 -31.75 -6.32 1 94 44 LEU B N 1
ATOM 2612 C CA . LEU B 1 44 ? -9.516 -30.594 -5.441 1 94 44 LEU B CA 1
ATOM 2613 C C . LEU B 1 44 ? -9.219 -30.969 -3.994 1 94 44 LEU B C 1
ATOM 2615 O O . LEU B 1 44 ? -9.844 -31.891 -3.443 1 94 44 LEU B O 1
ATOM 2619 N N . GLN B 1 45 ? -8.281 -30.391 -3.428 1 94.5 45 GLN B N 1
ATOM 2620 C CA . GLN B 1 45 ? -7.895 -30.625 -2.041 1 94.5 45 GLN B CA 1
ATOM 2621 C C . GLN B 1 45 ? -7.965 -29.344 -1.221 1 94.5 45 GLN B C 1
ATOM 2623 O O . GLN B 1 45 ? -7.602 -28.266 -1.705 1 94.5 45 GLN B O 1
ATOM 2628 N N . ILE B 1 46 ? -8.43 -29.469 -0.018 1 95.12 46 ILE B N 1
ATOM 2629 C CA . ILE B 1 46 ? -8.516 -28.328 0.891 1 95.12 46 ILE B CA 1
ATOM 2630 C C . ILE B 1 46 ? -7.195 -28.156 1.638 1 95.12 46 ILE B C 1
ATOM 2632 O O . ILE B 1 46 ? -6.645 -29.141 2.156 1 95.12 46 ILE B O 1
ATOM 2636 N N . VAL B 1 47 ? -6.707 -27 1.661 1 96 47 VAL B N 1
ATOM 2637 C CA . VAL B 1 47 ? -5.504 -26.672 2.418 1 96 47 VAL B CA 1
ATOM 2638 C C . VAL B 1 47 ? -5.82 -25.594 3.459 1 96 47 VAL B C 1
ATOM 2640 O O . VAL B 1 47 ? -6.363 -24.547 3.125 1 96 47 VAL B O 1
ATOM 2643 N N . SER B 1 48 ? -5.562 -25.906 4.715 1 96.56 48 SER B N 1
ATOM 2644 C CA . SER B 1 48 ? -5.695 -24.875 5.75 1 96.56 48 SER B CA 1
ATOM 2645 C C . SER B 1 48 ? -4.57 -23.859 5.664 1 96.56 48 SER B C 1
ATOM 2647 O O . SER B 1 48 ? -3.393 -24.219 5.699 1 96.56 48 SER B O 1
ATOM 2649 N N . ILE B 1 49 ? -4.965 -22.609 5.605 1 97.94 49 ILE B N 1
ATOM 2650 C CA . ILE B 1 49 ? -3.908 -21.609 5.484 1 97.94 49 ILE B CA 1
ATOM 2651 C C . ILE B 1 49 ? -4.402 -20.266 6.027 1 97.94 49 ILE B C 1
ATOM 2653 O O . ILE B 1 49 ? -5.48 -19.797 5.652 1 97.94 49 ILE B O 1
ATOM 2657 N N . ASP B 1 50 ? -3.721 -19.766 6.949 1 98.25 50 ASP B N 1
ATOM 2658 C CA . ASP B 1 50 ? -3.82 -18.375 7.383 1 98.25 50 ASP B CA 1
ATOM 2659 C C . ASP B 1 50 ? -2.666 -17.547 6.828 1 98.25 50 ASP B C 1
ATOM 2661 O O . ASP B 1 50 ? -1.534 -17.641 7.309 1 98.25 50 ASP B O 1
ATOM 2665 N N . VAL B 1 51 ? -2.977 -16.672 5.883 1 98.06 51 VAL B N 1
ATOM 2666 C CA . VAL B 1 51 ? -1.944 -15.977 5.125 1 98.06 51 VAL B CA 1
ATOM 2667 C C . VAL B 1 51 ? -1.226 -14.977 6.027 1 98.06 51 VAL B C 1
ATOM 2669 O O . VAL B 1 51 ? -0.188 -14.43 5.652 1 98.06 51 VAL B O 1
ATOM 2672 N N . THR B 1 52 ? -1.752 -14.727 7.293 1 97.81 52 THR B N 1
ATOM 2673 C CA . THR B 1 52 ? -1.134 -13.773 8.211 1 97.81 52 THR B CA 1
ATOM 2674 C C . THR B 1 52 ? -0.13 -14.477 9.117 1 97.81 52 THR B C 1
ATOM 2676 O O . THR B 1 52 ? 0.526 -13.836 9.938 1 97.81 52 THR B O 1
ATOM 2679 N N . LYS B 1 53 ? -0.007 -15.766 9.023 1 97.88 53 LYS B N 1
ATOM 2680 C CA . LYS B 1 53 ? 0.861 -16.531 9.914 1 97.88 53 LYS B CA 1
ATOM 2681 C C . LYS B 1 53 ? 1.918 -17.297 9.125 1 97.88 53 LYS B C 1
ATOM 2683 O O . LYS B 1 53 ? 1.588 -18.188 8.328 1 97.88 53 LYS B O 1
ATOM 2688 N N . ASP B 1 54 ? 3.154 -17.031 9.438 1 96.19 54 ASP B N 1
ATOM 2689 C CA . ASP B 1 54 ? 4.266 -17.656 8.727 1 96.19 54 ASP B CA 1
ATOM 2690 C C . ASP B 1 54 ? 4.199 -19.172 8.836 1 96.19 54 ASP B C 1
ATOM 2692 O O . ASP B 1 54 ? 4.363 -19.875 7.836 1 96.19 54 ASP B O 1
ATOM 2696 N N . ASP B 1 55 ? 3.957 -19.641 10.016 1 97 55 ASP B N 1
ATOM 2697 C CA . ASP B 1 55 ? 3.939 -21.094 10.234 1 97 55 ASP B CA 1
ATOM 2698 C C . ASP B 1 55 ? 2.807 -21.75 9.453 1 97 55 ASP B C 1
ATOM 2700 O O . ASP B 1 55 ? 2.965 -22.859 8.938 1 97 55 ASP B O 1
ATOM 2704 N N . SER B 1 56 ? 1.677 -21.078 9.391 1 98.19 56 SER B N 1
ATOM 2705 C CA . SER B 1 56 ? 0.542 -21.594 8.633 1 98.19 56 SER B CA 1
ATOM 2706 C C . SER B 1 56 ? 0.873 -21.703 7.148 1 98.19 56 SER B C 1
ATOM 2708 O O . SER B 1 56 ? 0.563 -22.719 6.512 1 98.19 56 SER B O 1
ATOM 2710 N N . VAL B 1 57 ? 1.533 -20.75 6.617 1 98.06 57 VAL B N 1
ATOM 2711 C CA . VAL B 1 57 ? 1.885 -20.734 5.199 1 98.06 57 VAL B CA 1
ATOM 2712 C C . VAL B 1 57 ? 2.945 -21.797 4.914 1 98.06 57 VAL B C 1
ATOM 2714 O O . VAL B 1 57 ? 2.877 -22.484 3.896 1 98.06 57 VAL B O 1
ATOM 2717 N N . LYS B 1 58 ? 3.883 -21.922 5.781 1 96.44 58 LYS B N 1
ATOM 2718 C CA . LYS B 1 58 ? 4.902 -22.953 5.625 1 96.44 58 LYS B CA 1
ATOM 2719 C C . LYS B 1 58 ? 4.277 -24.344 5.605 1 96.44 58 LYS B C 1
ATOM 2721 O O . LYS B 1 58 ? 4.68 -25.203 4.816 1 96.44 58 LYS B O 1
ATOM 2726 N N . ALA B 1 59 ? 3.35 -24.547 6.516 1 97.94 59 ALA B N 1
ATOM 2727 C CA . ALA B 1 59 ? 2.645 -25.828 6.555 1 97.94 59 ALA B CA 1
ATOM 2728 C C . ALA B 1 59 ? 1.885 -26.078 5.258 1 97.94 59 ALA B C 1
ATOM 2730 O O . ALA B 1 59 ? 1.825 -27.203 4.773 1 97.94 59 ALA B O 1
ATOM 2731 N N . ALA B 1 60 ? 1.285 -25.047 4.707 1 98.12 60 ALA B N 1
ATOM 2732 C CA . ALA B 1 60 ? 0.569 -25.156 3.441 1 98.12 60 ALA B CA 1
ATOM 2733 C C . ALA B 1 60 ? 1.518 -25.531 2.305 1 98.12 60 ALA B C 1
ATOM 2735 O O . ALA B 1 60 ? 1.175 -26.344 1.44 1 98.12 60 ALA B O 1
ATOM 2736 N N . VAL B 1 61 ? 2.705 -24.922 2.273 1 97.38 61 VAL B N 1
ATOM 2737 C CA . VAL B 1 61 ? 3.707 -25.234 1.262 1 97.38 61 VAL B CA 1
ATOM 2738 C C . VAL B 1 61 ? 4.066 -26.719 1.338 1 97.38 61 VAL B C 1
ATOM 2740 O O . VAL B 1 61 ? 4.117 -27.406 0.315 1 97.38 61 VAL B O 1
ATOM 2743 N N . GLN B 1 62 ? 4.293 -27.156 2.539 1 97.12 62 GLN B N 1
ATOM 2744 C CA . GLN B 1 62 ? 4.652 -28.562 2.729 1 97.12 62 GLN B CA 1
ATOM 2745 C C . GLN B 1 62 ? 3.523 -29.484 2.277 1 97.12 62 GLN B C 1
ATOM 2747 O O . GLN B 1 62 ? 3.77 -30.5 1.627 1 97.12 62 GLN B O 1
ATOM 2752 N N . PHE B 1 63 ? 2.312 -29.141 2.631 1 97.31 63 PHE B N 1
ATOM 2753 C CA . PHE B 1 63 ? 1.157 -29.938 2.215 1 97.31 63 PHE B CA 1
ATOM 2754 C C . PHE B 1 63 ? 1.096 -30.031 0.695 1 97.31 63 PHE B C 1
ATOM 2756 O O . PHE B 1 63 ? 0.896 -31.125 0.152 1 97.31 63 PHE B O 1
ATOM 2763 N N . VAL B 1 64 ? 1.27 -28.922 0.017 1 97.12 64 VAL B N 1
ATOM 2764 C CA . VAL B 1 64 ? 1.212 -28.891 -1.44 1 97.12 64 VAL B CA 1
ATOM 2765 C C . VAL B 1 64 ? 2.346 -29.734 -2.023 1 97.12 64 VAL B C 1
ATOM 2767 O O . VAL B 1 64 ? 2.125 -30.531 -2.93 1 97.12 64 VAL B O 1
ATOM 2770 N N . LYS B 1 65 ? 3.523 -29.547 -1.465 1 95.06 65 LYS B N 1
ATOM 2771 C CA . LYS B 1 65 ? 4.68 -30.312 -1.913 1 95.06 65 LYS B CA 1
ATOM 2772 C C . LYS B 1 65 ? 4.41 -31.812 -1.809 1 95.06 65 LYS B C 1
ATOM 2774 O O . LYS B 1 65 ? 4.719 -32.562 -2.732 1 95.06 65 LYS B O 1
ATOM 2779 N N . ASP B 1 66 ? 3.824 -32.188 -0.761 1 95.56 66 ASP B N 1
ATOM 2780 C CA . ASP B 1 66 ? 3.588 -33.594 -0.478 1 95.56 66 ASP B CA 1
ATOM 2781 C C . ASP B 1 66 ? 2.496 -34.156 -1.382 1 95.56 66 ASP B C 1
ATOM 2783 O O . ASP B 1 66 ? 2.4 -35.375 -1.562 1 95.56 66 ASP B O 1
ATOM 2787 N N . ASN B 1 67 ? 1.705 -33.312 -1.957 1 94.81 67 ASN B N 1
ATOM 2788 C CA . ASN B 1 67 ? 0.539 -33.812 -2.688 1 94.81 67 ASN B CA 1
ATOM 2789 C C . ASN B 1 67 ? 0.629 -33.469 -4.176 1 94.81 67 ASN B C 1
ATOM 2791 O O . ASN B 1 67 ? -0.333 -33.656 -4.918 1 94.81 67 ASN B O 1
ATOM 2795 N N . LEU B 1 68 ? 1.716 -32.875 -4.586 1 93.38 68 LEU B N 1
ATOM 2796 C CA . LEU B 1 68 ? 1.921 -32.562 -5.996 1 93.38 68 LEU B CA 1
ATOM 2797 C C . LEU B 1 68 ? 2.221 -33.844 -6.789 1 93.38 68 LEU B C 1
ATOM 2799 O O . LEU B 1 68 ? 1.961 -33.906 -7.996 1 93.38 68 LEU B O 1
ATOM 2803 N N . ASP B 1 69 ? 2.717 -34.906 -6.211 1 84.69 69 ASP B N 1
ATOM 2804 C CA . ASP B 1 69 ? 3.133 -36.125 -6.891 1 84.69 69 ASP B CA 1
ATOM 2805 C C . ASP B 1 69 ? 4.145 -35.812 -7.992 1 84.69 69 ASP B C 1
ATOM 2807 O O . ASP B 1 69 ? 5.219 -35.281 -7.727 1 84.69 69 ASP B O 1
ATOM 2811 N N . THR B 1 70 ? 3.836 -36.062 -9.281 1 87.19 70 THR B N 1
ATOM 2812 C CA . THR B 1 70 ? 4.742 -35.844 -10.406 1 87.19 70 THR B CA 1
ATOM 2813 C C . THR B 1 70 ? 4.488 -34.5 -11.055 1 87.19 70 THR B C 1
ATOM 2815 O O . THR B 1 70 ? 5.18 -34.125 -12 1 87.19 70 THR B O 1
ATOM 2818 N N . SER B 1 71 ? 3.537 -33.844 -10.523 1 91.44 71 SER B N 1
ATOM 2819 C CA . SER B 1 71 ? 3.188 -32.531 -11.102 1 91.44 71 SER B CA 1
ATOM 2820 C C . SER B 1 71 ? 3.992 -31.406 -10.469 1 91.44 71 SER B C 1
ATOM 2822 O O . SER B 1 71 ? 4.684 -31.625 -9.469 1 91.44 71 SER B O 1
ATOM 2824 N N . GLU B 1 72 ? 4.102 -30.328 -11.102 1 95.19 72 GLU B N 1
ATOM 2825 C CA . GLU B 1 72 ? 4.691 -29.109 -10.57 1 95.19 72 GLU B CA 1
ATOM 2826 C C . GLU B 1 72 ? 3.623 -28.062 -10.273 1 95.19 72 GLU B C 1
ATOM 2828 O O . GLU B 1 72 ? 2.559 -28.062 -10.891 1 95.19 72 GLU B O 1
ATOM 2833 N N . LEU B 1 73 ? 3.859 -27.25 -9.273 1 97.19 73 LEU B N 1
ATOM 2834 C CA . LEU B 1 73 ? 2.936 -26.156 -8.984 1 97.19 73 LEU B CA 1
ATOM 2835 C C . LEU B 1 73 ? 2.996 -25.094 -10.078 1 97.19 73 LEU B C 1
ATOM 2837 O O . LEU B 1 73 ? 4.055 -24.516 -10.336 1 97.19 73 LEU B O 1
ATOM 2841 N N . TRP B 1 74 ? 1.886 -24.844 -10.672 1 97.69 74 TRP B N 1
ATOM 2842 C CA . TRP B 1 74 ? 1.834 -23.984 -11.852 1 97.69 74 TRP B CA 1
ATOM 2843 C C . TRP B 1 74 ? 1.528 -22.547 -11.469 1 97.69 74 TRP B C 1
ATOM 2845 O O . TRP B 1 74 ? 2.088 -21.609 -12.047 1 97.69 74 TRP B O 1
ATOM 2855 N N . ALA B 1 75 ? 0.602 -22.406 -10.484 1 98.38 75 ALA B N 1
ATOM 2856 C CA . ALA B 1 75 ? 0.18 -21.047 -10.164 1 98.38 75 ALA B CA 1
ATOM 2857 C C . ALA B 1 75 ? -0.279 -20.938 -8.711 1 98.38 75 ALA B C 1
ATOM 2859 O O . ALA B 1 75 ? -0.791 -21.906 -8.141 1 98.38 75 ALA B O 1
ATOM 2860 N N . ILE B 1 76 ? -0.016 -19.828 -8.164 1 98.5 76 ILE B N 1
ATOM 2861 C CA . ILE B 1 76 ? -0.701 -19.453 -6.93 1 98.5 76 ILE B CA 1
ATOM 2862 C C . ILE B 1 76 ? -1.598 -18.25 -7.184 1 98.5 76 ILE B C 1
ATOM 2864 O O . ILE B 1 76 ? -1.249 -17.359 -7.969 1 98.5 76 ILE B O 1
ATOM 2868 N N . VAL B 1 77 ? -2.773 -18.266 -6.613 1 98.62 77 VAL B N 1
ATOM 2869 C CA . VAL B 1 77 ? -3.721 -17.156 -6.664 1 98.62 77 VAL B CA 1
ATOM 2870 C C . VAL B 1 77 ? -3.916 -16.578 -5.262 1 98.62 77 VAL B C 1
ATOM 2872 O O . VAL B 1 77 ? -4.602 -17.188 -4.43 1 98.62 77 VAL B O 1
ATOM 2875 N N . ASN B 1 78 ? -3.27 -15.469 -5.039 1 98.44 78 ASN B N 1
ATOM 2876 C CA . ASN B 1 78 ? -3.486 -14.742 -3.791 1 98.44 78 ASN B CA 1
ATOM 2877 C C . ASN B 1 78 ? -4.832 -14.023 -3.789 1 98.44 78 ASN B C 1
ATOM 2879 O O . ASN B 1 78 ? -4.93 -12.883 -4.258 1 98.44 78 ASN B O 1
ATOM 2883 N N . ASN B 1 79 ? -5.785 -14.609 -3.135 1 96.38 79 ASN B N 1
ATOM 2884 C CA . ASN B 1 79 ? -7.164 -14.148 -3.23 1 96.38 79 ASN B CA 1
ATOM 2885 C C . ASN B 1 79 ? -7.668 -13.602 -1.896 1 96.38 79 ASN B C 1
ATOM 2887 O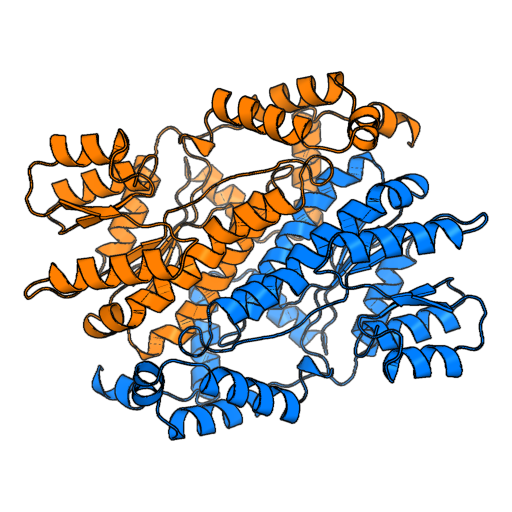 O . ASN B 1 79 ? -8.594 -12.789 -1.861 1 96.38 79 ASN B O 1
ATOM 2891 N N . ALA B 1 80 ? -7.047 -14.062 -0.793 1 94.25 80 ALA B N 1
ATOM 2892 C CA . ALA B 1 80 ? -7.535 -13.633 0.514 1 94.25 80 ALA B CA 1
ATOM 2893 C C . ALA B 1 80 ? -7.59 -12.109 0.606 1 94.25 80 ALA B C 1
ATOM 2895 O O . ALA B 1 80 ? -6.672 -11.422 0.156 1 94.25 80 ALA B O 1
ATOM 2896 N N . GLY B 1 81 ? -8.664 -11.609 1.113 1 94 81 GLY B N 1
ATOM 2897 C CA . GLY B 1 81 ? -8.844 -10.172 1.263 1 94 81 GLY B CA 1
ATOM 2898 C C . GLY B 1 81 ? -9.93 -9.812 2.266 1 94 81 GLY B C 1
ATOM 2899 O O . GLY B 1 81 ? -10.922 -10.523 2.393 1 94 81 GLY B O 1
ATOM 2900 N N . ILE B 1 82 ? -9.734 -8.734 2.934 1 92.88 82 ILE B N 1
ATOM 2901 C CA . ILE B 1 82 ? -10.719 -8.25 3.891 1 92.88 82 ILE B CA 1
ATOM 2902 C C . ILE B 1 82 ? -10.844 -6.73 3.777 1 92.88 82 ILE B C 1
ATOM 2904 O O . ILE B 1 82 ? -10.031 -6.082 3.121 1 92.88 82 ILE B O 1
ATOM 2908 N N . GLN B 1 83 ? -11.852 -6.246 4.23 1 91.44 83 GLN B N 1
ATOM 2909 C CA . GLN B 1 83 ? -12.086 -4.812 4.395 1 91.44 83 GLN B CA 1
ATOM 2910 C C . GLN B 1 83 ? -12.508 -4.484 5.824 1 91.44 83 GLN B C 1
ATOM 2912 O O . GLN B 1 83 ? -13.539 -4.977 6.297 1 91.44 83 GLN B O 1
ATOM 2917 N N . LYS B 1 84 ? -11.633 -3.844 6.484 1 88.69 84 LYS B N 1
ATOM 2918 C CA . LYS B 1 84 ? -11.945 -3.303 7.805 1 88.69 84 LYS B CA 1
ATOM 2919 C C . LYS B 1 84 ? -11.852 -1.779 7.809 1 88.69 84 LYS B C 1
ATOM 2921 O O . LYS B 1 84 ? -11.102 -1.194 7.027 1 88.69 84 LYS B O 1
ATOM 2926 N N . GLY B 1 85 ? -12.625 -1.217 8.555 1 84.25 85 GLY B N 1
ATOM 2927 C CA . GLY B 1 85 ? -12.547 0.229 8.688 1 84.25 85 GLY B CA 1
ATOM 2928 C C . GLY B 1 85 ? -13.117 0.97 7.492 1 84.25 85 GLY B C 1
ATOM 2929 O O . GLY B 1 85 ? -13.141 0.435 6.383 1 84.25 85 GLY B O 1
ATOM 2930 N N . PHE B 1 86 ? -13.594 2.211 7.738 1 87.25 86 PHE B N 1
ATOM 2931 C CA . PHE B 1 86 ? -14.156 3.059 6.695 1 87.25 86 PHE B CA 1
ATOM 2932 C C . PHE B 1 86 ? -13.516 4.441 6.715 1 87.25 86 PHE B C 1
ATOM 2934 O O . PHE B 1 86 ? -12.344 4.59 6.363 1 87.25 86 PHE B O 1
ATOM 2941 N N . LEU B 1 87 ? -14.172 5.371 7.398 1 89.06 87 LEU B N 1
ATOM 2942 C CA . LEU B 1 87 ? -13.586 6.703 7.516 1 89.06 87 LEU B CA 1
ATOM 2943 C C . LEU B 1 87 ? -12.375 6.684 8.438 1 89.06 87 LEU B C 1
ATOM 2945 O O . LEU B 1 87 ? -12.383 6.004 9.469 1 89.06 87 LEU B O 1
ATOM 2949 N N . VAL B 1 88 ? -11.344 7.422 8.086 1 91.06 88 VAL B N 1
ATOM 2950 C CA . VAL B 1 88 ? -10.062 7.367 8.781 1 91.06 88 VAL B CA 1
ATOM 2951 C C . VAL B 1 88 ? -10.266 7.672 10.266 1 91.06 88 VAL B C 1
ATOM 2953 O O . VAL B 1 88 ? -9.68 7.02 11.125 1 91.06 88 VAL B O 1
ATOM 2956 N N . GLU B 1 89 ? -11.133 8.609 10.586 1 89.31 89 GLU B N 1
ATOM 2957 C CA . GLU B 1 89 ? -11.312 8.984 11.984 1 89.31 89 GLU B CA 1
ATOM 2958 C C . GLU B 1 89 ? -12.195 7.98 12.719 1 89.31 89 GLU B C 1
ATOM 2960 O O . GLU B 1 89 ? -12.195 7.918 13.945 1 89.31 89 GLU B O 1
ATOM 2965 N N . LEU B 1 90 ? -12.93 7.254 11.945 1 88.38 90 LEU B N 1
ATOM 2966 C CA . LEU B 1 90 ? -13.844 6.285 12.547 1 88.38 90 LEU B CA 1
ATOM 2967 C C . LEU B 1 90 ? -13.297 4.867 12.422 1 88.38 90 LEU B C 1
ATOM 2969 O O . LEU B 1 90 ? -14.055 3.898 12.445 1 88.38 90 LEU B O 1
ATOM 2973 N N . SER B 1 91 ? -12.07 4.746 12.203 1 91 91 SER B N 1
ATOM 2974 C CA . SER B 1 91 ? -11.359 3.471 12.125 1 91 91 SER B CA 1
ATOM 2975 C C . SER B 1 91 ? -10.18 3.434 13.094 1 91 91 SER B C 1
ATOM 2977 O O . SER B 1 91 ? -9.594 4.473 13.406 1 91 91 SER B O 1
ATOM 2979 N N . SER B 1 92 ? -9.898 2.275 13.586 1 91.12 92 SER B N 1
ATOM 2980 C CA . SER B 1 92 ? -8.727 2.123 14.438 1 91.12 92 SER B CA 1
ATOM 2981 C C . SER B 1 92 ? -7.465 1.888 13.609 1 91.12 92 SER B C 1
ATOM 2983 O O . SER B 1 92 ? -7.551 1.481 12.445 1 91.12 92 SER B O 1
ATOM 2985 N N . VAL B 1 93 ? -6.359 2.203 14.188 1 94.31 93 VAL B N 1
ATOM 2986 C CA . VAL B 1 93 ? -5.098 1.876 13.531 1 94.31 93 VAL B CA 1
ATOM 2987 C C . VAL B 1 93 ? -5.031 0.374 13.266 1 94.31 93 VAL B C 1
ATOM 2989 O O . VAL B 1 93 ? -4.504 -0.057 12.234 1 94.31 93 VAL B O 1
ATOM 2992 N N . GLN B 1 94 ? -5.586 -0.381 14.172 1 94 94 GLN B N 1
ATOM 2993 C CA . GLN B 1 94 ? -5.602 -1.834 14.039 1 94 94 GLN B CA 1
ATOM 2994 C C . GLN B 1 94 ? -6.383 -2.266 12.797 1 94 94 GLN B C 1
ATOM 2996 O O . GLN B 1 94 ? -6.031 -3.256 12.156 1 94 94 GLN B O 1
ATOM 3001 N N . ASP B 1 95 ? -7.461 -1.562 12.477 1 93.81 95 ASP B N 1
ATOM 3002 C CA . ASP B 1 95 ? -8.211 -1.85 11.258 1 93.81 95 ASP B CA 1
ATOM 3003 C C . ASP B 1 95 ? -7.32 -1.757 10.023 1 93.81 95 ASP B C 1
ATOM 3005 O O . ASP B 1 95 ? -7.391 -2.607 9.133 1 93.81 95 ASP B O 1
ATOM 3009 N N . PHE B 1 96 ? -6.527 -0.713 9.992 1 95.94 96 PHE B N 1
ATOM 3010 C CA . PHE B 1 96 ? -5.598 -0.531 8.883 1 95.94 96 PHE B CA 1
ATOM 3011 C C . PHE B 1 96 ? -4.555 -1.641 8.867 1 95.94 96 PHE B C 1
ATOM 3013 O O . PHE B 1 96 ? -4.27 -2.213 7.812 1 95.94 96 PHE B O 1
ATOM 3020 N N . GLN B 1 97 ? -4.016 -1.955 10.039 1 96.75 97 GLN B N 1
ATOM 3021 C CA . GLN B 1 97 ? -2.98 -2.979 10.156 1 96.75 97 GLN B CA 1
ATOM 3022 C C . GLN B 1 97 ? -3.51 -4.344 9.734 1 96.75 97 GLN B C 1
ATOM 3024 O O . GLN B 1 97 ? -2.855 -5.062 8.969 1 96.75 97 GLN B O 1
ATOM 3029 N N . ASP B 1 98 ? -4.703 -4.684 10.211 1 96.12 98 ASP B N 1
ATOM 3030 C CA . ASP B 1 98 ? -5.297 -5.973 9.867 1 96.12 98 ASP B CA 1
ATOM 3031 C C . ASP B 1 98 ? -5.531 -6.086 8.359 1 96.12 98 ASP B C 1
ATOM 3033 O O . ASP B 1 98 ? -5.254 -7.125 7.758 1 96.12 98 ASP B O 1
ATOM 3037 N N . THR B 1 99 ? -6.07 -5.039 7.801 1 96.69 99 THR B N 1
ATOM 3038 C CA . THR B 1 99 ? -6.406 -5.051 6.383 1 96.69 99 THR B CA 1
ATOM 3039 C C . THR B 1 99 ? -5.152 -5.191 5.531 1 96.69 99 THR B C 1
ATOM 3041 O O . THR B 1 99 ? -5.117 -5.996 4.594 1 96.69 99 THR B O 1
ATOM 3044 N N . ILE B 1 100 ? -4.129 -4.477 5.863 1 97.75 100 ILE B N 1
ATOM 3045 C CA . ILE B 1 100 ? -2.879 -4.531 5.113 1 97.75 100 ILE B CA 1
ATOM 3046 C C . ILE B 1 100 ? -2.234 -5.906 5.289 1 97.75 100 ILE B C 1
ATOM 3048 O O . ILE B 1 100 ? -1.642 -6.441 4.348 1 97.75 100 ILE B O 1
ATOM 3052 N N . GLU B 1 101 ? -2.305 -6.414 6.488 1 98.19 101 GLU B N 1
ATOM 3053 C CA . GLU B 1 101 ? -1.68 -7.699 6.785 1 98.19 101 GLU B CA 1
ATOM 3054 C C . GLU B 1 101 ? -2.254 -8.805 5.91 1 98.19 101 GLU B C 1
ATOM 3056 O O . GLU B 1 101 ? -1.518 -9.68 5.441 1 98.19 101 GLU B O 1
ATOM 3061 N N . VAL B 1 102 ? -3.492 -8.758 5.66 1 98 102 VAL B N 1
ATOM 3062 C CA . VAL B 1 102 ? -4.145 -9.797 4.871 1 98 102 VAL B CA 1
ATOM 3063 C C . VAL B 1 102 ? -4.008 -9.477 3.385 1 98 102 VAL B C 1
ATOM 3065 O O . VAL B 1 102 ? -3.537 -10.305 2.605 1 98 102 VAL B O 1
ATOM 3068 N N . ASN B 1 103 ? -4.355 -8.234 2.99 1 97.94 103 ASN B N 1
ATOM 3069 C CA . ASN B 1 103 ? -4.551 -7.883 1.588 1 97.94 103 ASN B CA 1
ATOM 3070 C C . ASN B 1 103 ? -3.217 -7.652 0.879 1 97.94 103 ASN B C 1
ATOM 3072 O O . ASN B 1 103 ? -3.146 -7.707 -0.35 1 97.94 103 ASN B O 1
ATOM 3076 N N . ALA B 1 104 ? -2.174 -7.316 1.672 1 97.88 104 ALA B N 1
ATOM 3077 C CA . ALA B 1 104 ? -0.917 -6.938 1.033 1 97.88 104 ALA B CA 1
ATOM 3078 C C . ALA B 1 104 ? 0.236 -7.801 1.536 1 97.88 104 ALA B C 1
ATOM 3080 O O . ALA B 1 104 ? 0.952 -8.414 0.741 1 97.88 104 ALA B O 1
ATOM 3081 N N . ILE B 1 105 ? 0.38 -7.938 2.85 1 98.31 105 ILE B N 1
ATOM 3082 C CA . ILE B 1 105 ? 1.464 -8.742 3.4 1 98.31 105 ILE B CA 1
ATOM 3083 C C . ILE B 1 105 ? 1.177 -10.227 3.162 1 98.31 105 ILE B C 1
ATOM 3085 O O . ILE B 1 105 ? 2.1 -11.016 2.965 1 98.31 105 ILE B O 1
ATOM 3089 N N . GLY B 1 106 ? -0.119 -10.602 3.193 1 98.38 106 GLY B N 1
ATOM 3090 C CA . GLY B 1 106 ? -0.497 -11.969 2.861 1 98.38 106 GLY B CA 1
ATOM 3091 C C . GLY B 1 106 ? 0.077 -12.445 1.539 1 98.38 106 GLY B C 1
ATOM 3092 O O . GLY B 1 106 ? 0.815 -13.43 1.494 1 98.38 106 GLY B O 1
ATOM 3093 N N . PRO B 1 107 ? -0.207 -11.703 0.46 1 98.38 107 PRO B N 1
ATOM 3094 C CA . PRO B 1 107 ? 0.376 -12.039 -0.841 1 98.38 107 PRO B CA 1
ATOM 3095 C C . PRO B 1 107 ? 1.9 -12.117 -0.802 1 98.38 107 PRO B C 1
ATOM 3097 O O . PRO B 1 107 ? 2.494 -12.977 -1.461 1 98.38 107 PRO B O 1
ATOM 3100 N N . VAL B 1 108 ? 2.582 -11.203 -0.088 1 97.81 108 VAL B N 1
ATOM 3101 C CA . VAL B 1 108 ? 4.035 -11.242 0.052 1 97.81 108 VAL B CA 1
ATOM 3102 C C . VAL B 1 108 ? 4.461 -12.578 0.662 1 97.81 108 VAL B C 1
ATOM 3104 O O . VAL B 1 108 ? 5.324 -13.266 0.118 1 97.81 108 VAL B O 1
ATOM 3107 N N . ARG B 1 109 ? 3.844 -12.914 1.807 1 97.69 109 ARG B N 1
ATOM 3108 C CA . ARG B 1 109 ? 4.18 -14.102 2.584 1 97.69 109 ARG B CA 1
ATOM 3109 C C . ARG B 1 109 ? 3.971 -15.367 1.761 1 97.69 109 ARG B C 1
ATOM 3111 O O . ARG B 1 109 ? 4.859 -16.219 1.686 1 97.69 109 ARG B O 1
ATOM 3118 N N . VAL B 1 110 ? 2.832 -15.484 1.118 1 98.38 110 VAL B N 1
ATOM 3119 C CA . VAL B 1 110 ? 2.479 -16.672 0.357 1 98.38 110 VAL B CA 1
ATOM 3120 C C . VAL B 1 110 ? 3.369 -16.781 -0.879 1 98.38 110 VAL B C 1
ATOM 3122 O O . VAL B 1 110 ? 3.9 -17.859 -1.177 1 98.38 110 VAL B O 1
ATOM 3125 N N . THR B 1 111 ? 3.531 -15.672 -1.608 1 97.94 111 THR B N 1
ATOM 3126 C CA . THR B 1 111 ? 4.367 -15.672 -2.805 1 97.94 111 THR B CA 1
ATOM 3127 C C . THR B 1 111 ? 5.781 -16.141 -2.477 1 97.94 111 THR B C 1
ATOM 3129 O O . THR B 1 111 ? 6.309 -17.047 -3.115 1 97.94 111 THR B O 1
ATOM 3132 N N . LYS B 1 112 ? 6.359 -15.508 -1.477 1 95.12 112 LYS B N 1
ATOM 3133 C CA . LYS B 1 112 ? 7.723 -15.859 -1.09 1 95.12 112 LYS B CA 1
ATOM 3134 C C . LYS B 1 112 ? 7.84 -17.344 -0.753 1 95.12 112 LYS B C 1
ATOM 3136 O O . LYS B 1 112 ? 8.773 -18.016 -1.193 1 95.12 112 LYS B O 1
ATOM 3141 N N . ALA B 1 113 ? 6.918 -17.859 0.018 1 95.75 113 ALA B N 1
ATOM 3142 C CA . ALA B 1 113 ? 6.973 -19.234 0.506 1 95.75 113 ALA B CA 1
ATOM 3143 C C . ALA B 1 113 ? 6.863 -20.219 -0.646 1 95.75 113 ALA B C 1
ATOM 3145 O O . ALA B 1 113 ? 7.473 -21.297 -0.608 1 95.75 113 ALA B O 1
ATOM 3146 N N . PHE B 1 114 ? 6.113 -19.906 -1.673 1 96.88 114 PHE B N 1
ATOM 3147 C CA . PHE B 1 114 ? 5.816 -20.859 -2.729 1 96.88 114 PHE B CA 1
ATOM 3148 C C . PHE B 1 114 ? 6.75 -20.672 -3.916 1 96.88 114 PHE B C 1
ATOM 3150 O O . PHE B 1 114 ? 6.758 -21.469 -4.848 1 96.88 114 PHE B O 1
ATOM 3157 N N . LEU B 1 115 ? 7.539 -19.609 -3.934 1 95 115 LEU B N 1
ATOM 3158 C CA . LEU B 1 115 ? 8.352 -19.234 -5.086 1 95 115 LEU B CA 1
ATOM 3159 C C . LEU B 1 115 ? 9.297 -20.359 -5.48 1 95 115 LEU B C 1
ATOM 3161 O O . LEU B 1 115 ? 9.469 -20.656 -6.668 1 95 115 LEU B O 1
ATOM 3165 N N . PRO B 1 116 ? 9.906 -21.078 -4.484 1 91.94 116 PRO B N 1
ATOM 3166 C CA . PRO B 1 116 ? 10.781 -22.172 -4.902 1 91.94 116 PRO B CA 1
ATOM 3167 C C . PRO B 1 116 ? 10.055 -23.219 -5.742 1 91.94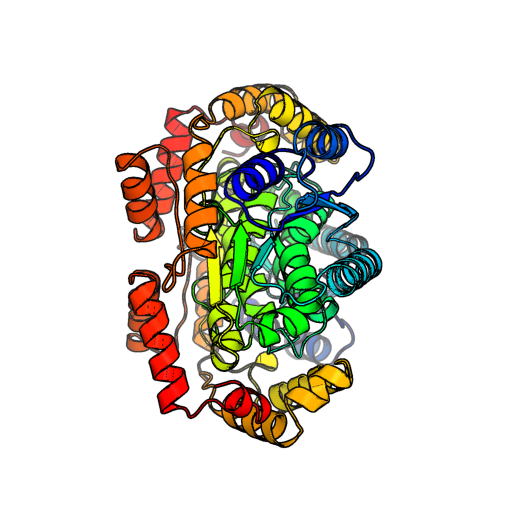 116 PRO B C 1
ATOM 3169 O O . PRO B 1 116 ? 10.633 -23.766 -6.68 1 91.94 116 PRO B O 1
ATOM 3172 N N . LEU B 1 117 ? 8.82 -23.5 -5.469 1 94.06 117 LEU B N 1
ATOM 3173 C CA . LEU B 1 117 ? 8.031 -24.453 -6.25 1 94.06 117 LEU B CA 1
ATOM 3174 C C . LEU B 1 117 ? 7.656 -23.859 -7.602 1 94.06 117 LEU B C 1
ATOM 3176 O O . LEU B 1 117 ? 7.688 -24.562 -8.617 1 94.06 117 LEU B O 1
ATOM 3180 N N . LEU B 1 118 ? 7.34 -22.625 -7.605 1 95.69 118 LEU B N 1
ATOM 3181 C CA . LEU B 1 118 ? 6.902 -21.969 -8.836 1 95.69 118 LEU B CA 1
ATOM 3182 C C . LEU B 1 118 ? 8.055 -21.828 -9.82 1 95.69 118 LEU B C 1
ATOM 3184 O O . LEU B 1 118 ? 7.848 -21.844 -11.031 1 95.69 118 LEU B O 1
ATOM 3188 N N . ARG B 1 119 ? 9.266 -21.672 -9.328 1 92.44 119 ARG B N 1
ATOM 3189 C CA . ARG B 1 119 ? 10.43 -21.562 -10.188 1 92.44 119 ARG B CA 1
ATOM 3190 C C . ARG B 1 119 ? 10.633 -22.828 -11.008 1 92.44 119 ARG B C 1
ATOM 3192 O O . ARG B 1 119 ? 11.078 -22.766 -12.156 1 92.44 119 ARG B O 1
ATOM 3199 N N . GLN B 1 120 ? 10.25 -23.922 -10.414 1 91.25 120 GLN B N 1
ATOM 3200 C CA . GLN B 1 120 ? 10.43 -25.203 -11.094 1 91.25 120 GLN B CA 1
ATOM 3201 C C . GLN B 1 120 ? 9.539 -25.297 -12.328 1 91.25 120 GLN B C 1
ATOM 3203 O O . GLN B 1 120 ? 9.938 -25.875 -13.344 1 91.25 120 GLN B O 1
ATOM 3208 N N . SER B 1 121 ? 8.414 -24.75 -12.258 1 94.19 121 SER B N 1
ATOM 3209 C CA . SER B 1 121 ? 7.453 -24.828 -13.352 1 94.19 121 SER B CA 1
ATOM 3210 C C . SER B 1 121 ? 7.473 -23.562 -14.211 1 94.19 121 SER B C 1
ATOM 3212 O O . SER B 1 121 ? 6.785 -23.484 -15.227 1 94.19 121 SER B O 1
ATOM 3214 N N . ARG B 1 122 ? 8.297 -22.578 -13.766 1 94.5 122 ARG B N 1
ATOM 3215 C CA . ARG B 1 122 ? 8.195 -21.266 -14.406 1 94.5 122 ARG B CA 1
ATOM 3216 C C . ARG B 1 122 ? 6.746 -20.797 -14.469 1 94.5 122 ARG B C 1
ATOM 3218 O O . ARG B 1 122 ? 6.262 -20.391 -15.523 1 94.5 122 ARG B O 1
ATOM 3225 N N . GLY B 1 123 ? 6.125 -20.922 -13.328 1 96.5 123 GLY B N 1
ATOM 3226 C CA . GLY B 1 123 ? 4.684 -20.75 -13.211 1 96.5 123 GLY B CA 1
ATOM 3227 C C . GLY B 1 123 ? 4.262 -19.297 -13.047 1 96.5 123 GLY B C 1
ATOM 3228 O O . GLY B 1 123 ? 4.836 -18.406 -13.68 1 96.5 123 GLY B O 1
ATOM 3229 N N . ARG B 1 124 ? 3.082 -19.125 -12.273 1 97.19 124 ARG B N 1
ATOM 3230 C CA . ARG B 1 124 ? 2.453 -17.812 -12.219 1 97.19 124 ARG B CA 1
ATOM 3231 C C . ARG B 1 124 ? 2.096 -17.438 -10.789 1 97.19 124 ARG B C 1
ATOM 3233 O O . ARG B 1 124 ? 1.663 -18.281 -10.008 1 97.19 124 ARG B O 1
ATOM 3240 N N . VAL B 1 125 ? 2.35 -16.219 -10.531 1 98.38 125 VAL B N 1
ATOM 3241 C CA . VAL B 1 125 ? 1.76 -15.586 -9.352 1 98.38 125 VAL B CA 1
ATOM 3242 C C . VAL B 1 125 ? 0.606 -14.68 -9.781 1 98.38 125 VAL B C 1
ATOM 3244 O O . VAL B 1 125 ? 0.797 -13.75 -10.57 1 98.38 125 VAL B O 1
ATOM 3247 N N . VAL B 1 126 ? -0.595 -14.977 -9.336 1 98.69 126 VAL B N 1
ATOM 3248 C CA . VAL B 1 126 ? -1.767 -14.156 -9.617 1 98.69 126 VAL B CA 1
ATOM 3249 C C . VAL B 1 126 ? -2.227 -13.461 -8.336 1 98.69 126 VAL B C 1
ATOM 3251 O O . VAL B 1 126 ? -2.619 -14.117 -7.371 1 98.69 126 VAL B O 1
ATOM 3254 N N . ASN B 1 127 ? -2.121 -12.172 -8.273 1 98.25 127 ASN B N 1
ATOM 3255 C CA . ASN B 1 127 ? -2.564 -11.367 -7.141 1 98.25 127 ASN B CA 1
ATOM 3256 C C . ASN B 1 127 ? -3.908 -10.703 -7.414 1 98.25 127 ASN B C 1
ATOM 3258 O O . ASN B 1 127 ? -4.07 -10.008 -8.422 1 98.25 127 ASN B O 1
ATOM 3262 N N . ILE B 1 128 ? -4.863 -10.922 -6.516 1 96.5 128 ILE B N 1
ATOM 3263 C CA . ILE B 1 128 ? -6.152 -10.25 -6.625 1 96.5 128 ILE B CA 1
ATOM 3264 C C . ILE B 1 128 ? -6.086 -8.883 -5.945 1 96.5 128 ILE B C 1
ATOM 3266 O O . ILE B 1 128 ? -6.254 -8.781 -4.727 1 96.5 128 ILE B O 1
ATOM 3270 N N . ALA B 1 129 ? -5.883 -7.945 -6.738 1 94.5 129 ALA B N 1
ATOM 3271 C CA . ALA B 1 129 ? -5.934 -6.562 -6.273 1 94.5 129 ALA B CA 1
ATOM 3272 C C . ALA B 1 129 ? -7.336 -5.984 -6.418 1 94.5 129 ALA B C 1
ATOM 3274 O O . ALA B 1 129 ? -8.312 -6.57 -5.938 1 94.5 129 ALA B O 1
ATOM 3275 N N . SER B 1 130 ? -7.422 -4.75 -6.961 1 88.12 130 SER B N 1
ATOM 3276 C CA . SER B 1 130 ? -8.695 -4.055 -7.152 1 88.12 130 SER B CA 1
ATOM 3277 C C . SER B 1 130 ? -8.516 -2.793 -7.988 1 88.12 130 SER B C 1
ATOM 3279 O O . SER B 1 130 ? -7.395 -2.297 -8.141 1 88.12 130 SER B O 1
ATOM 3281 N N . VAL B 1 131 ? -9.57 -2.438 -8.578 1 83.94 131 VAL B N 1
ATOM 3282 C CA . VAL B 1 131 ? -9.562 -1.091 -9.141 1 83.94 131 VAL B CA 1
ATOM 3283 C C . VAL B 1 131 ? -9.219 -0.077 -8.047 1 83.94 131 VAL B C 1
ATOM 3285 O O . VAL B 1 131 ? -8.578 0.942 -8.32 1 83.94 131 VAL B O 1
ATOM 3288 N N . ALA B 1 132 ? -9.516 -0.424 -6.82 1 82.19 132 ALA B N 1
ATOM 3289 C CA . ALA B 1 132 ? -9.195 0.399 -5.656 1 82.19 132 ALA B CA 1
ATOM 3290 C C . ALA B 1 132 ? -7.699 0.39 -5.375 1 82.19 132 ALA B C 1
ATOM 3292 O O . ALA B 1 132 ? -7.227 1.073 -4.461 1 82.19 132 ALA B O 1
ATOM 3293 N N . GLY B 1 133 ? -6.984 -0.251 -6.125 1 83.81 133 GLY B N 1
ATOM 3294 C CA . GLY B 1 133 ? -5.531 -0.228 -6.082 1 83.81 133 GLY B CA 1
ATOM 3295 C C . GLY B 1 133 ? -4.922 0.772 -7.047 1 83.81 133 GLY B C 1
ATOM 3296 O O . GLY B 1 133 ? -3.707 0.981 -7.051 1 83.81 133 GLY B O 1
ATOM 3297 N N . ARG B 1 134 ? -5.801 1.327 -7.84 1 83.62 134 ARG B N 1
ATOM 3298 C CA . ARG B 1 134 ? -5.379 2.314 -8.828 1 83.62 134 ARG B CA 1
ATOM 3299 C C . ARG B 1 134 ? -6.062 3.656 -8.586 1 83.62 134 ARG B C 1
ATOM 3301 O O . ARG B 1 134 ? -5.508 4.707 -8.914 1 83.62 134 ARG B O 1
ATOM 3308 N N . ILE B 1 135 ? -7.297 3.51 -8.078 1 84.88 135 ILE B N 1
ATOM 3309 C CA . ILE B 1 135 ? -8.133 4.676 -7.805 1 84.88 135 ILE B CA 1
ATOM 3310 C C . ILE B 1 135 ? -8.602 4.637 -6.352 1 84.88 135 ILE B C 1
ATOM 3312 O O . ILE B 1 135 ? -8.93 3.57 -5.828 1 84.88 135 ILE B O 1
ATOM 3316 N N . GLU B 1 136 ? -8.711 5.785 -5.82 1 84.44 136 GLU B N 1
ATOM 3317 C CA . GLU B 1 136 ? -9.164 5.832 -4.434 1 84.44 136 GLU B CA 1
ATOM 3318 C C . GLU B 1 136 ? -10.672 5.609 -4.34 1 84.44 136 GLU B C 1
ATOM 3320 O O . GLU B 1 136 ? -11.422 6.062 -5.203 1 84.44 136 GLU B O 1
ATOM 3325 N N . VAL B 1 137 ? -11.086 4.871 -3.398 1 81.88 137 VAL B N 1
ATOM 3326 C CA . VAL B 1 137 ? -12.484 4.746 -2.998 1 81.88 137 VAL B CA 1
ATOM 3327 C C . VAL B 1 137 ? -12.711 5.492 -1.685 1 81.88 137 VAL B C 1
ATOM 3329 O O . VAL B 1 137 ? -12.383 4.988 -0.61 1 81.88 137 VAL B O 1
ATOM 3332 N N . PRO B 1 138 ? -13.367 6.609 -1.921 1 83.31 138 PRO B N 1
ATOM 3333 C CA . PRO B 1 138 ? -13.547 7.398 -0.7 1 83.31 138 PRO B CA 1
ATOM 3334 C C . PRO B 1 138 ? -14.25 6.621 0.408 1 83.31 138 PRO B C 1
ATOM 3336 O O . PRO B 1 138 ? -15.148 5.824 0.129 1 83.31 138 PRO B O 1
ATOM 3339 N N . MET B 1 139 ? -13.781 6.703 1.66 1 84.62 139 MET B N 1
ATOM 3340 C CA . MET B 1 139 ? -14.383 6.137 2.863 1 84.62 139 MET B CA 1
ATOM 3341 C C . MET B 1 139 ? -13.898 4.711 3.096 1 84.62 139 MET B C 1
ATOM 3343 O O . MET B 1 139 ? -14.398 4.016 3.982 1 84.62 139 MET B O 1
ATOM 3347 N N . CYS B 1 140 ? -13.07 4.23 2.248 1 90.25 140 CYS B N 1
ATOM 3348 C CA . CYS B 1 140 ? -12.453 2.92 2.418 1 90.25 140 CYS B CA 1
ATOM 3349 C C . CYS B 1 140 ? -10.93 3.033 2.434 1 90.25 140 CYS B C 1
ATOM 3351 O O . CYS B 1 140 ? -10.242 2.32 1.699 1 90.25 140 CYS B O 1
ATOM 3353 N N . ALA B 1 141 ? -10.508 3.855 3.277 1 93.62 141 ALA B N 1
ATOM 3354 C CA . ALA B 1 141 ? -9.094 4.215 3.273 1 93.62 141 ALA B CA 1
ATOM 3355 C C . ALA B 1 141 ? -8.219 2.994 3.541 1 93.62 141 ALA B C 1
ATOM 3357 O O . ALA B 1 141 ? -7.203 2.793 2.871 1 93.62 141 ALA B O 1
ATOM 3358 N N . ALA B 1 142 ? -8.625 2.146 4.551 1 94.5 142 ALA B N 1
ATOM 3359 C CA . ALA B 1 142 ? -7.832 0.965 4.879 1 94.5 142 ALA B CA 1
ATOM 3360 C C . ALA B 1 142 ? -7.77 0.001 3.697 1 94.5 142 ALA B C 1
ATOM 3362 O O . ALA B 1 142 ? -6.699 -0.527 3.377 1 94.5 142 ALA B O 1
ATOM 3363 N N . TYR B 1 143 ? -8.891 -0.202 3.1 1 94.38 143 TYR B N 1
ATOM 3364 C CA . TYR B 1 143 ? -8.961 -1.095 1.949 1 94.38 143 TYR B CA 1
ATOM 3365 C C . TYR B 1 143 ? -8.18 -0.53 0.772 1 94.38 143 TYR B C 1
ATOM 3367 O O . TYR B 1 143 ? -7.371 -1.234 0.161 1 94.38 143 TYR B O 1
ATOM 3375 N N . THR B 1 144 ? -8.422 0.769 0.453 1 94.5 144 THR B N 1
ATOM 3376 C CA . THR B 1 144 ? -7.727 1.433 -0.644 1 94.5 144 THR B CA 1
ATOM 3377 C C . THR B 1 144 ? -6.215 1.349 -0.453 1 94.5 144 THR B C 1
ATOM 3379 O O . THR B 1 144 ? -5.492 0.959 -1.37 1 94.5 144 THR B O 1
ATOM 3382 N N . MET B 1 145 ? -5.801 1.679 0.71 1 96.06 145 MET B N 1
ATOM 3383 C CA . MET B 1 145 ? -4.379 1.627 1.046 1 96.06 145 MET B CA 1
ATOM 3384 C C . MET B 1 145 ? -3.812 0.232 0.803 1 96.06 145 MET B C 1
ATOM 3386 O O . MET B 1 145 ? -2.74 0.086 0.216 1 96.06 145 MET B O 1
ATOM 3390 N N . SER B 1 146 ? -4.484 -0.788 1.242 1 97.06 146 SER B N 1
ATOM 3391 C CA . SER B 1 146 ? -4.012 -2.164 1.141 1 97.06 146 SER B CA 1
ATOM 3392 C C . SER B 1 146 ? -3.959 -2.625 -0.312 1 97.06 146 SER B C 1
ATOM 3394 O O . SER B 1 146 ? -3.047 -3.355 -0.704 1 97.06 146 SER B O 1
ATOM 3396 N N . LYS B 1 147 ? -4.918 -2.252 -1.055 1 96.69 147 LYS B N 1
ATOM 3397 C CA . LYS B 1 147 ? -4.973 -2.697 -2.445 1 96.69 147 LYS B CA 1
ATOM 3398 C C . LYS B 1 147 ? -3.977 -1.93 -3.307 1 96.69 147 LYS B C 1
ATOM 3400 O O . LYS B 1 147 ? -3.422 -2.479 -4.262 1 96.69 147 LYS B O 1
ATOM 3405 N N . PHE B 1 148 ? -3.725 -0.625 -2.971 1 96.5 148 PHE B N 1
ATOM 3406 C CA . PHE B 1 148 ? -2.596 0.073 -3.574 1 96.5 148 PHE B CA 1
ATOM 3407 C C . PHE B 1 148 ? -1.294 -0.676 -3.312 1 96.5 148 PHE B C 1
ATOM 3409 O O . PHE B 1 148 ? -0.49 -0.872 -4.227 1 96.5 148 PHE B O 1
ATOM 3416 N N . ALA B 1 149 ? -1.141 -1.061 -2.082 1 97.38 149 ALA B N 1
ATOM 3417 C CA . ALA B 1 149 ? 0.059 -1.802 -1.701 1 97.38 149 ALA B CA 1
ATOM 3418 C C . ALA B 1 149 ? 0.186 -3.092 -2.508 1 97.38 149 ALA B C 1
ATOM 3420 O O . ALA B 1 149 ? 1.265 -3.412 -3.01 1 97.38 149 ALA B O 1
ATOM 3421 N N . CYS B 1 150 ? -0.905 -3.793 -2.639 1 97.5 150 CYS B N 1
ATOM 3422 C CA . CYS B 1 150 ? -0.915 -5.047 -3.381 1 97.5 150 CYS B CA 1
ATOM 3423 C C . CYS B 1 150 ? -0.553 -4.82 -4.844 1 97.5 150 CYS B C 1
ATOM 3425 O O . CYS B 1 150 ? 0.212 -5.594 -5.426 1 97.5 150 CYS B O 1
ATOM 3427 N N . ALA B 1 151 ? -1.124 -3.801 -5.457 1 95.69 151 ALA B N 1
ATOM 3428 C CA . ALA B 1 151 ? -0.81 -3.465 -6.844 1 95.69 151 ALA B CA 1
ATOM 3429 C C . ALA B 1 151 ? 0.668 -3.121 -7.004 1 95.69 151 ALA B C 1
ATOM 3431 O O . ALA B 1 151 ? 1.328 -3.604 -7.926 1 95.69 151 ALA B O 1
ATOM 3432 N N . GLY B 1 152 ? 1.187 -2.273 -6.121 1 94.94 152 GLY B N 1
ATOM 3433 C CA . GLY B 1 152 ? 2.596 -1.913 -6.168 1 94.94 152 GLY B CA 1
ATOM 3434 C C . GLY B 1 152 ? 3.521 -3.107 -6.027 1 94.94 152 GLY B C 1
ATOM 3435 O O . GLY B 1 152 ? 4.516 -3.215 -6.75 1 94.94 152 GLY B O 1
ATOM 3436 N N . PHE B 1 153 ? 3.152 -4.02 -5.086 1 96.56 153 PHE B N 1
ATOM 3437 C CA . PHE B 1 153 ? 3.906 -5.254 -4.906 1 96.56 153 PHE B CA 1
ATOM 3438 C C . PHE B 1 153 ? 3.939 -6.059 -6.199 1 96.56 153 PHE B C 1
ATOM 3440 O O . PHE B 1 153 ? 5.008 -6.484 -6.645 1 96.56 153 PHE B O 1
ATOM 3447 N N . SER B 1 154 ? 2.803 -6.195 -6.789 1 96.56 154 SER B N 1
ATOM 3448 C CA . SER B 1 154 ? 2.668 -6.992 -8.008 1 96.56 154 SER B CA 1
ATOM 3449 C C . SER B 1 154 ? 3.516 -6.418 -9.141 1 96.56 154 SER B C 1
ATOM 3451 O O . SER B 1 154 ? 4.223 -7.16 -9.828 1 96.56 154 SER B O 1
ATOM 3453 N N . GLU B 1 155 ? 3.443 -5.164 -9.305 1 93.56 155 GLU B N 1
ATOM 3454 C CA . GLU B 1 155 ? 4.168 -4.508 -10.391 1 93.56 155 GLU B CA 1
ATOM 3455 C C . GLU B 1 155 ? 5.676 -4.605 -10.18 1 93.56 155 GLU B C 1
ATOM 3457 O O . GLU B 1 155 ? 6.434 -4.746 -11.141 1 93.56 155 GLU B O 1
ATOM 3462 N N . CYS B 1 156 ? 6.07 -4.527 -9.008 1 93.56 156 CYS B N 1
ATOM 3463 C CA . CYS B 1 156 ? 7.5 -4.551 -8.719 1 93.56 156 CYS B CA 1
ATOM 3464 C C . CYS B 1 156 ? 8.078 -5.945 -8.938 1 93.56 156 CYS B C 1
ATOM 3466 O O . CYS B 1 156 ? 9.062 -6.109 -9.664 1 93.56 156 CYS B O 1
ATOM 3468 N N . ILE B 1 157 ? 7.438 -6.93 -8.414 1 95.12 157 ILE B N 1
ATOM 3469 C CA . ILE B 1 157 ? 8.062 -8.25 -8.359 1 95.12 157 ILE B CA 1
ATOM 3470 C C . ILE B 1 157 ? 7.961 -8.922 -9.727 1 95.12 157 ILE B C 1
ATOM 3472 O O . ILE B 1 157 ? 8.641 -9.914 -9.992 1 95.12 157 ILE B O 1
ATOM 3476 N N . ARG B 1 158 ? 7.086 -8.383 -10.594 1 94.5 158 ARG B N 1
ATOM 3477 C CA . ARG B 1 158 ? 7.012 -8.922 -11.953 1 94.5 158 ARG B CA 1
ATOM 3478 C C . ARG B 1 158 ? 8.375 -8.859 -12.641 1 94.5 158 ARG B C 1
ATOM 3480 O O . ARG B 1 158 ? 8.742 -9.773 -13.375 1 94.5 158 ARG B O 1
ATOM 3487 N N . HIS B 1 159 ? 9.094 -7.793 -12.367 1 91 159 HIS B N 1
ATOM 3488 C CA . HIS B 1 159 ? 10.414 -7.609 -12.977 1 91 159 HIS B CA 1
ATOM 3489 C C . HIS B 1 159 ? 11.461 -8.484 -12.297 1 91 159 HIS B C 1
ATOM 3491 O O . HIS B 1 159 ? 12.391 -8.953 -12.953 1 91 159 HIS B O 1
ATOM 3497 N N . GLU B 1 160 ? 11.305 -8.711 -11.039 1 89.88 160 GLU B N 1
ATOM 3498 C CA . GLU B 1 160 ? 12.258 -9.508 -10.266 1 89.88 160 GLU B CA 1
ATOM 3499 C C . GLU B 1 160 ? 12.156 -10.992 -10.625 1 89.88 160 GLU B C 1
ATOM 3501 O O . GLU B 1 160 ? 13.164 -11.695 -10.648 1 89.88 160 GLU B O 1
ATOM 3506 N N . LEU B 1 161 ? 10.938 -11.422 -10.898 1 92.94 161 LEU B N 1
ATOM 3507 C CA . LEU B 1 161 ? 10.711 -12.852 -11.07 1 92.94 161 LEU B CA 1
ATOM 3508 C C . LEU B 1 161 ? 10.805 -13.242 -12.547 1 92.94 161 LEU B C 1
ATOM 3510 O O . LEU B 1 161 ? 10.867 -14.43 -12.875 1 92.94 161 LEU B O 1
ATOM 3514 N N . ASP B 1 162 ? 10.859 -12.258 -13.352 1 90.06 162 ASP B N 1
ATOM 3515 C CA . ASP B 1 162 ? 10.953 -12.484 -14.789 1 90.06 162 ASP B CA 1
ATOM 3516 C C . ASP B 1 162 ? 12.195 -13.312 -15.125 1 90.06 162 ASP B C 1
ATOM 3518 O O . ASP B 1 162 ? 12.172 -14.133 -16.047 1 90.06 162 ASP B O 1
ATOM 3522 N N . VAL B 1 163 ? 13.258 -13.117 -14.414 1 86.44 163 VAL B N 1
ATOM 3523 C CA . VAL B 1 163 ? 14.516 -13.797 -14.695 1 86.44 163 VAL B CA 1
ATOM 3524 C C . VAL B 1 163 ? 14.367 -15.297 -14.438 1 86.44 163 VAL B C 1
ATOM 3526 O O . VAL B 1 163 ? 15.125 -16.109 -14.977 1 86.44 163 VAL B O 1
ATOM 3529 N N . TRP B 1 164 ? 13.375 -15.656 -13.648 1 90.75 164 TRP B N 1
ATOM 3530 C CA . TRP B 1 164 ? 13.117 -17.062 -13.328 1 90.75 164 TRP B CA 1
ATOM 3531 C C . TRP B 1 164 ? 12.031 -17.625 -14.234 1 90.75 164 TRP B C 1
ATOM 3533 O O . TRP B 1 164 ? 11.695 -18.812 -14.133 1 90.75 164 TRP B O 1
ATOM 3543 N N . GLY B 1 165 ? 11.453 -16.75 -15.078 1 92.25 165 GLY B N 1
ATOM 3544 C CA . GLY B 1 165 ? 10.375 -17.172 -15.953 1 92.25 165 GLY B CA 1
ATOM 3545 C C . GLY B 1 165 ? 9.023 -17.203 -15.258 1 92.25 165 GLY B C 1
ATOM 3546 O O . GLY B 1 165 ? 8.031 -17.656 -15.836 1 92.25 165 GLY B O 1
ATOM 3547 N N . VAL B 1 166 ? 9.016 -16.812 -14 1 95.5 166 VAL B N 1
ATOM 3548 C CA . VAL B 1 166 ? 7.766 -16.766 -13.258 1 95.5 166 VAL B CA 1
ATOM 3549 C C . VAL B 1 166 ? 7.008 -15.484 -13.609 1 95.5 166 VAL B C 1
ATOM 3551 O O . VAL B 1 166 ? 7.551 -14.383 -13.516 1 95.5 166 VAL B O 1
ATOM 3554 N N . ARG B 1 167 ? 5.777 -15.633 -14.039 1 96.44 167 ARG B N 1
ATOM 3555 C CA . ARG B 1 167 ? 4.969 -14.477 -14.422 1 96.44 167 ARG B CA 1
ATOM 3556 C C . ARG B 1 167 ? 4.129 -13.984 -13.242 1 96.44 167 ARG B C 1
ATOM 3558 O O . ARG B 1 167 ? 3.58 -14.789 -12.484 1 96.44 167 ARG B O 1
ATOM 3565 N N . VAL B 1 168 ? 4.113 -12.68 -13.094 1 97.12 168 VAL B N 1
ATOM 3566 C CA . VAL B 1 168 ? 3.283 -12.062 -12.062 1 97.12 168 VAL B CA 1
ATOM 3567 C C . VAL B 1 168 ? 2.139 -11.289 -12.711 1 97.12 168 VAL B C 1
ATOM 3569 O O . VAL B 1 168 ? 2.371 -10.398 -13.531 1 97.12 168 VAL B O 1
ATOM 3572 N N . ILE B 1 169 ? 0.905 -11.648 -12.359 1 97.75 169 ILE B N 1
ATOM 3573 C CA . ILE B 1 169 ? -0.29 -11.086 -12.969 1 97.75 169 ILE B CA 1
ATOM 3574 C C . ILE B 1 169 ? -1.173 -10.453 -11.898 1 97.75 169 ILE B C 1
ATOM 3576 O O . ILE B 1 169 ? -1.361 -11.039 -10.82 1 97.75 169 ILE B O 1
ATOM 3580 N N . SER B 1 170 ? -1.63 -9.281 -12.141 1 96.94 170 SER B N 1
ATOM 3581 C CA . SER B 1 170 ? -2.561 -8.609 -11.242 1 96.94 170 SER B CA 1
ATOM 3582 C C . SER B 1 170 ? -3.982 -8.641 -11.789 1 96.94 170 SER B C 1
ATOM 3584 O O . SER B 1 170 ? -4.211 -8.305 -12.953 1 96.94 170 SER B O 1
ATOM 3586 N N . ILE B 1 171 ? -4.93 -9.117 -10.984 1 97.62 171 ILE B N 1
ATOM 3587 C CA . ILE B 1 171 ? -6.355 -9 -11.273 1 97.62 171 ILE B CA 1
ATOM 3588 C C . ILE B 1 171 ? -6.945 -7.82 -10.5 1 97.62 171 ILE B C 1
ATOM 3590 O O . ILE B 1 171 ? -6.859 -7.77 -9.273 1 97.62 171 ILE B O 1
ATOM 3594 N N . GLU B 1 172 ? -7.457 -6.926 -11.156 1 96.12 172 GLU B N 1
ATOM 3595 C CA . GLU B 1 172 ? -7.977 -5.711 -10.539 1 96.12 172 GLU B CA 1
ATOM 3596 C C . GLU B 1 172 ? -9.461 -5.523 -10.852 1 96.12 172 GLU B C 1
ATOM 3598 O O . GLU B 1 172 ? -9.828 -4.66 -11.656 1 96.12 172 GLU B O 1
ATOM 3603 N N . PRO B 1 173 ? -10.297 -6.266 -10.148 1 94.94 173 PRO B N 1
ATOM 3604 C CA . PRO B 1 173 ? -11.734 -6.215 -10.414 1 94.94 173 PRO B CA 1
ATOM 3605 C C . PRO B 1 173 ? -12.375 -4.902 -9.953 1 94.94 173 PRO B C 1
ATOM 3607 O O . PRO B 1 173 ? -11.922 -4.301 -8.977 1 94.94 173 PRO B O 1
ATOM 3610 N N . GLU B 1 174 ? -13.383 -4.566 -10.672 1 93.25 174 GLU B N 1
ATOM 3611 C CA . GLU B 1 174 ? -14.32 -3.582 -10.148 1 93.25 174 GLU B CA 1
ATOM 3612 C C . GLU B 1 174 ? -15.109 -4.145 -8.969 1 93.25 174 GLU B C 1
ATOM 3614 O O . GLU B 1 174 ? -14.711 -5.145 -8.367 1 93.25 174 GLU B O 1
ATOM 3619 N N . PHE B 1 175 ? -16.203 -3.494 -8.594 1 88.5 175 PHE B N 1
ATOM 3620 C CA . PHE B 1 175 ? -17.031 -3.975 -7.5 1 88.5 175 PHE B CA 1
ATOM 3621 C C . PHE B 1 175 ? -17.984 -5.066 -7.977 1 88.5 175 PHE B C 1
ATOM 3623 O O . PHE B 1 175 ? -18.797 -4.844 -8.875 1 88.5 175 PHE B O 1
ATOM 3630 N N . PHE B 1 176 ? -17.781 -6.219 -7.43 1 91.5 176 PHE B N 1
ATOM 3631 C CA . PHE B 1 176 ? -18.641 -7.355 -7.742 1 91.5 176 PHE B CA 1
ATOM 3632 C C . PHE B 1 176 ? -19.266 -7.922 -6.473 1 91.5 176 PHE B C 1
ATOM 3634 O O . PHE B 1 176 ? -18.766 -7.684 -5.371 1 91.5 176 PHE B O 1
ATOM 3641 N N . GLU B 1 177 ? -20.328 -8.625 -6.648 1 87.62 177 GLU B N 1
ATOM 3642 C CA . GLU B 1 177 ? -21.078 -9.141 -5.508 1 87.62 177 GLU B CA 1
ATOM 3643 C C . GLU B 1 177 ? -20.297 -10.242 -4.797 1 87.62 177 GLU B C 1
ATOM 3645 O O . GLU B 1 177 ? -19.984 -11.281 -5.391 1 87.62 177 GLU B O 1
ATOM 3650 N N . THR B 1 178 ? -19.922 -9.992 -3.586 1 86.38 178 THR B N 1
ATOM 3651 C CA . THR B 1 178 ? -19.297 -10.891 -2.629 1 86.38 178 THR B CA 1
ATOM 3652 C C . THR B 1 178 ? -19.75 -10.57 -1.206 1 86.38 178 THR B C 1
ATOM 3654 O O . THR B 1 178 ? -20.547 -9.656 -0.994 1 86.38 178 THR B O 1
ATOM 3657 N N . ASN B 1 179 ? -19.281 -11.406 -0.251 1 84.75 179 ASN B N 1
ATOM 3658 C CA . ASN B 1 179 ? -19.562 -11.078 1.144 1 84.75 179 ASN B CA 1
ATOM 3659 C C . ASN B 1 179 ? -19.062 -9.688 1.506 1 84.75 179 ASN B C 1
ATOM 3661 O O . ASN B 1 179 ? -19.656 -9.008 2.354 1 84.75 179 ASN B O 1
ATOM 3665 N N . MET B 1 180 ? -18.109 -9.211 0.877 1 82.75 180 MET B N 1
ATOM 3666 C CA . MET B 1 180 ? -17.469 -7.93 1.177 1 82.75 180 MET B CA 1
ATOM 3667 C C . MET B 1 180 ? -18.359 -6.77 0.728 1 82.75 180 MET B C 1
ATOM 3669 O O . MET B 1 180 ? -18.406 -5.73 1.387 1 82.75 180 MET B O 1
ATOM 3673 N N . THR B 1 181 ? -19.141 -6.973 -0.361 1 84.38 181 THR B N 1
ATOM 3674 C CA . THR B 1 181 ? -19.922 -5.879 -0.924 1 84.38 181 THR B CA 1
ATOM 3675 C C . THR B 1 181 ? -21.391 -6.008 -0.538 1 84.38 181 THR B C 1
ATOM 3677 O O . THR B 1 181 ? -22.234 -5.238 -1.001 1 84.38 181 THR B O 1
ATOM 3680 N N . ASN B 1 182 ? -21.672 -7.043 0.22 1 86.94 182 ASN B N 1
ATOM 3681 C CA . ASN B 1 182 ? -23.031 -7.203 0.732 1 86.94 182 ASN B CA 1
ATOM 3682 C C . ASN B 1 182 ? -23.422 -6.055 1.656 1 86.94 182 ASN B C 1
ATOM 3684 O O . ASN B 1 182 ? -22.719 -5.754 2.617 1 86.94 182 ASN B O 1
ATOM 3688 N N . THR B 1 183 ? -24.594 -5.5 1.399 1 86.25 183 THR B N 1
ATOM 3689 C CA . THR B 1 183 ? -25 -4.281 2.086 1 86.25 183 THR B CA 1
ATOM 3690 C C . THR B 1 183 ? -25.172 -4.527 3.582 1 86.25 183 THR B C 1
ATOM 3692 O O . THR B 1 183 ? -24.812 -3.68 4.402 1 86.25 183 THR B O 1
ATOM 3695 N N . SER B 1 184 ? -25.703 -5.68 3.875 1 88.44 184 SER B N 1
ATOM 3696 C CA . SER B 1 184 ? -25.891 -6.004 5.289 1 88.44 184 SER B CA 1
ATOM 3697 C C . SER B 1 184 ? -24.547 -6.176 5.992 1 88.44 184 SER B C 1
ATOM 3699 O O . SER B 1 184 ? -24.391 -5.762 7.141 1 88.44 184 SER B O 1
ATOM 3701 N N . ASN B 1 185 ? -23.625 -6.789 5.336 1 88.38 185 ASN B N 1
ATOM 3702 C CA . ASN B 1 185 ? -22.281 -6.973 5.895 1 88.38 185 ASN B CA 1
ATOM 3703 C C . ASN B 1 185 ? -21.547 -5.641 6.043 1 88.38 185 ASN B C 1
ATOM 3705 O O . ASN B 1 185 ? -20.844 -5.426 7.031 1 88.38 185 ASN B O 1
ATOM 3709 N N . ILE B 1 186 ? -21.734 -4.785 5.09 1 87.5 186 ILE B N 1
ATOM 3710 C CA . ILE B 1 186 ? -21.125 -3.459 5.141 1 87.5 186 ILE B CA 1
ATOM 3711 C C . ILE B 1 186 ? -21.672 -2.688 6.344 1 87.5 186 ILE B C 1
ATOM 3713 O O . ILE B 1 186 ? -20.891 -2.109 7.113 1 87.5 186 ILE B O 1
ATOM 3717 N N . SER B 1 187 ? -23 -2.746 6.473 1 88.62 187 SER B N 1
ATOM 3718 C CA . SER B 1 187 ? -23.625 -2.049 7.59 1 88.62 187 SER B CA 1
ATOM 3719 C C . SER B 1 187 ? -23.109 -2.559 8.93 1 88.62 187 SER B C 1
ATOM 3721 O O . SER B 1 187 ? -22.828 -1.768 9.836 1 88.62 187 SER B O 1
ATOM 3723 N N . ARG B 1 188 ? -22.969 -3.814 8.977 1 89.75 188 ARG B N 1
ATOM 3724 C CA . ARG B 1 188 ? -22.469 -4.426 10.203 1 89.75 188 ARG B CA 1
ATOM 3725 C C . ARG B 1 188 ? -21.047 -3.977 10.492 1 89.75 188 ARG B C 1
ATOM 3727 O O . ARG B 1 188 ? -20.703 -3.67 11.633 1 89.75 188 ARG B O 1
ATOM 3734 N N . ARG B 1 189 ? -20.25 -3.936 9.523 1 88.56 189 ARG B N 1
ATOM 3735 C CA . ARG B 1 189 ? -18.844 -3.533 9.688 1 88.56 189 ARG B CA 1
ATOM 3736 C C . ARG B 1 189 ? -18.75 -2.064 10.086 1 88.56 189 ARG B C 1
ATOM 3738 O O . ARG B 1 189 ? -17.859 -1.682 10.844 1 88.56 189 ARG B O 1
ATOM 3745 N N . ILE B 1 190 ? -19.594 -1.266 9.484 1 88 190 ILE B N 1
ATOM 3746 C CA . ILE B 1 190 ? -19.641 0.145 9.852 1 88 190 ILE B CA 1
ATOM 3747 C C . ILE B 1 190 ? -19.953 0.279 11.344 1 88 190 ILE B C 1
ATOM 3749 O O . ILE B 1 190 ? -19.281 1.02 12.062 1 88 190 ILE B O 1
ATOM 3753 N N . ASP B 1 191 ? -20.953 -0.531 11.758 1 87.81 191 ASP B N 1
ATOM 3754 C CA . ASP B 1 191 ? -21.328 -0.501 13.164 1 87.81 191 ASP B CA 1
ATOM 3755 C C . ASP B 1 191 ? -20.156 -0.937 14.055 1 87.81 191 ASP B C 1
ATOM 3757 O O . ASP B 1 191 ? -19.906 -0.329 15.102 1 87.81 191 ASP B O 1
ATOM 3761 N N . GLU B 1 192 ? -19.516 -1.946 13.625 1 87.38 192 GLU B N 1
ATOM 3762 C CA . GLU B 1 192 ? -18.375 -2.459 14.383 1 87.38 192 GLU B CA 1
ATOM 3763 C C . GLU B 1 192 ? -17.25 -1.429 14.461 1 87.38 192 GLU B C 1
ATOM 3765 O O . GLU B 1 192 ? -16.625 -1.251 15.508 1 87.38 192 GLU B O 1
ATOM 3770 N N . SER B 1 193 ? -16.984 -0.805 13.406 1 84.81 193 SER B N 1
ATOM 3771 C CA . SER B 1 193 ? -15.938 0.2 13.344 1 84.81 193 SER B CA 1
ATOM 3772 C C . SER B 1 193 ? -16.25 1.392 14.242 1 84.81 193 SER B C 1
ATOM 3774 O O . SER B 1 193 ? -15.383 1.889 14.961 1 84.81 193 SER B O 1
ATOM 3776 N N . PHE B 1 194 ? -17.484 1.819 14.211 1 83 194 PHE B N 1
ATOM 3777 C CA . PHE B 1 194 ? -17.906 2.977 15 1 83 194 PHE B CA 1
ATOM 3778 C C . PHE B 1 194 ? -17.875 2.654 16.484 1 83 194 PHE B C 1
ATOM 3780 O O . PHE B 1 194 ? -17.578 3.52 17.312 1 83 194 PHE B O 1
ATOM 3787 N N . ALA B 1 195 ? -18.172 1.406 16.781 1 83.62 195 ALA B N 1
ATOM 3788 C CA . ALA B 1 195 ? -18.219 0.989 18.188 1 83.62 195 ALA B CA 1
ATOM 3789 C C . ALA B 1 195 ? -16.828 1.024 18.812 1 83.62 195 ALA B C 1
ATOM 3791 O O . ALA B 1 195 ? -16.703 1.229 20.016 1 83.62 195 ALA B O 1
ATOM 3792 N N . ALA B 1 196 ? -15.852 0.916 18 1 82.06 196 ALA B N 1
ATOM 3793 C CA . ALA B 1 196 ? -14.484 0.792 18.5 1 82.06 196 ALA B CA 1
ATOM 3794 C C . ALA B 1 196 ? -13.805 2.156 18.594 1 82.06 196 ALA B C 1
ATOM 3796 O O . ALA B 1 196 ? -12.688 2.27 19.094 1 82.06 196 ALA B O 1
ATOM 3797 N N . VAL B 1 197 ? -14.406 3.146 18.141 1 81.31 197 VAL B N 1
ATOM 3798 C CA . VAL B 1 197 ? -13.812 4.477 18.062 1 81.31 197 VAL B CA 1
ATOM 3799 C C . VAL B 1 197 ? -13.938 5.172 19.422 1 81.31 197 VAL B C 1
ATOM 3801 O O . VAL B 1 197 ? -14.852 4.883 20.188 1 81.31 197 VAL B O 1
ATOM 3804 N N . ASP B 1 198 ? -12.977 6.062 19.672 1 81.06 198 ASP B N 1
ATOM 3805 C CA . ASP B 1 198 ? -12.992 6.844 20.906 1 81.06 198 ASP B CA 1
ATOM 3806 C C . ASP B 1 198 ? -14.273 7.672 21.016 1 81.06 198 ASP B C 1
ATOM 3808 O O . ASP B 1 198 ? -14.773 8.188 20 1 81.06 198 ASP B O 1
ATOM 3812 N N . GLU B 1 199 ? -14.711 7.875 22.266 1 82.94 199 GLU B N 1
ATOM 3813 C CA . GLU B 1 199 ? -15.977 8.547 22.531 1 82.94 199 GLU B CA 1
ATOM 3814 C C . GLU B 1 199 ? -15.961 9.984 22.031 1 82.94 199 GLU B C 1
ATOM 3816 O O . GLU B 1 199 ? -16.984 10.492 21.547 1 82.94 199 GLU B O 1
ATOM 3821 N N . ASP B 1 200 ? -14.859 10.617 22.141 1 81.56 200 ASP B N 1
ATOM 3822 C CA . ASP B 1 200 ? -14.773 12.008 21.719 1 81.56 200 ASP B CA 1
ATOM 3823 C C . ASP B 1 200 ? -14.961 12.141 20.203 1 81.56 200 ASP B C 1
ATOM 3825 O O . ASP B 1 200 ? -15.633 13.062 19.734 1 81.56 200 ASP B O 1
ATOM 3829 N N . VAL B 1 201 ? -14.438 11.266 19.516 1 80.75 201 VAL B N 1
ATOM 3830 C CA . VAL B 1 201 ? -14.57 11.266 18.062 1 80.75 201 VAL B CA 1
ATOM 3831 C C . VAL B 1 201 ? -16 10.914 17.672 1 80.75 201 VAL B C 1
ATOM 3833 O O . VAL B 1 201 ? -16.578 11.508 16.766 1 80.75 201 VAL B O 1
ATOM 3836 N N . LYS B 1 202 ? -16.594 10.039 18.406 1 81.94 202 LYS B N 1
ATOM 3837 C CA . LYS B 1 202 ? -17.984 9.656 18.156 1 81.94 202 LYS B CA 1
ATOM 3838 C C . LYS B 1 202 ? -18.922 10.852 18.328 1 81.94 202 LYS B C 1
ATOM 3840 O O . LYS B 1 202 ? -19.859 11.031 17.547 1 81.94 202 LYS B O 1
ATOM 3845 N N . ALA B 1 203 ? -18.609 11.594 19.344 1 83.5 203 ALA B N 1
ATOM 3846 C CA . ALA B 1 203 ? -19.438 12.758 19.656 1 83.5 203 ALA B CA 1
ATOM 3847 C C . ALA B 1 203 ? -19.344 13.797 18.547 1 83.5 203 ALA B C 1
ATOM 3849 O O . ALA B 1 203 ? -20.328 14.477 18.234 1 83.5 203 ALA B O 1
ATOM 3850 N N . ASP B 1 204 ? -18.219 13.875 17.938 1 83.88 204 ASP B N 1
ATOM 3851 C CA . ASP B 1 204 ? -18.016 14.844 16.875 1 83.88 204 ASP B CA 1
ATOM 3852 C C . ASP B 1 204 ? -18.812 14.461 15.625 1 83.88 204 ASP B C 1
ATOM 3854 O O . ASP B 1 204 ? -19.297 15.336 14.906 1 83.88 204 ASP B O 1
ATOM 3858 N N . TYR B 1 205 ? -18.953 13.258 15.32 1 86.38 205 TYR B N 1
ATOM 3859 C CA . TYR B 1 205 ? -19.656 12.797 14.133 1 86.38 205 TYR B CA 1
ATOM 3860 C C . TYR B 1 205 ? -21.156 12.617 14.414 1 86.38 205 TYR B C 1
ATOM 3862 O O . TYR B 1 205 ? -22 13.016 13.609 1 86.38 205 TYR B O 1
ATOM 3870 N N . GLY B 1 206 ? -21.453 12.07 15.602 1 84.44 206 GLY B N 1
ATOM 3871 C CA . GLY B 1 206 ? -22.844 11.898 16.016 1 84.44 206 GLY B CA 1
ATOM 3872 C C . GLY B 1 206 ? -23.5 10.68 15.398 1 84.44 206 GLY B C 1
ATOM 3873 O O . GLY B 1 206 ? -23.062 10.188 14.359 1 84.44 206 GLY B O 1
ATOM 3874 N N . GLU B 1 207 ? -24.562 10.281 15.984 1 83.81 207 GLU B N 1
ATOM 3875 C CA . GLU B 1 207 ? -25.297 9.086 15.586 1 83.81 207 GLU B CA 1
ATOM 3876 C C . GLU B 1 207 ? -25.984 9.281 14.227 1 83.81 207 GLU B C 1
ATOM 3878 O O . GLU B 1 207 ? -26.078 8.336 13.445 1 83.81 207 GLU B O 1
ATOM 3883 N N . GLN B 1 208 ? -26.422 10.461 14.016 1 88.38 208 GLN B N 1
ATOM 3884 C CA . GLN B 1 208 ? -27.094 10.742 12.758 1 88.38 208 GLN B CA 1
ATOM 3885 C C . GLN B 1 208 ? -26.141 10.586 11.57 1 88.38 208 GLN B C 1
ATOM 3887 O O . GLN B 1 208 ? -26.547 10.125 10.5 1 88.38 208 GLN B O 1
ATOM 3892 N N . PHE B 1 209 ? -24.953 10.961 11.805 1 89.94 209 PHE B N 1
ATOM 3893 C CA . PHE B 1 209 ? -23.953 10.805 10.75 1 89.94 209 PHE B CA 1
ATOM 3894 C C . PHE B 1 209 ? -23.766 9.336 10.398 1 89.94 209 PHE B C 1
ATOM 3896 O O . PHE B 1 209 ? -23.703 8.977 9.219 1 89.94 209 PHE B O 1
ATOM 3903 N N . ILE B 1 210 ? -23.703 8.516 11.375 1 87.25 210 ILE B N 1
ATOM 3904 C CA . ILE B 1 210 ? -23.453 7.098 11.156 1 87.25 210 ILE B CA 1
ATOM 3905 C C . ILE B 1 210 ? -24.625 6.484 10.391 1 87.25 210 ILE B C 1
ATOM 3907 O O . ILE B 1 210 ? -24.422 5.68 9.477 1 87.25 210 ILE B O 1
ATOM 3911 N N . LYS B 1 211 ? -25.781 6.895 10.773 1 89.19 211 LYS B N 1
ATOM 3912 C CA . LYS B 1 211 ? -26.984 6.41 10.078 1 89.19 211 LYS B CA 1
ATOM 3913 C C . LYS B 1 211 ? -26.969 6.824 8.609 1 89.19 211 LYS B C 1
ATOM 3915 O O . LYS B 1 211 ? -27.234 6.008 7.73 1 89.19 211 LYS B O 1
ATOM 3920 N N . ASN B 1 212 ? -26.656 8.062 8.406 1 90 212 ASN B N 1
ATOM 3921 C CA . ASN B 1 212 ? -26.609 8.57 7.039 1 90 212 ASN B CA 1
ATOM 3922 C C . ASN B 1 212 ? -25.484 7.906 6.234 1 90 212 ASN B C 1
ATOM 3924 O O . ASN B 1 212 ? -25.641 7.668 5.035 1 90 212 ASN B O 1
ATOM 3928 N N . PHE B 1 213 ? -24.438 7.719 6.945 1 89.44 213 PHE B N 1
ATOM 3929 C CA . PHE B 1 213 ? -23.297 7.082 6.297 1 89.44 213 PHE B CA 1
ATOM 3930 C C . PHE B 1 213 ? -23.625 5.656 5.879 1 89.44 213 PHE B C 1
ATOM 3932 O O . PHE B 1 213 ? -23.266 5.223 4.781 1 89.44 213 PHE B O 1
ATOM 3939 N N . LYS B 1 214 ? -24.281 4.918 6.734 1 89.06 214 LYS B N 1
ATOM 3940 C CA . LYS B 1 214 ? -24.734 3.566 6.41 1 89.06 214 LYS B CA 1
ATOM 3941 C C . LYS B 1 214 ? -25.672 3.572 5.211 1 89.06 214 LYS B C 1
ATOM 3943 O O . LYS B 1 214 ? -25.562 2.721 4.324 1 89.06 214 LYS B O 1
ATOM 3948 N N . MET B 1 215 ? -26.5 4.547 5.156 1 87.69 215 MET B N 1
ATOM 3949 C CA . MET B 1 215 ? -27.438 4.672 4.035 1 87.69 215 MET B CA 1
ATOM 3950 C C . MET B 1 215 ? -26.688 4.977 2.742 1 87.69 215 MET B C 1
ATOM 3952 O O . MET B 1 215 ? -27.016 4.43 1.688 1 87.69 215 MET B O 1
ATOM 3956 N N . HIS B 1 216 ? -25.766 5.836 2.863 1 87.31 216 HIS B N 1
ATOM 3957 C CA . HIS B 1 216 ? -24.969 6.207 1.703 1 87.31 216 HIS B CA 1
ATOM 3958 C C . HIS B 1 216 ? -24.172 5.012 1.177 1 87.31 216 HIS B C 1
ATOM 3960 O O . HIS B 1 216 ? -23.984 4.871 -0.034 1 87.31 216 HIS B O 1
ATOM 3966 N N . SER B 1 217 ? -23.688 4.219 2.051 1 84.56 217 SER B N 1
ATOM 3967 C CA . SER B 1 217 ? -22.875 3.076 1.66 1 84.56 217 SER B CA 1
ATOM 3968 C C . SER B 1 217 ? -23.688 2.043 0.894 1 84.56 217 SER B C 1
ATOM 3970 O O . SER B 1 217 ? -23.125 1.21 0.175 1 84.56 217 SER B O 1
ATOM 3972 N N . ASN B 1 218 ? -24.953 2.1 1.083 1 80.75 218 ASN B N 1
ATOM 3973 C CA . ASN B 1 218 ? -25.859 1.188 0.377 1 80.75 218 ASN B CA 1
ATOM 3974 C C . ASN B 1 218 ? -25.969 1.543 -1.104 1 80.75 218 ASN B C 1
ATOM 3976 O O . ASN B 1 218 ? -26.484 0.757 -1.897 1 80.75 218 ASN B O 1
ATOM 3980 N N . LEU B 1 219 ? -25.375 2.676 -1.438 1 76.5 219 LEU B N 1
ATOM 3981 C CA . LEU B 1 219 ? -25.453 3.121 -2.826 1 76.5 219 LEU B CA 1
ATOM 3982 C C . LEU B 1 219 ? -24.375 2.445 -3.668 1 76.5 219 LEU B C 1
ATOM 3984 O O . LEU B 1 219 ? -24.375 2.555 -4.895 1 76.5 219 LEU B O 1
ATOM 3988 N N . VAL B 1 220 ? -23.484 1.802 -2.936 1 72.69 220 VAL B N 1
ATOM 3989 C CA . VAL B 1 220 ? -22.453 1.086 -3.676 1 72.69 220 VAL B CA 1
ATOM 3990 C C . VAL B 1 220 ? -23.078 -0.011 -4.523 1 72.69 220 VAL B C 1
ATOM 3992 O O . VAL B 1 220 ? -23.812 -0.858 -4.008 1 72.69 220 VAL B O 1
ATOM 3995 N N . VAL B 1 221 ? -22.812 0.083 -5.789 1 77.5 221 VAL B N 1
ATOM 3996 C CA . VAL B 1 221 ? -23.391 -0.888 -6.715 1 77.5 221 VAL B CA 1
ATOM 3997 C C . VAL B 1 221 ? -22.344 -1.928 -7.094 1 77.5 221 VAL B C 1
ATOM 3999 O O . VAL B 1 221 ? -21.266 -1.58 -7.57 1 77.5 221 VAL B O 1
ATOM 4002 N N . SER B 1 222 ? -22.703 -3.109 -6.777 1 88 222 SER B N 1
ATOM 4003 C CA . SER B 1 222 ? -21.844 -4.23 -7.156 1 88 222 SER B CA 1
ATOM 4004 C C . SER B 1 222 ? -22.469 -5.039 -8.289 1 88 222 SER B C 1
ATOM 4006 O O . SER B 1 222 ? -23.688 -5.191 -8.359 1 88 222 SER B O 1
ATOM 4008 N N . SER B 1 223 ? -21.625 -5.488 -9.18 1 91.12 223 SER B N 1
ATOM 4009 C CA . SER B 1 223 ? -22.094 -6.289 -10.312 1 91.12 223 SER B CA 1
ATOM 4010 C C . SER B 1 223 ? -22.312 -7.742 -9.906 1 91.12 223 SER B C 1
ATOM 4012 O O . SER B 1 223 ? -21.531 -8.312 -9.156 1 91.12 223 SER B O 1
ATOM 4014 N N . SER B 1 224 ? -23.391 -8.312 -10.414 1 90.88 224 SER B N 1
ATOM 4015 C CA . SER B 1 224 ? -23.672 -9.719 -10.148 1 90.88 224 SER B CA 1
ATOM 4016 C C . SER B 1 224 ? -22.891 -10.625 -11.086 1 90.88 224 SER B C 1
ATOM 4018 O O . SER B 1 224 ? -22.922 -11.852 -10.945 1 90.88 224 SER B O 1
ATOM 4020 N N . ARG B 1 225 ? -22.188 -10.07 -12.086 1 93.25 225 ARG B N 1
ATOM 4021 C CA . ARG B 1 225 ? -21.484 -10.836 -13.102 1 93.25 225 ARG B CA 1
ATOM 4022 C C . ARG B 1 225 ? -20.109 -11.281 -12.602 1 93.25 225 ARG B C 1
ATOM 4024 O O . ARG B 1 225 ? -19.094 -11.031 -13.258 1 93.25 225 ARG B O 1
ATOM 4031 N N . VAL B 1 226 ? -20.078 -11.977 -11.461 1 94.62 226 VAL B N 1
ATOM 4032 C CA . VAL B 1 226 ? -18.875 -12.438 -10.773 1 94.62 226 VAL B CA 1
ATOM 4033 C C . VAL B 1 226 ? -18.031 -13.297 -11.719 1 94.62 226 VAL B C 1
ATOM 4035 O O . VAL B 1 226 ? -16.797 -13.312 -11.617 1 94.62 226 VAL B O 1
ATOM 4038 N N . HIS B 1 227 ? -18.688 -13.914 -12.711 1 95.12 227 HIS B N 1
ATOM 4039 C CA . HIS B 1 227 ? -18.016 -14.797 -13.648 1 95.12 227 HIS B CA 1
ATOM 4040 C C . HIS B 1 227 ? -16.938 -14.047 -14.438 1 95.12 227 HIS B C 1
ATOM 4042 O O . HIS B 1 227 ? -15.969 -14.648 -14.906 1 95.12 227 HIS B O 1
ATOM 4048 N N . LYS B 1 228 ? -17.078 -12.781 -14.609 1 96.19 228 LYS B N 1
ATOM 4049 C CA . LYS B 1 228 ? -16.094 -11.992 -15.328 1 96.19 228 LYS B CA 1
ATOM 4050 C C . LYS B 1 228 ? -14.742 -12.008 -14.602 1 96.19 228 LYS B C 1
ATOM 4052 O O . LYS B 1 228 ? -13.688 -12.047 -15.234 1 96.19 228 LYS B O 1
ATOM 4057 N N . VAL B 1 229 ? -14.836 -11.945 -13.281 1 96.94 229 VAL B N 1
ATOM 4058 C CA . VAL B 1 229 ? -13.617 -11.992 -12.477 1 96.94 229 VAL B CA 1
ATOM 4059 C C . VAL B 1 229 ? -13.008 -13.391 -12.539 1 96.94 229 VAL B C 1
ATOM 4061 O O . VAL B 1 229 ? -11.805 -13.539 -12.75 1 96.94 229 VAL B O 1
ATOM 4064 N N . LEU B 1 230 ? -13.859 -14.414 -12.414 1 97.75 230 LEU B N 1
ATOM 4065 C CA . LEU B 1 230 ? -13.398 -15.797 -12.445 1 97.75 230 LEU B CA 1
ATOM 4066 C C . LEU B 1 230 ? -12.75 -16.125 -13.789 1 97.75 230 LEU B C 1
ATOM 4068 O O . LEU B 1 230 ? -11.695 -16.75 -13.836 1 97.75 230 LEU B O 1
ATOM 4072 N N . ASN B 1 231 ? -13.359 -15.656 -14.828 1 97.81 231 ASN B N 1
ATOM 4073 C CA . ASN B 1 231 ? -12.82 -15.891 -16.156 1 97.81 231 ASN B CA 1
ATOM 4074 C C . ASN B 1 231 ? -11.469 -15.203 -16.359 1 97.81 231 ASN B C 1
ATOM 4076 O O . ASN B 1 231 ? -10.57 -15.766 -16.984 1 97.81 231 ASN B O 1
ATOM 4080 N N . ALA B 1 232 ? -11.375 -14 -15.859 1 97.5 232 ALA B N 1
ATOM 4081 C CA . ALA B 1 232 ? -10.109 -13.281 -15.953 1 97.5 232 ALA B CA 1
ATOM 4082 C C . ALA B 1 232 ? -8.992 -14.047 -15.242 1 97.5 232 ALA B C 1
ATOM 4084 O O . ALA B 1 232 ? -7.875 -14.141 -15.758 1 97.5 232 ALA B O 1
ATOM 4085 N N . ILE B 1 233 ? -9.297 -14.586 -14.07 1 98.06 233 ILE B N 1
ATOM 4086 C CA . ILE B 1 233 ? -8.305 -15.336 -13.312 1 98.06 233 ILE B CA 1
ATOM 4087 C C . ILE B 1 233 ? -7.926 -16.609 -14.07 1 98.06 233 ILE B C 1
ATOM 4089 O O . ILE B 1 233 ? -6.742 -16.953 -14.18 1 98.06 233 ILE B O 1
ATOM 4093 N N . GLU B 1 234 ? -8.891 -17.297 -14.539 1 98.19 234 GLU B N 1
ATOM 4094 C CA . GLU B 1 234 ? -8.617 -18.531 -15.281 1 98.19 234 GLU B CA 1
ATOM 4095 C C . GLU B 1 234 ? -7.781 -18.234 -16.531 1 98.19 234 GLU B C 1
ATOM 4097 O O . GLU B 1 234 ? -6.883 -19.016 -16.875 1 98.19 234 GLU B O 1
ATOM 4102 N N . LEU B 1 235 ? -8.078 -17.141 -17.281 1 97.62 235 LEU B N 1
ATOM 4103 C CA . LEU B 1 235 ? -7.273 -16.75 -18.422 1 97.62 235 LEU B CA 1
ATOM 4104 C C . LEU B 1 235 ? -5.832 -16.484 -18 1 97.62 235 LEU B C 1
ATOM 4106 O O . LEU B 1 235 ? -4.895 -16.906 -18.688 1 97.62 235 LEU B O 1
ATOM 4110 N N . ALA B 1 236 ? -5.703 -15.797 -16.891 1 97.38 236 ALA B N 1
ATOM 4111 C CA . ALA B 1 236 ? -4.379 -15.477 -16.359 1 97.38 236 ALA B CA 1
ATOM 4112 C C . ALA B 1 236 ? -3.578 -16.75 -16.094 1 97.38 236 ALA B C 1
ATOM 4114 O O . ALA B 1 236 ? -2.361 -16.766 -16.297 1 97.38 236 ALA B O 1
ATOM 4115 N N . ILE B 1 237 ? -4.23 -17.812 -15.695 1 96.94 237 ILE B N 1
ATOM 4116 C CA . ILE B 1 237 ? -3.596 -19.062 -15.305 1 96.94 237 ILE B CA 1
ATOM 4117 C C . ILE B 1 237 ? -3.377 -19.938 -16.531 1 96.94 237 ILE B C 1
ATOM 4119 O O . ILE B 1 237 ? -2.369 -20.641 -16.625 1 96.94 237 ILE B O 1
ATOM 4123 N N . SER B 1 238 ? -4.219 -19.844 -17.5 1 96.75 238 SER B N 1
ATOM 4124 C CA . SER B 1 238 ? -4.262 -20.906 -18.516 1 96.75 238 SER B CA 1
ATOM 4125 C C . SER B 1 238 ? -3.621 -20.438 -19.812 1 96.75 238 SER B C 1
ATOM 4127 O O . SER B 1 238 ? -3.145 -21.266 -20.609 1 96.75 238 SER B O 1
ATOM 4129 N N . LEU B 1 239 ? -3.617 -19.172 -20.109 1 96.25 239 LEU B N 1
ATOM 4130 C CA . LEU B 1 239 ? -3.088 -18.688 -21.391 1 96.25 239 LEU B CA 1
ATOM 4131 C C . LEU B 1 239 ? -1.57 -18.844 -21.438 1 96.25 239 LEU B C 1
ATOM 4133 O O . LEU B 1 239 ? -0.892 -18.641 -20.422 1 96.25 239 LEU B O 1
ATOM 4137 N N . GLU B 1 240 ? -1.04 -19.125 -22.531 1 94.81 240 GLU B N 1
ATOM 4138 C CA . GLU B 1 240 ? 0.405 -19.203 -22.734 1 94.81 240 GLU B CA 1
ATOM 4139 C C . GLU B 1 240 ? 1.063 -17.844 -22.5 1 94.81 240 GLU B C 1
ATOM 4141 O O . GLU B 1 240 ? 2.123 -17.766 -21.875 1 94.81 240 GLU B O 1
ATOM 4146 N N . HIS B 1 241 ? 0.412 -16.828 -23 1 93.31 241 HIS B N 1
ATOM 4147 C CA . HIS B 1 241 ? 0.908 -15.477 -22.844 1 93.31 241 HIS B CA 1
ATOM 4148 C C . HIS B 1 241 ? -0.164 -14.555 -22.266 1 93.31 241 HIS B C 1
ATOM 4150 O O . HIS B 1 241 ? -0.73 -13.727 -22.984 1 93.31 241 HIS B O 1
ATOM 4156 N N . PRO B 1 242 ? -0.352 -14.625 -20.984 1 94.5 242 PRO B N 1
ATOM 4157 C CA . PRO B 1 242 ? -1.372 -13.781 -20.359 1 94.5 242 PRO B CA 1
ATOM 4158 C C . PRO B 1 242 ? -0.948 -12.32 -20.266 1 94.5 242 PRO B C 1
ATOM 4160 O O . PRO B 1 242 ? 0.243 -12.016 -20.344 1 94.5 242 PRO B O 1
ATOM 4163 N N . ASP B 1 243 ? -1.936 -11.477 -20.203 1 93.44 243 ASP B N 1
ATOM 4164 C CA . ASP B 1 243 ? -1.651 -10.094 -19.828 1 93.44 243 ASP B CA 1
ATOM 4165 C C . ASP B 1 243 ? -1.129 -10 -18.406 1 93.44 243 ASP B C 1
ATOM 4167 O O . ASP B 1 243 ? -1.313 -10.922 -17.609 1 93.44 243 ASP B O 1
ATOM 4171 N N . PHE B 1 244 ? -0.5 -8.93 -18.141 1 93.75 244 PHE B N 1
ATOM 4172 C CA . PHE B 1 244 ? 0.067 -8.773 -16.812 1 93.75 244 PHE B CA 1
ATOM 4173 C C . PHE B 1 244 ? -0.95 -8.148 -15.859 1 93.75 244 PHE B C 1
ATOM 4175 O O . PHE B 1 244 ? -0.775 -8.195 -14.641 1 93.75 244 PHE B O 1
ATOM 4182 N N . VAL B 1 245 ? -1.958 -7.512 -16.422 1 94.56 245 VAL B N 1
ATOM 4183 C CA . VAL B 1 245 ? -3.029 -6.922 -15.625 1 94.56 245 VAL B CA 1
ATOM 4184 C C . VAL B 1 245 ? -4.375 -7.18 -16.297 1 94.56 245 VAL B C 1
ATOM 4186 O O . VAL B 1 245 ? -4.539 -6.93 -17.5 1 94.56 245 VAL B O 1
ATOM 4189 N N . TYR B 1 246 ? -5.324 -7.762 -15.625 1 95.75 246 TYR B N 1
ATOM 4190 C CA . TYR B 1 246 ? -6.719 -7.902 -16.031 1 95.75 246 TYR B CA 1
ATOM 4191 C C . TYR B 1 246 ? -7.621 -7.023 -15.172 1 95.75 246 TYR B C 1
ATOM 4193 O O . TYR B 1 246 ? -7.5 -7 -13.945 1 95.75 246 TYR B O 1
ATOM 4201 N N . ARG B 1 247 ? -8.531 -6.305 -15.773 1 95 247 ARG B N 1
ATOM 4202 C CA . ARG B 1 247 ? -9.453 -5.426 -15.062 1 95 247 ARG B CA 1
ATOM 4203 C C . ARG B 1 247 ? -10.898 -5.758 -15.398 1 95 247 ARG B C 1
ATOM 4205 O O . ARG B 1 247 ? -11.562 -5.008 -16.125 1 95 247 ARG B O 1
ATOM 4212 N N . PRO B 1 248 ? -11.367 -6.812 -14.867 1 96 248 PRO B N 1
ATOM 4213 C CA . PRO B 1 248 ? -12.781 -7.105 -15.125 1 96 248 PRO B CA 1
ATOM 4214 C C . PRO B 1 248 ? -13.711 -6.035 -14.562 1 96 248 PRO B C 1
ATOM 4216 O O . PRO B 1 248 ? -13.633 -5.699 -13.375 1 96 248 PRO B O 1
ATOM 4219 N N . CYS B 1 249 ? -14.508 -5.527 -15.367 1 94.88 249 CYS B N 1
ATOM 4220 C CA . CYS B 1 249 ? -15.508 -4.516 -15.039 1 94.88 249 CYS B CA 1
ATOM 4221 C C . CYS B 1 249 ? -16.906 -4.969 -15.461 1 94.88 249 CYS B C 1
ATOM 4223 O O . CYS B 1 249 ? -17.031 -5.863 -16.297 1 94.88 249 CYS B O 1
ATOM 4225 N N . ARG B 1 250 ? -17.953 -4.379 -14.883 1 92.06 250 ARG B N 1
ATOM 4226 C CA . ARG B 1 250 ? -19.328 -4.746 -15.156 1 92.06 250 ARG B CA 1
ATOM 4227 C C . ARG B 1 250 ? -19.656 -4.582 -16.641 1 92.06 250 ARG B C 1
ATOM 4229 O O . ARG B 1 250 ? -20.453 -5.344 -17.188 1 92.06 250 ARG B O 1
ATOM 4236 N N . ASN B 1 251 ? -19.062 -3.525 -17.266 1 92.19 251 ASN B N 1
ATOM 4237 C CA . ASN B 1 251 ? -19.219 -3.279 -18.703 1 92.19 251 ASN B CA 1
ATOM 4238 C C . ASN B 1 251 ? -18.078 -2.418 -19.25 1 92.19 251 ASN B C 1
ATOM 4240 O O . ASN B 1 251 ? -17.203 -2.002 -18.5 1 92.19 251 ASN B O 1
ATOM 4244 N N . ILE B 1 252 ? -18.156 -2.223 -20.516 1 92.56 252 ILE B N 1
ATOM 4245 C CA . ILE B 1 252 ? -17.047 -1.552 -21.203 1 92.56 252 ILE B CA 1
ATOM 4246 C C . ILE B 1 252 ? -17.016 -0.078 -20.797 1 92.56 252 ILE B C 1
ATOM 4248 O O . ILE B 1 252 ? -15.945 0.522 -20.703 1 92.56 252 ILE B O 1
ATOM 4252 N N . PHE B 1 253 ? -18.156 0.505 -20.562 1 92.69 253 PHE B N 1
ATOM 4253 C CA . PHE B 1 253 ? -18.219 1.915 -20.203 1 92.69 253 PHE B CA 1
ATOM 4254 C C . PHE B 1 253 ? -17.562 2.154 -18.844 1 92.69 253 PHE B C 1
ATOM 4256 O O . PHE B 1 253 ? -16.844 3.139 -18.672 1 92.69 253 PHE B O 1
ATOM 4263 N N . ALA B 1 254 ? -17.844 1.19 -17.906 1 92.19 254 ALA B N 1
ATOM 4264 C CA . ALA B 1 254 ? -17.172 1.277 -16.609 1 92.19 254 ALA B CA 1
ATOM 4265 C C . ALA B 1 254 ? -15.664 1.178 -16.75 1 92.19 254 ALA B C 1
ATOM 4267 O O . ALA B 1 254 ? -14.922 1.938 -16.125 1 92.19 254 ALA B O 1
ATOM 4268 N N . ARG B 1 255 ? -15.242 0.278 -17.531 1 92.19 255 ARG B N 1
ATOM 4269 C CA . ARG B 1 255 ? -13.812 0.097 -17.766 1 92.19 255 ARG B CA 1
ATOM 4270 C C . ARG B 1 255 ? -13.188 1.366 -18.328 1 92.19 255 ARG B C 1
ATOM 4272 O O . ARG B 1 255 ? -12.109 1.78 -17.891 1 92.19 255 ARG B O 1
ATOM 4279 N N . MET B 1 256 ? -13.875 1.974 -19.297 1 93 256 MET B N 1
ATOM 4280 C CA . MET B 1 256 ? -13.375 3.197 -19.922 1 93 256 MET B CA 1
ATOM 4281 C C . MET B 1 256 ? -13.344 4.344 -18.922 1 93 256 MET B C 1
ATOM 4283 O O . MET B 1 256 ? -12.406 5.145 -18.922 1 93 256 MET B O 1
ATOM 4287 N N . PHE B 1 257 ? -14.305 4.383 -18.109 1 92.12 257 PHE B N 1
ATOM 4288 C CA . PHE B 1 257 ? -14.375 5.438 -17.109 1 92.12 257 PHE B CA 1
ATOM 4289 C C . PHE B 1 257 ? -13.219 5.32 -16.125 1 92.12 257 PHE B C 1
ATOM 4291 O O . PHE B 1 257 ? -12.586 6.32 -15.781 1 92.12 257 PHE B O 1
ATOM 4298 N N . TYR B 1 258 ? -12.984 4.105 -15.664 1 90.94 258 TYR B N 1
ATOM 4299 C CA . TYR B 1 258 ? -11.891 3.902 -14.711 1 90.94 258 TYR B CA 1
ATOM 4300 C C . TYR B 1 258 ? -10.547 4.254 -15.344 1 90.94 258 TYR B C 1
ATOM 4302 O O . TYR B 1 258 ? -9.688 4.84 -14.688 1 90.94 258 TYR B O 1
ATOM 4310 N N . LYS B 1 259 ? -10.391 3.904 -16.594 1 90.69 259 LYS B N 1
ATOM 4311 C CA . LYS B 1 259 ? -9.148 4.238 -17.281 1 90.69 259 LYS B CA 1
ATOM 4312 C C . LYS B 1 259 ? -9.008 5.746 -17.453 1 90.69 259 LYS B C 1
ATOM 4314 O O . LYS B 1 259 ? -7.926 6.301 -17.266 1 90.69 259 LYS B O 1
ATOM 4319 N N . PHE B 1 260 ? -10.117 6.383 -17.875 1 92.69 260 PHE B N 1
ATOM 4320 C CA . PHE B 1 260 ? -10.125 7.832 -18.016 1 92.69 260 PHE B CA 1
ATOM 4321 C C . PHE B 1 260 ? -9.742 8.508 -16.703 1 92.69 260 PHE B C 1
ATOM 4323 O O . PHE B 1 260 ? -8.922 9.422 -16.688 1 92.69 260 PHE B O 1
ATOM 4330 N N . TYR B 1 261 ? -10.328 8.023 -15.648 1 91.81 261 TYR B N 1
ATOM 4331 C CA . TYR B 1 261 ? -10.031 8.562 -14.32 1 91.81 261 TYR B CA 1
ATOM 4332 C C . TYR B 1 261 ? -8.562 8.375 -13.977 1 91.81 261 TYR B C 1
ATOM 4334 O O . TYR B 1 261 ? -7.91 9.312 -13.492 1 91.81 261 TYR B O 1
ATOM 4342 N N . GLU B 1 262 ? -8.086 7.219 -14.219 1 89.5 262 GLU B N 1
ATOM 4343 C CA . GLU B 1 262 ? -6.723 6.848 -13.859 1 89.5 262 GLU B CA 1
ATOM 4344 C C . GLU B 1 262 ? -5.707 7.758 -14.539 1 89.5 262 GLU B C 1
ATOM 4346 O O . GLU B 1 262 ? -4.695 8.133 -13.945 1 89.5 262 GLU B O 1
ATOM 4351 N N . ILE B 1 263 ? -5.992 8.164 -15.773 1 89.56 263 ILE B N 1
ATOM 4352 C CA . ILE B 1 263 ? -4.977 8.891 -16.531 1 89.56 263 ILE B CA 1
ATOM 4353 C C . ILE B 1 263 ? -5.234 10.391 -16.438 1 89.56 263 ILE B C 1
ATOM 4355 O O . ILE B 1 263 ? -4.402 11.195 -16.859 1 89.56 263 ILE B O 1
ATOM 4359 N N . SER B 1 264 ? -6.352 10.773 -15.867 1 91.19 264 SER B N 1
ATOM 4360 C CA . SER B 1 264 ? -6.699 12.188 -15.766 1 91.19 264 SER B CA 1
ATOM 4361 C C . SER B 1 264 ? -5.801 12.906 -14.766 1 91.19 264 SER B C 1
ATOM 4363 O O . SER B 1 264 ? -5.238 12.273 -13.867 1 91.19 264 SER B O 1
ATOM 4365 N N . PRO B 1 265 ? -5.656 14.203 -14.984 1 89 265 PRO B N 1
ATOM 4366 C CA . PRO B 1 265 ? -4.91 14.977 -13.984 1 89 265 PRO B CA 1
ATOM 4367 C C . PRO B 1 265 ? -5.523 14.883 -12.586 1 89 265 PRO B C 1
ATOM 4369 O O . PRO B 1 265 ? -6.742 14.766 -12.453 1 89 265 PRO B O 1
ATOM 4372 N N . LYS B 1 266 ? -4.68 14.969 -11.617 1 86.56 266 LYS B N 1
ATOM 4373 C CA . LYS B 1 266 ? -5.113 14.797 -10.227 1 86.56 266 LYS B CA 1
ATOM 4374 C C . LYS B 1 266 ? -6.199 15.805 -9.867 1 86.56 266 LYS B C 1
ATOM 4376 O O . LYS B 1 266 ? -7.113 15.484 -9.102 1 86.56 266 LYS B O 1
ATOM 4381 N N . THR B 1 267 ? -6.125 17.016 -10.398 1 89.25 267 THR B N 1
ATOM 4382 C CA . THR B 1 267 ? -7.148 18.031 -10.148 1 89.25 267 THR B CA 1
ATOM 4383 C C . THR B 1 267 ? -8.5 17.562 -10.672 1 89.25 267 THR B C 1
ATOM 4385 O O . THR B 1 267 ? -9.531 17.781 -10.031 1 89.25 267 THR B O 1
ATOM 4388 N N . LEU B 1 268 ? -8.422 17 -11.828 1 91.81 268 LEU B N 1
ATOM 4389 C CA . LEU B 1 268 ? -9.664 16.5 -12.406 1 91.81 268 LEU B CA 1
ATOM 4390 C C . LEU B 1 268 ? -10.188 15.305 -11.609 1 91.81 268 LEU B C 1
ATOM 4392 O O . LEU B 1 268 ? -11.398 15.156 -11.43 1 91.81 268 LEU B O 1
ATOM 4396 N N . GLN B 1 269 ? -9.352 14.422 -11.148 1 91.5 269 GLN B N 1
ATOM 4397 C CA . GLN B 1 269 ? -9.758 13.305 -10.305 1 91.5 269 GLN B CA 1
ATOM 4398 C C . GLN B 1 269 ? -10.469 13.789 -9.047 1 91.5 269 GLN B C 1
ATOM 4400 O O . GLN B 1 269 ? -11.523 13.258 -8.672 1 91.5 269 GLN B O 1
ATOM 4405 N N . LEU B 1 270 ? -9.875 14.805 -8.492 1 89.44 270 LEU B N 1
ATOM 4406 C CA . LEU B 1 270 ? -10.469 15.391 -7.297 1 89.44 270 LEU B CA 1
ATOM 4407 C C . LEU B 1 270 ? -11.867 15.93 -7.586 1 89.44 270 LEU B C 1
ATOM 4409 O O . LEU B 1 270 ? -12.797 15.695 -6.809 1 89.44 270 LEU B O 1
ATOM 4413 N N . LEU B 1 271 ? -12.008 16.625 -8.695 1 91.25 271 LEU B N 1
ATOM 4414 C CA . LEU B 1 271 ? -13.289 17.219 -9.062 1 91.25 271 LEU B CA 1
ATOM 4415 C C . LEU B 1 271 ? -14.336 16.156 -9.328 1 91.25 271 LEU B C 1
ATOM 4417 O O . LEU B 1 271 ? -15.508 16.312 -8.977 1 91.25 271 LEU B O 1
ATOM 4421 N N . ILE B 1 272 ? -13.898 15.102 -9.938 1 92.94 272 ILE B N 1
ATOM 4422 C CA . ILE B 1 272 ? -14.805 14 -10.242 1 92.94 272 ILE B CA 1
ATOM 4423 C C . ILE B 1 272 ? -15.344 13.398 -8.945 1 92.94 272 ILE B C 1
ATOM 4425 O O . ILE B 1 272 ? -16.547 13.203 -8.797 1 92.94 272 ILE B O 1
ATOM 4429 N N . ILE B 1 273 ? -14.523 13.164 -7.98 1 91.44 273 ILE B N 1
ATOM 4430 C CA . ILE B 1 273 ? -14.938 12.531 -6.727 1 91.44 273 ILE B CA 1
ATOM 4431 C C . ILE B 1 273 ? -15.805 13.5 -5.926 1 91.44 273 ILE B C 1
ATOM 4433 O O . ILE B 1 273 ? -16.828 13.102 -5.359 1 91.44 273 ILE B O 1
ATOM 4437 N N . LYS B 1 274 ? -15.414 14.766 -5.883 1 89.81 274 LYS B N 1
ATOM 4438 C CA . LYS B 1 274 ? -16.219 15.766 -5.184 1 89.81 274 LYS B CA 1
ATOM 4439 C C . LYS B 1 274 ? -17.625 15.852 -5.781 1 89.81 274 LYS B C 1
ATOM 4441 O O . LYS B 1 274 ? -18.609 15.953 -5.051 1 89.81 274 LYS B O 1
ATOM 4446 N N . PHE B 1 275 ? -17.609 15.805 -7.109 1 91.75 275 PHE B N 1
ATOM 4447 C CA . PHE B 1 275 ? -18.906 15.852 -7.797 1 91.75 275 PHE B CA 1
ATOM 4448 C C . PHE B 1 275 ? -19.75 14.625 -7.457 1 91.75 275 PHE B C 1
ATOM 4450 O O . PHE B 1 275 ? -20.938 14.75 -7.184 1 91.75 275 PHE B O 1
ATOM 4457 N N . LEU B 1 276 ? -19.141 13.477 -7.465 1 88.62 276 LEU B N 1
ATOM 4458 C CA . LEU B 1 276 ? -19.844 12.242 -7.156 1 88.62 276 LEU B CA 1
ATOM 4459 C C . LEU B 1 276 ? -20.359 12.25 -5.723 1 88.62 276 LEU B C 1
ATOM 4461 O O . LEU B 1 276 ? -21.484 11.82 -5.465 1 88.62 276 LEU B O 1
ATOM 4465 N N . LEU B 1 277 ? -19.594 12.719 -4.789 1 87.69 277 LEU B N 1
ATOM 4466 C CA . LEU B 1 277 ? -20 12.797 -3.391 1 87.69 277 LEU B CA 1
ATOM 4467 C C . LEU B 1 277 ? -21.141 13.805 -3.215 1 87.69 277 LEU B C 1
ATOM 4469 O O . LEU B 1 277 ? -22.047 13.586 -2.406 1 87.69 277 LEU B O 1
ATOM 4473 N N . TYR B 1 278 ? -21.062 14.82 -3.996 1 87.88 278 TYR B N 1
ATOM 4474 C CA . TYR B 1 278 ? -22.094 15.836 -3.949 1 87.88 278 TYR B CA 1
ATOM 4475 C C . TYR B 1 278 ? -23.422 15.273 -4.453 1 87.88 278 TYR B C 1
ATOM 4477 O O . TYR B 1 278 ? -24.453 15.391 -3.775 1 87.88 278 TYR B O 1
ATOM 4485 N N . ILE B 1 279 ? -23.375 14.625 -5.594 1 90.06 279 ILE B N 1
ATOM 4486 C CA . ILE B 1 279 ? -24.609 14.188 -6.227 1 90.06 279 ILE B CA 1
ATOM 4487 C C . ILE B 1 279 ? -25.203 13.023 -5.438 1 90.06 279 ILE B C 1
ATOM 4489 O O . ILE B 1 279 ? -26.422 12.789 -5.484 1 90.06 279 ILE B O 1
ATOM 4493 N N . THR B 1 280 ? -24.375 12.297 -4.656 1 87.12 280 THR B N 1
ATOM 4494 C CA . THR B 1 280 ? -24.875 11.18 -3.859 1 87.12 280 THR B CA 1
ATOM 4495 C C . THR B 1 280 ? -25.203 11.633 -2.439 1 87.12 280 THR B C 1
ATOM 4497 O O . THR B 1 280 ? -25.578 10.812 -1.591 1 87.12 280 THR B O 1
ATOM 4500 N N . SER B 1 281 ? -25.016 12.883 -2.133 1 84.69 281 SER B N 1
ATOM 4501 C CA . SER B 1 281 ? -25.328 13.492 -0.845 1 84.69 281 SER B CA 1
ATOM 4502 C C . SER B 1 281 ? -24.547 12.828 0.286 1 84.69 281 SER B C 1
ATOM 4504 O O . SER B 1 281 ? -25.141 12.383 1.274 1 84.69 281 SER B O 1
ATOM 4506 N N . PHE B 1 282 ? -23.297 12.75 0.092 1 84.44 282 PHE B N 1
ATOM 4507 C CA . PHE B 1 282 ? -22.469 12.227 1.167 1 84.44 282 PHE B CA 1
ATOM 4508 C C . PHE B 1 282 ? -22.719 12.984 2.467 1 84.44 282 PHE B C 1
ATOM 4510 O O . PHE B 1 282 ? -22.766 14.211 2.479 1 84.44 282 PHE B O 1
ATOM 4517 N N . PRO B 1 283 ? -22.875 12.211 3.484 1 85 283 PRO B N 1
ATOM 4518 C CA . PRO B 1 283 ? -23.25 12.875 4.73 1 85 283 PRO B CA 1
ATOM 4519 C C . PRO B 1 283 ? -22.125 13.719 5.324 1 85 283 PRO B C 1
ATOM 4521 O O . PRO B 1 283 ? -20.953 13.398 5.145 1 85 283 PRO B O 1
ATOM 4524 N N . LYS B 1 284 ? -22.5 14.758 6.02 1 85.88 284 LYS B N 1
ATOM 4525 C CA . LYS B 1 284 ? -21.578 15.617 6.754 1 85.88 284 LYS B CA 1
ATOM 4526 C C . LYS B 1 284 ? -21.875 15.578 8.25 1 85.88 284 LYS B C 1
ATOM 4528 O O . LYS B 1 284 ? -23.031 15.594 8.664 1 85.88 284 LYS B O 1
ATOM 4533 N N . PRO B 1 285 ? -20.703 15.422 8.992 1 83.25 285 PRO B N 1
ATOM 4534 C CA . PRO B 1 285 ? -20.953 15.516 10.43 1 83.25 285 PRO B CA 1
ATOM 4535 C C . PRO B 1 285 ? -21.453 16.891 10.852 1 83.25 285 PRO B C 1
ATOM 4537 O O . PRO B 1 285 ? -21.078 17.906 10.25 1 83.25 285 PRO B O 1
ATOM 4540 N N . LYS B 1 286 ? -22.281 16.891 11.875 1 72.69 286 LYS B N 1
ATOM 4541 C CA . LYS B 1 286 ? -22.891 18.125 12.352 1 72.69 286 LYS B CA 1
ATOM 4542 C C . LYS B 1 286 ? -21.828 19.141 12.742 1 72.69 286 LYS B C 1
ATOM 4544 O O . LYS B 1 286 ? -21.953 20.328 12.445 1 72.69 286 LYS B O 1
ATOM 4549 N N . GLU B 1 287 ? -20.828 18.609 13.297 1 73.88 287 GLU B N 1
ATOM 4550 C CA . GLU B 1 287 ? -19.797 19.5 13.828 1 73.88 287 GLU B CA 1
ATOM 4551 C C . GLU B 1 287 ? -18.969 20.109 12.703 1 73.88 287 GLU B C 1
ATOM 4553 O O . GLU B 1 287 ? -18.312 21.141 12.898 1 73.88 287 GLU B O 1
ATOM 4558 N N . ALA B 1 288 ? -19.062 19.5 11.562 1 71.12 288 ALA B N 1
ATOM 4559 C CA . ALA B 1 288 ? -18.297 20.031 10.438 1 71.12 288 ALA B CA 1
ATOM 4560 C C . ALA B 1 288 ? -18.922 21.328 9.922 1 71.12 288 ALA B C 1
ATOM 4562 O O . ALA B 1 288 ? -18.234 22.172 9.352 1 71.12 288 ALA B O 1
ATOM 4563 N N . ASP B 1 289 ? -20.125 21.344 10.047 1 64 289 ASP B N 1
ATOM 4564 C CA . ASP B 1 289 ? -20.844 22.531 9.609 1 64 289 ASP B CA 1
ATOM 4565 C C . ASP B 1 289 ? -20.547 23.719 10.523 1 64 289 ASP B C 1
ATOM 4567 O O . ASP B 1 289 ? -20.547 24.875 10.07 1 64 289 ASP B O 1
ATOM 4571 N N . ASN B 1 290 ? -20.219 23.359 11.758 1 57.41 290 ASN B N 1
ATOM 4572 C CA . ASN B 1 290 ? -19.953 24.438 12.695 1 57.41 290 ASN B CA 1
ATOM 4573 C C . ASN B 1 290 ? -18.594 25.078 12.453 1 57.41 290 ASN B C 1
ATOM 4575 O O . ASN B 1 290 ? -18.328 26.188 12.922 1 57.41 290 ASN B O 1
ATOM 4579 N N . ASN B 1 291 ? -17.812 24.281 11.867 1 50.16 291 ASN B N 1
ATOM 4580 C CA . ASN B 1 291 ? -16.469 24.781 11.641 1 50.16 291 ASN B CA 1
ATOM 4581 C C . ASN B 1 291 ? -16.359 25.516 10.305 1 50.16 291 ASN B C 1
ATOM 4583 O O . ASN B 1 291 ? -15.281 25.953 9.914 1 50.16 291 ASN B O 1
ATOM 4587 N N . LEU B 1 292 ? -17.344 25.375 9.445 1 45.53 292 LEU B N 1
ATOM 4588 C CA . LEU B 1 292 ? -17.359 26.125 8.203 1 45.53 292 LEU B CA 1
ATOM 4589 C C . LEU B 1 292 ? -17.906 27.531 8.43 1 45.53 292 LEU B C 1
ATOM 4591 O O . LEU B 1 292 ? -18.859 27.719 9.195 1 45.53 292 LEU B O 1
#